Protein 1SQ4 (pdb70)

Organism: Pseudomonas aeruginosa (strain ATCC 15692 / DSM 22644 / CIP 104116 / JCM 14847 / LMG 12228 / 1C / PRS 101 / PAO1) (NCBI:txid208964)

Solvent-accessible surface area: 25158 Å² total

Radius of gyration: 30.12 Å; Cα contacts (8 Å, |Δi|>4): 1241; chains: 2; bounding box: 48×58×92 Å

Foldseek 3Di:
DDAFDADDFDDDDPDDDQFADPFDTKFALPPHDVAWDDDPFKDATHWDFCRDDDPTHFKTKDKDKHAAFIWGQCNDPFQQKKKKKAWRQAKKWKQWPNRIDIGHQKIKTGWGNTGMIITRNDNGMTIIMIMIGGDDDDPPADADDIDMDGQVPFDWAAPDPVRQKTKTWDDDVHNAQGKIKIKGHLGFKFQAPDPDQWKKKAKTAAWWFKAWANDTDIGGHSMMTGDGNTGIMIGRNTPGMTMIIMDDGDPDDDDDDD/DDAFDADDADDDPDQFADPFDTKFALPPHDVAWDDDPFWFATHWDFCRDPDPTPFKTKDKDKHAAFIWGQCPDPAQQKKKKKAWRQAKKWKQWQNRIDIGHQKMKTGWGNTGMIITRNDNGMTIMMMMIGRDDDDPPADADDIDMDGQVPFDWAFPDPVRQKTKGWDDDVHNAQTKIKIKGHLHFKFQFPDDFQWKKKAKTAAKWFKAFAVDTDIGGRSMMTGDGNGGIIIGGNTNGMTMIIMDDGDDDDDDPPD

Nearest PDB structures (foldseek):
  1sq4-assembly1_A  TM=1.004E+00  e=1.199E-46  Pseudomonas aeruginosa
  1sq4-assembly1_B  TM=9.892E-01  e=1.766E-43  Pseudomonas aeruginosa
  1sef-assembly1_A  TM=8.661E-01  e=3.717E-18  Enterococcus faecalis V583
  1sfn-assembly1_A  TM=8.826E-01  e=1.427E-16  Deinococcus radiodurans
  1rc6-assembly1_A  TM=8.161E-01  e=4.681E-17  Escherichia coli

CATH classification: 2.60.120.10 (+1 more: 2.60.120.10)

B-factor: mean 18.49, std 12.38, range [1.0, 74.04]

InterPro domains:
  IPR011051 RmlC-like cupin domain superfamily [SSF51182] (10-272)
  IPR013096 Cupin 2, conserved barrel [PF07883] (72-141)
  IPR013096 Cupin 2, conserved barrel [PF07883] (195-254)
  IPR014710 RmlC-like jelly roll fold [G3DSA:2.60.120.10] (27-268)
  IPR014710 RmlC-like jelly roll fold [G3DSA:2.60.120.10] (41-166)
  IPR017627 (S)-ureidoglycine aminohydrolase [PTHR34571] (3-271)
  IPR017627 (S)-ureidoglycine aminohydrolase [TIGR03214] (19-271)
  IPR044697 (S)-ureidoglycine aminohydrolase, C-terminal cupin domain [cd02212] (176-268)
  IPR044704 (S)-ureidoglycine aminohydrolase, N-terminal cupin domain [cd02211] (42-160)

Sequence (513 aa):
KSSYYAPHGGHPALLTDRAFTEAYAVIPKGVRDIVTSHLPFWDNRWVIARPLSGFAETFSQYIVELAPNGGSDKPEQDPNAEAVLF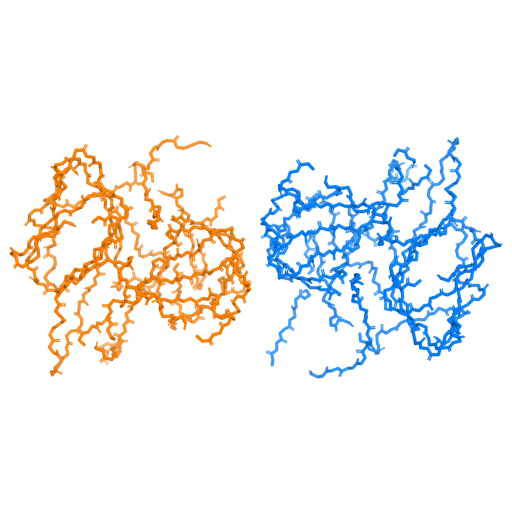VVEGELSLTLQGQVHAQPGGYAFIPPGADYKVRNTTGQHTRFHWIRKHYQKVDGVPLPEAFVTNEQDIQPLVPDTEGRWSTTRFVDSDRHDHVNIVNFEPGGVIPFAETHVEHGLYVLEGKAVYRLNQDWVEVEAGDFWLRAFCPQACYSGGPGRFRYLLYKDVNRHRLTLNKSSYYAPHGGHPADRAFTEAYAVIPKGVRDIVTSHLPFWDNRWVIARPLSGFAETFSQYIVELAPNGGSDKPEQDPNAEAVLFVVEGELSLTLQGQVHAQPGGYAFIPPGADYKVRNTTGQHTRFHWIRKHYQKVDGVPLPEAFVTNEQDIQPLVPDTEGRWSTTRFVDSDRHDHVNIVNFEPGGVIPFAETHVEHGLYVLEGKAVYRLNQDWVEVEAGDFWLRAFCPQACYSGGPGRFRYLLYKDVNRHRLTLN

Structure (mmCIF, N/CA/C/O backbone):
data_1SQ4
#
_entry.id   1SQ4
#
_cell.length_a   106.860
_cell.length_b   106.860
_cell.length_c   107.446
_cell.angle_alpha   90.00
_cell.angle_beta   90.00
_cell.angle_gamma   90.00
#
_symmetry.space_group_name_H-M   'P 4 21 2'
#
loop_
_entity.id
_entity.type
_entity.pdbx_description
1 polymer 'Glyoxylate-induced Protein'
2 non-polymer 'THIOCYANATE ION'
3 water water
#
loop_
_atom_site.group_PDB
_atom_site.id
_atom_site.type_symbol
_atom_site.label_atom_id
_atom_site.label_alt_id
_atom_site.label_comp_id
_atom_site.label_asym_id
_atom_site.label_entity_id
_atom_site.label_seq_id
_atom_site.pdbx_PDB_ins_code
_atom_site.Cartn_x
_atom_site.Cartn_y
_atom_site.Cartn_z
_atom_site.occupancy
_atom_site.B_iso_or_equiv
_atom_site.auth_seq_id
_atom_site.auth_comp_id
_atom_site.auth_asym_id
_atom_site.auth_atom_id
_atom_site.pdbx_PDB_model_num
ATOM 1 N N . LYS A 1 3 ? 13.414 88.220 25.863 1.00 42.44 3 LYS A N 1
ATOM 2 C CA . LYS A 1 3 ? 14.453 88.374 26.924 1.00 43.30 3 LYS A CA 1
ATOM 3 C C . LYS A 1 3 ? 15.771 88.837 26.295 1.00 42.28 3 LYS A C 1
ATOM 4 O O . LYS A 1 3 ? 15.999 88.612 25.106 1.00 43.57 3 LYS A O 1
ATOM 10 N N . SER A 1 4 ? 16.628 89.486 27.087 1.00 39.52 4 SER A N 1
ATOM 11 C CA . SER A 1 4 ? 17.919 89.986 26.599 1.00 36.16 4 SER A CA 1
ATOM 12 C C . SER A 1 4 ? 19.031 88.948 26.659 1.00 34.25 4 SER A C 1
ATOM 13 O O . SER A 1 4 ? 19.071 88.110 27.562 1.00 34.70 4 SER A O 1
ATOM 16 N N . SER A 1 5 ? 19.947 89.027 25.700 1.00 30.91 5 SER A N 1
ATOM 17 C CA . SER A 1 5 ? 21.069 88.104 25.631 1.00 28.14 5 SER A CA 1
ATOM 18 C C . SER A 1 5 ? 22.359 88.812 26.002 1.00 25.06 5 SER A C 1
ATOM 19 O O . SER A 1 5 ? 22.478 90.034 25.867 1.00 26.83 5 SER A O 1
ATOM 22 N N . TYR A 1 6 ? 23.336 88.041 26.459 1.00 19.40 6 TYR A N 1
ATOM 23 C CA . TYR A 1 6 ? 24.619 88.609 26.824 1.00 13.53 6 TYR A CA 1
ATOM 24 C C . TYR A 1 6 ? 25.728 87.644 26.439 1.00 12.22 6 TYR A C 1
ATOM 25 O O . TYR A 1 6 ? 25.626 86.442 26.659 1.00 11.58 6 TYR A O 1
ATOM 34 N N . TYR A 1 7 ? 26.785 88.170 25.844 1.00 11.71 7 TYR A N 1
ATOM 35 C CA . TYR A 1 7 ? 27.893 87.328 25.447 1.00 11.80 7 TYR A CA 1
ATOM 36 C C . TYR A 1 7 ? 28.722 86.960 26.667 1.00 12.25 7 TYR A C 1
ATOM 37 O O . TYR A 1 7 ? 28.864 87.758 27.601 1.00 11.24 7 TYR A O 1
ATOM 46 N N . ALA A 1 8 ? 29.263 85.743 26.648 1.00 11.97 8 ALA A N 1
ATOM 47 C CA . ALA A 1 8 ? 30.093 85.242 27.737 1.00 12.05 8 ALA A CA 1
ATOM 48 C C . ALA A 1 8 ? 31.184 84.325 27.192 1.00 12.78 8 ALA A C 1
ATOM 49 O O . ALA A 1 8 ? 30.903 83.369 26.475 1.00 13.46 8 ALA A O 1
ATOM 51 N N . PRO A 1 9 ? 32.449 84.609 27.537 1.00 13.85 9 PRO A N 1
ATOM 52 C CA . PRO A 1 9 ? 33.594 83.821 27.090 1.00 14.04 9 PRO A CA 1
ATOM 53 C C . PRO A 1 9 ? 33.431 82.392 27.539 1.00 15.78 9 PRO A C 1
ATOM 54 O O . PRO A 1 9 ? 32.781 82.118 28.549 1.00 15.22 9 PRO A O 1
ATOM 58 N N . HIS A 1 10 ? 34.036 81.486 26.786 1.00 18.36 10 HIS A N 1
ATOM 59 C CA . HIS A 1 10 ? 33.987 80.071 27.107 1.00 20.28 10 HIS A CA 1
ATOM 60 C C . HIS A 1 10 ? 35.390 79.488 27.045 1.00 19.85 10 HIS A C 1
ATOM 61 O O . HIS A 1 10 ? 35.624 78.358 27.467 1.00 18.62 10 HIS A O 1
ATOM 68 N N . GLY A 1 11 ? 36.325 80.280 26.531 1.00 21.05 11 GLY A N 1
ATOM 69 C CA . GLY A 1 11 ? 37.701 79.834 26.436 1.00 22.93 11 GLY A CA 1
ATOM 70 C C . GLY A 1 11 ? 38.004 78.985 25.214 1.00 24.25 11 GLY A C 1
ATOM 71 O O . GLY A 1 11 ? 37.843 79.436 24.080 1.00 23.24 11 GLY A O 1
ATOM 72 N N . GLY A 1 12 ? 38.448 77.753 25.455 1.00 24.98 12 GLY A N 1
ATOM 73 C CA . GLY A 1 12 ? 38.784 76.849 24.373 1.00 26.28 12 GLY A CA 1
ATOM 74 C C . GLY A 1 12 ? 40.019 77.345 23.661 1.00 26.45 12 GLY A C 1
ATOM 75 O O . GLY A 1 12 ? 40.659 78.286 24.119 1.00 29.37 12 GLY A O 1
ATOM 76 N N . HIS A 1 13 ? 40.366 76.714 22.548 1.00 26.19 13 HIS A N 1
ATOM 77 C CA . HIS A 1 13 ? 41.531 77.127 21.768 1.00 27.04 13 HIS A CA 1
ATOM 78 C C . HIS A 1 13 ? 41.318 76.835 20.284 1.00 27.70 13 HIS A C 1
ATOM 79 O O . HIS A 1 13 ? 42.082 76.084 19.664 1.00 27.44 13 HIS A O 1
ATOM 86 N N . PRO A 1 14 ? 40.269 77.436 19.695 1.00 27.79 14 PRO A N 1
ATOM 87 C CA . PRO A 1 14 ? 39.963 77.234 18.274 1.00 28.13 14 PRO A CA 1
ATOM 88 C C . PRO A 1 14 ? 41.135 77.615 17.367 1.00 27.33 14 PRO A C 1
ATOM 89 O O . PRO A 1 14 ? 41.878 78.541 17.669 1.00 26.53 14 PRO A O 1
ATOM 93 N N . ALA A 1 15 ? 41.309 76.889 16.267 1.00 27.42 15 ALA A N 1
ATOM 94 C CA . ALA A 1 15 ? 42.397 77.189 15.346 1.00 27.82 15 ALA A CA 1
ATOM 95 C C . ALA A 1 15 ? 41.878 78.062 14.211 1.00 28.62 15 ALA A C 1
ATOM 96 O O . ALA A 1 15 ? 40.701 78.441 14.200 1.00 29.18 15 ALA A O 1
ATOM 98 N N . LEU A 1 19 ? 43.833 82.280 7.042 1.00 46.60 19 LEU A N 1
ATOM 99 C CA . LEU A 1 19 ? 44.842 83.260 7.422 1.00 47.33 19 LEU A CA 1
ATOM 100 C C . LEU A 1 19 ? 44.253 84.640 7.601 1.00 48.94 19 LEU A C 1
ATOM 101 O O . LEU A 1 19 ? 43.676 85.215 6.680 1.00 48.88 19 LEU A O 1
ATOM 106 N N . LEU A 1 20 ? 44.414 85.170 8.802 1.00 50.09 20 LEU A N 1
ATOM 107 C CA . LEU A 1 20 ? 43.905 86.490 9.134 1.00 50.00 20 LEU A CA 1
ATOM 108 C C . LEU A 1 20 ? 44.695 87.081 10.306 1.00 50.08 20 LEU A C 1
ATOM 109 O O . LEU A 1 20 ? 45.201 86.349 11.166 1.00 50.31 20 LEU A O 1
ATOM 114 N N . THR A 1 21 ? 44.809 88.408 10.312 1.00 48.88 21 THR A N 1
ATOM 115 C CA . THR A 1 21 ? 45.535 89.137 11.349 1.00 48.09 21 THR A CA 1
ATOM 116 C C . THR A 1 21 ? 44.686 89.289 12.614 1.00 49.10 21 THR A C 1
ATOM 117 O O . THR A 1 21 ? 44.294 88.289 13.220 1.00 51.18 21 THR A O 1
ATOM 121 N N . ASP A 1 22 ? 44.397 90.521 13.025 1.00 48.56 22 ASP A N 1
ATOM 122 C CA . ASP A 1 22 ? 43.600 90.716 14.232 1.00 46.78 22 ASP A CA 1
ATOM 123 C C . ASP A 1 22 ? 43.180 92.165 14.430 1.00 43.14 22 ASP A C 1
ATOM 124 O O . ASP A 1 22 ? 43.921 93.094 14.114 1.00 41.36 22 ASP A O 1
ATOM 129 N N . ARG A 1 23 ? 41.979 92.343 14.966 1.00 41.16 23 ARG A N 1
ATOM 130 C CA . ARG A 1 23 ? 41.438 93.671 15.192 1.00 38.30 23 ARG A CA 1
ATOM 131 C C . ARG A 1 23 ? 41.965 94.382 16.437 1.00 34.98 23 ARG A C 1
ATOM 132 O O . ARG A 1 23 ? 41.516 95.481 16.758 1.00 33.88 23 ARG A O 1
ATOM 140 N N . ALA A 1 24 ? 42.920 93.757 17.127 1.00 33.47 24 ALA A N 1
ATOM 141 C CA . ALA A 1 24 ? 43.523 94.334 18.338 1.00 31.14 24 ALA A CA 1
ATOM 142 C C . ALA A 1 24 ? 44.255 95.626 17.993 1.00 29.61 24 ALA A C 1
ATOM 143 O O . ALA A 1 24 ? 45.076 95.665 17.082 1.00 28.69 24 ALA A O 1
ATOM 153 N N . PHE A 1 26 ? 46.119 99.466 19.546 1.00 22.42 26 PHE A N 1
ATOM 154 C CA . PHE A 1 26 ? 46.715 100.190 20.662 1.00 19.38 26 PHE A CA 1
ATOM 155 C C . PHE A 1 26 ? 47.223 101.506 20.097 1.00 17.55 26 PHE A C 1
ATOM 156 O O . PHE A 1 26 ? 48.230 101.537 19.403 1.00 18.61 26 PHE A O 1
ATOM 164 N N . THR A 1 27 ? 46.512 102.591 20.366 1.00 16.06 27 THR A N 1
ATOM 165 C CA . THR A 1 27 ? 46.934 103.892 19.862 1.00 15.28 27 THR A CA 1
ATOM 166 C C . THR A 1 27 ? 47.201 104.828 21.027 1.00 14.39 27 THR A C 1
ATOM 167 O O . THR A 1 27 ? 47.290 104.390 22.171 1.00 15.93 27 THR A O 1
ATOM 171 N N . GLU A 1 28 ? 47.318 106.117 20.752 1.00 11.78 28 GLU A N 1
ATOM 172 C CA . GLU A 1 28 ? 47.596 107.040 21.830 1.00 13.44 28 GLU A CA 1
ATOM 173 C C . GLU A 1 28 ? 46.319 107.592 22.434 1.00 12.06 28 GLU A C 1
ATOM 174 O O . GLU A 1 28 ? 46.355 108.355 23.399 1.00 12.52 28 GLU A O 1
ATOM 180 N N . ALA A 1 29 ? 45.189 107.162 21.888 1.00 10.34 29 ALA A N 1
ATOM 181 C CA . ALA A 1 29 ? 43.889 107.628 22.345 1.00 7.79 29 ALA A CA 1
ATOM 182 C C . ALA A 1 29 ? 42.963 106.487 22.728 1.00 7.61 29 ALA A C 1
ATOM 183 O O . ALA A 1 29 ? 41.991 106.673 23.464 1.00 5.59 29 ALA A O 1
ATOM 185 N N . TYR A 1 30 ? 43.250 105.302 22.221 1.00 7.79 30 TYR A N 1
ATOM 186 C CA . TYR A 1 30 ? 42.389 104.194 22.531 1.00 9.03 30 TYR A CA 1
ATOM 187 C C . TYR A 1 30 ? 43.057 102.843 22.327 1.00 9.97 30 TYR A C 1
ATOM 188 O O . TYR A 1 30 ? 44.188 102.746 21.834 1.00 7.89 30 TYR A O 1
ATOM 197 N N . ALA A 1 31 ? 42.331 101.806 22.737 1.00 11.66 31 ALA A N 1
ATOM 198 C CA . ALA A 1 31 ? 42.771 100.421 22.629 1.00 12.23 31 ALA A CA 1
ATOM 199 C C . ALA A 1 31 ? 41.551 99.534 22.406 1.00 11.07 31 ALA A C 1
ATOM 200 O O . ALA A 1 31 ? 40.572 99.636 23.139 1.00 12.36 31 ALA A O 1
ATOM 202 N N . VAL A 1 32 ? 41.603 98.689 21.382 1.00 9.90 32 VAL A N 1
ATOM 203 C CA . VAL A 1 32 ? 40.512 97.765 21.104 1.00 10.02 32 VAL A CA 1
ATOM 204 C C . VAL A 1 32 ? 41.017 96.369 21.366 1.00 10.60 32 VAL A C 1
ATOM 205 O O . VAL A 1 32 ? 42.064 95.983 20.853 1.00 11.87 32 VAL A O 1
ATOM 209 N N . ILE A 1 33 ? 40.273 95.608 22.156 1.00 12.26 33 ILE A N 1
ATOM 210 C CA . ILE A 1 33 ? 40.660 94.235 22.470 1.00 12.56 33 ILE A CA 1
ATOM 211 C C . ILE A 1 33 ? 39.553 93.262 22.064 1.00 12.26 33 ILE A C 1
ATOM 212 O O . ILE A 1 33 ? 38.471 93.245 22.662 1.00 10.11 33 ILE A O 1
ATOM 217 N N . PRO A 1 34 ? 39.810 92.445 21.034 1.00 12.57 34 PRO A N 1
ATOM 218 C CA . PRO A 1 34 ? 38.873 91.450 20.505 1.00 13.13 34 PRO A CA 1
ATOM 219 C C . PRO A 1 34 ? 38.548 90.354 21.490 1.00 12.87 34 PRO A C 1
ATOM 220 O O . PRO A 1 34 ? 39.333 90.055 22.389 1.00 13.37 34 PRO A O 1
ATOM 224 N N . LYS A 1 35 ? 37.396 89.734 21.293 1.00 11.66 35 LYS A N 1
ATOM 225 C CA . LYS A 1 35 ? 36.981 88.653 22.163 1.00 11.72 35 LYS A CA 1
ATOM 226 C C . LYS A 1 35 ? 37.908 87.445 22.041 1.00 11.76 35 LYS A C 1
ATOM 227 O O . LYS A 1 35 ? 37.995 86.648 22.965 1.00 11.37 35 LYS A O 1
ATOM 233 N N . GLY A 1 36 ? 38.608 87.327 20.912 1.00 11.86 36 GLY A N 1
ATOM 234 C CA . GLY A 1 36 ? 39.505 86.201 20.687 1.00 11.46 36 GLY A CA 1
ATOM 235 C C . GLY A 1 36 ? 40.705 86.101 21.613 1.00 12.73 36 GLY A C 1
ATOM 236 O O . GLY A 1 36 ? 41.504 85.171 21.528 1.00 12.24 36 GLY A O 1
ATOM 237 N N . VAL A 1 37 ? 40.835 87.060 22.510 1.00 13.56 37 VAL A N 1
ATOM 238 C CA . VAL A 1 37 ? 41.945 87.048 23.432 1.00 15.39 37 VAL A CA 1
ATOM 239 C C . VAL A 1 37 ? 41.665 86.083 24.579 1.00 15.97 37 VAL A C 1
ATOM 240 O O . VAL A 1 37 ? 42.565 85.381 25.065 1.00 14.19 37 VAL A O 1
ATOM 252 N N . ARG A 1 39 ? 41.375 83.268 25.953 1.00 19.22 39 ARG A N 1
ATOM 253 C CA . ARG A 1 39 ? 41.670 81.864 25.719 1.00 19.99 39 ARG A CA 1
ATOM 254 C C . ARG A 1 39 ? 41.779 81.144 27.045 1.00 19.62 39 ARG A C 1
ATOM 255 O O . ARG A 1 39 ? 41.767 81.764 28.108 1.00 20.21 39 ARG A O 1
ATOM 263 N N . ASP A 1 40 ? 41.912 79.830 26.985 1.00 19.48 40 ASP A N 1
ATOM 264 C CA . ASP A 1 40 ? 42.033 79.046 28.201 1.00 18.98 40 ASP A CA 1
ATOM 265 C C . ASP A 1 40 ? 43.348 79.255 28.922 1.00 18.05 40 ASP A C 1
ATOM 266 O O . ASP A 1 40 ? 43.347 79.542 30.112 1.00 17.60 40 ASP A O 1
ATOM 271 N N . ILE A 1 41 ? 44.464 79.112 28.204 1.00 17.13 41 ILE A N 1
ATOM 272 C CA . ILE A 1 41 ? 45.788 79.256 28.815 1.00 16.80 41 ILE A CA 1
ATOM 273 C C . ILE A 1 41 ? 46.170 80.653 29.242 1.00 16.49 41 ILE A C 1
ATOM 274 O O . ILE A 1 41 ? 47.320 80.902 29.616 1.00 17.19 41 ILE A O 1
ATOM 279 N N . VAL A 1 42 ? 45.221 81.574 29.197 1.00 14.15 42 VAL A N 1
ATOM 280 C CA . VAL A 1 42 ? 45.547 82.932 29.573 1.00 11.36 42 VAL A CA 1
ATOM 281 C C . VAL A 1 42 ? 44.694 83.400 30.751 1.00 8.92 42 VAL A C 1
ATOM 282 O O . VAL A 1 42 ? 44.739 84.572 31.135 1.00 7.50 42 VAL A O 1
ATOM 286 N N . THR A 1 43 ? 43.945 82.462 31.336 1.00 7.38 43 THR A N 1
ATOM 287 C CA . THR A 1 43 ? 43.088 82.752 32.483 1.00 7.57 43 THR A CA 1
ATOM 288 C C . THR A 1 43 ? 43.896 82.994 33.750 1.00 7.11 43 THR A C 1
ATOM 289 O O . THR A 1 43 ? 45.063 82.635 33.822 1.00 7.00 43 THR A O 1
ATOM 293 N N . SER A 1 44 ? 43.265 83.612 34.747 1.00 9.10 44 SER A N 1
ATOM 294 C CA . SER A 1 44 ? 43.933 83.922 36.015 1.00 9.29 44 SER A CA 1
ATOM 295 C C . SER A 1 44 ? 43.213 83.316 37.219 1.00 8.29 44 SER A C 1
ATOM 296 O O . SER A 1 44 ? 42.142 82.722 37.091 1.00 7.42 44 SER A O 1
ATOM 299 N N . HIS A 1 45 ? 43.796 83.504 38.396 1.00 7.62 45 HIS A N 1
ATOM 300 C CA . HIS A 1 45 ? 43.235 82.944 39.613 1.00 7.77 45 HIS A CA 1
ATOM 301 C C . HIS A 1 45 ? 43.359 83.836 40.854 1.00 7.17 45 HIS A C 1
ATOM 302 O O . HIS A 1 45 ? 44.188 84.744 40.902 1.00 5.99 45 HIS A O 1
ATOM 309 N N . LEU A 1 46 ? 42.526 83.573 41.855 1.00 6.03 46 LEU A N 1
ATOM 310 C CA . LEU A 1 46 ? 42.575 84.336 43.088 1.00 7.50 46 LEU A CA 1
ATOM 311 C C . LEU A 1 46 ? 42.537 83.409 44.303 1.00 9.27 46 LEU A C 1
ATOM 312 O O . LEU A 1 46 ? 41.951 82.324 44.267 1.00 11.70 46 LEU A O 1
ATOM 317 N N . PRO A 1 47 ? 43.189 83.819 45.397 1.00 9.19 47 PRO A N 1
ATOM 318 C CA . PRO A 1 47 ? 43.215 83.009 46.612 1.00 7.49 47 PRO A CA 1
ATOM 319 C C . PRO A 1 47 ? 41.835 82.836 47.163 1.00 6.82 47 PRO A C 1
ATOM 320 O O . PRO A 1 47 ? 40.994 83.725 47.037 1.00 7.92 47 PRO A O 1
ATOM 324 N N . PHE A 1 48 ? 41.606 81.686 47.775 1.00 6.24 48 PHE A N 1
ATOM 325 C CA . PHE A 1 48 ? 40.332 81.427 48.405 1.00 5.94 48 PHE A CA 1
ATOM 326 C C . PHE A 1 48 ? 39.169 81.242 47.427 1.00 8.17 48 PHE A C 1
ATOM 327 O O . PHE A 1 48 ? 38.008 81.455 47.784 1.00 8.65 48 PHE A O 1
ATOM 335 N N . TRP A 1 49 ? 39.456 80.859 46.189 1.00 9.53 49 TRP A N 1
ATOM 336 C CA . TRP A 1 49 ? 38.366 80.639 45.245 1.00 10.28 49 TRP A CA 1
ATOM 337 C C . TRP A 1 49 ? 38.339 79.196 44.763 1.00 11.30 49 TRP A C 1
ATOM 338 O O . TRP A 1 49 ? 39.343 78.676 44.277 1.00 11.09 49 TRP A O 1
ATOM 349 N N . ASP A 1 50 ? 37.183 78.554 44.912 1.00 11.78 50 ASP A N 1
ATOM 350 C CA . ASP A 1 50 ? 37.010 77.170 44.486 1.00 13.25 50 ASP A CA 1
ATOM 351 C C . ASP A 1 50 ? 36.375 77.116 43.111 1.00 13.07 50 ASP A C 1
ATOM 352 O O . ASP A 1 50 ? 35.406 77.826 42.833 1.00 11.91 50 ASP A O 1
ATOM 357 N N . ASN A 1 51 ? 36.931 76.255 42.267 1.00 13.75 51 ASN A N 1
ATOM 358 C CA . ASN A 1 51 ? 36.456 76.045 40.907 1.00 14.50 51 ASN A CA 1
ATOM 359 C C . ASN A 1 51 ? 36.230 77.335 40.149 1.00 12.23 51 ASN A C 1
ATOM 360 O O . ASN A 1 51 ? 35.181 77.541 39.549 1.00 12.51 51 ASN A O 1
ATOM 373 N N . ARG A 1 53 ? 37.864 80.375 37.365 1.00 12.40 53 ARG A N 1
ATOM 374 C CA . ARG A 1 53 ? 38.810 80.777 36.334 1.00 11.34 53 ARG A CA 1
ATOM 375 C C . ARG A 1 53 ? 38.260 82.128 35.847 1.00 11.73 53 ARG A C 1
ATOM 376 O O . ARG A 1 53 ? 37.045 82.306 35.764 1.00 11.44 53 ARG A O 1
ATOM 392 N N . TRP A 1 55 ? 39.029 85.886 33.260 1.00 10.23 55 TRP A N 1
ATOM 393 C CA . TRP A 1 55 ? 39.755 86.587 32.238 1.00 9.62 55 TRP A CA 1
ATOM 394 C C . TRP A 1 55 ? 39.947 87.991 32.745 1.00 11.06 55 TRP A C 1
ATOM 395 O O . TRP A 1 55 ? 38.972 88.657 33.092 1.00 13.34 55 TRP A O 1
ATOM 406 N N . VAL A 1 56 ? 41.202 88.431 32.831 1.00 12.03 56 VAL A N 1
ATOM 407 C CA . VAL A 1 56 ? 41.495 89.772 33.329 1.00 13.39 56 VAL A CA 1
ATOM 408 C C . VAL A 1 56 ? 41.491 90.783 32.196 1.00 15.14 56 VAL A C 1
ATOM 409 O O . VAL A 1 56 ? 41.848 90.473 31.060 1.00 16.85 56 VAL A O 1
ATOM 413 N N . ILE A 1 57 ? 41.067 91.997 32.514 1.00 16.72 57 ILE A N 1
ATOM 414 C CA . ILE A 1 57 ? 41.025 93.075 31.540 1.00 17.53 57 ILE A CA 1
ATOM 415 C C . ILE A 1 57 ? 41.265 94.375 32.288 1.00 16.44 57 ILE A C 1
ATOM 416 O O . ILE A 1 57 ? 40.335 95.037 32.731 1.00 16.45 57 ILE A O 1
ATOM 421 N N . ALA A 1 58 ? 42.536 94.715 32.447 1.00 17.22 58 ALA A N 1
ATOM 422 C CA . ALA A 1 58 ? 42.932 95.933 33.143 1.00 16.58 58 ALA A CA 1
ATOM 423 C C . ALA A 1 58 ? 44.144 96.504 32.408 1.00 15.73 58 ALA A C 1
ATOM 424 O O . ALA A 1 58 ? 44.731 95.825 31.575 1.00 16.52 58 ALA A O 1
ATOM 426 N N . ARG A 1 59 ? 44.516 97.740 32.717 1.00 16.29 59 ARG A N 1
ATOM 427 C CA . ARG A 1 59 ? 45.659 98.393 32.073 1.00 15.87 59 ARG A CA 1
ATOM 428 C C . ARG A 1 59 ? 45.703 98.185 30.551 1.00 16.22 59 ARG A C 1
ATOM 429 O O . ARG A 1 59 ? 46.739 97.781 30.002 1.00 18.21 59 ARG A O 1
ATOM 437 N N . PRO A 1 60 ? 44.598 98.472 29.851 1.00 14.27 60 PRO A N 1
ATOM 438 C CA . PRO A 1 60 ? 44.561 98.294 28.399 1.00 14.24 60 PRO A CA 1
ATOM 439 C C . PRO A 1 60 ? 45.674 99.065 27.707 1.00 14.49 60 PRO A C 1
ATOM 440 O O . PRO A 1 60 ? 46.235 98.620 26.702 1.00 15.08 60 PRO A O 1
ATOM 444 N N . LEU A 1 61 ? 45.981 100.231 28.260 1.00 14.37 61 LEU A N 1
ATOM 445 C CA . LEU A 1 61 ? 47.002 101.110 27.706 1.00 15.23 61 LEU A CA 1
ATOM 446 C C . LEU A 1 61 ? 47.812 101.689 28.841 1.00 16.33 61 LEU A C 1
ATOM 447 O O . LEU A 1 61 ? 47.338 101.773 29.975 1.00 15.35 61 LEU A O 1
ATOM 452 N N . SER A 1 62 ? 49.033 102.103 28.534 1.00 19.00 62 SER A N 1
ATOM 453 C CA . SER A 1 62 ? 49.911 102.657 29.556 1.00 21.93 62 SER A CA 1
ATOM 454 C C . SER A 1 62 ? 49.376 103.972 30.104 1.00 23.33 62 SER A C 1
ATOM 455 O O . SER A 1 62 ? 48.432 104.550 29.566 1.00 24.04 62 SER A O 1
ATOM 458 N N . GLY A 1 63 ? 49.980 104.433 31.191 1.00 24.53 63 GLY A N 1
ATOM 459 C CA . GLY A 1 63 ? 49.560 105.690 31.773 1.00 26.90 63 GLY A CA 1
ATOM 460 C C . GLY A 1 63 ? 48.465 105.595 32.812 1.00 28.62 63 GLY A C 1
ATOM 461 O O . GLY A 1 63 ? 48.419 104.649 33.592 1.00 30.82 63 GLY A O 1
ATOM 462 N N . PHE A 1 64 ? 47.580 106.587 32.822 1.00 29.37 64 PHE A N 1
ATOM 463 C CA . PHE A 1 64 ? 46.495 106.631 33.789 1.00 29.33 64 PHE A CA 1
ATOM 464 C C . PHE A 1 64 ? 45.409 105.621 33.458 1.00 27.97 64 PHE A C 1
ATOM 465 O O . PHE A 1 64 ? 44.357 105.967 32.919 1.00 26.37 64 PHE A O 1
ATOM 473 N N . ALA A 1 65 ? 45.680 104.365 33.803 1.00 27.18 65 ALA A N 1
ATOM 474 C CA . ALA A 1 65 ? 44.753 103.271 33.556 1.00 25.51 65 ALA A CA 1
ATOM 475 C C . ALA A 1 65 ? 44.827 102.217 34.653 1.00 24.19 65 ALA A C 1
ATOM 476 O O . ALA A 1 65 ? 44.847 101.017 34.378 1.00 22.05 65 ALA A O 1
ATOM 478 N N . GLU A 1 66 ? 44.868 102.670 35.899 1.00 23.15 66 GLU A N 1
ATOM 479 C CA . GLU A 1 66 ? 44.919 101.755 37.020 1.00 21.56 66 GLU A CA 1
ATOM 480 C C . GLU A 1 66 ? 43.790 102.077 37.973 1.00 19.16 66 GLU A C 1
ATOM 481 O O . GLU A 1 66 ? 43.813 101.680 39.124 1.00 20.09 66 GLU A O 1
ATOM 487 N N . THR A 1 67 ? 42.792 102.804 37.494 1.00 17.43 67 THR A N 1
ATOM 488 C CA . THR A 1 67 ? 41.672 103.156 38.353 1.00 14.10 67 THR A CA 1
ATOM 489 C C . THR A 1 67 ? 40.723 101.981 38.513 1.00 13.44 67 THR A C 1
ATOM 490 O O . THR A 1 67 ? 40.291 101.661 39.617 1.00 14.19 67 THR A O 1
ATOM 494 N N . PHE A 1 68 ? 40.397 101.335 37.404 1.00 11.45 68 PHE A N 1
ATOM 495 C CA . PHE A 1 68 ? 39.472 100.217 37.444 1.00 9.47 68 PHE A CA 1
ATOM 496 C C . PHE A 1 68 ? 40.139 98.893 37.141 1.00 8.23 68 PHE A C 1
ATOM 497 O O . PHE A 1 68 ? 41.235 98.830 36.584 1.00 8.77 68 PHE A O 1
ATOM 505 N N . SER A 1 69 ? 39.454 97.832 37.533 1.00 6.93 69 SER A N 1
ATOM 506 C CA . SER A 1 69 ? 39.909 96.485 37.285 1.00 5.91 69 SER A CA 1
ATOM 507 C C . SER A 1 69 ? 38.626 95.733 36.929 1.00 6.33 69 SER A C 1
ATOM 508 O O . SER A 1 69 ? 37.585 95.905 37.567 1.00 6.65 69 SER A O 1
ATOM 511 N N . GLN A 1 70 ? 38.688 94.934 35.875 1.00 6.13 70 GLN A N 1
ATOM 512 C CA . GLN A 1 70 ? 37.530 94.181 35.436 1.00 4.82 70 GLN A CA 1
ATOM 513 C C . GLN A 1 70 ? 37.915 92.724 35.247 1.00 4.31 70 GLN A C 1
ATOM 514 O O . GLN A 1 70 ? 38.971 92.423 34.692 1.00 5.51 70 GLN A O 1
ATOM 520 N N . TYR A 1 71 ? 37.081 91.815 35.730 1.00 2.32 71 TYR A N 1
ATOM 521 C CA . TYR A 1 71 ? 37.363 90.398 35.544 1.00 2.76 71 TYR A CA 1
ATOM 522 C C . TYR A 1 71 ? 36.108 89.731 34.993 1.00 3.37 71 TYR A C 1
ATOM 523 O O . TYR A 1 71 ? 34.996 90.214 35.205 1.00 2.24 71 TYR A O 1
ATOM 532 N N . ILE A 1 72 ? 36.284 88.628 34.279 1.00 3.36 72 ILE A N 1
ATOM 533 C CA . ILE A 1 72 ? 35.142 87.893 33.764 1.00 4.73 72 ILE A CA 1
ATOM 534 C C . ILE A 1 72 ? 35.331 86.505 34.355 1.00 6.65 72 ILE A C 1
ATOM 535 O O . ILE A 1 72 ? 36.111 85.684 33.856 1.00 6.32 72 ILE A O 1
ATOM 540 N N . VAL A 1 73 ? 34.618 86.275 35.455 1.00 7.46 73 VAL A N 1
ATOM 541 C CA . VAL A 1 73 ? 34.709 85.037 36.210 1.00 7.27 73 VAL A CA 1
ATOM 542 C C . VAL A 1 73 ? 33.788 83.903 35.810 1.00 6.43 73 VAL A C 1
ATOM 543 O O . VAL A 1 73 ? 32.600 84.088 35.614 1.00 7.90 73 VAL A O 1
ATOM 547 N N . GLU A 1 74 ? 34.361 82.718 35.710 1.00 7.15 74 GLU A N 1
ATOM 548 C CA . GLU A 1 74 ? 33.614 81.535 35.354 1.00 8.76 74 GLU A CA 1
ATOM 549 C C . GLU A 1 74 ? 33.664 80.582 36.538 1.00 9.38 74 GLU A C 1
ATOM 550 O O . GLU A 1 74 ? 34.739 80.102 36.934 1.00 9.49 74 GLU A O 1
ATOM 556 N N . LEU A 1 75 ? 32.506 80.332 37.130 1.00 9.45 75 LEU A N 1
ATOM 557 C CA . LEU A 1 75 ? 32.437 79.412 38.255 1.00 10.72 75 LEU A CA 1
ATOM 558 C C . LEU A 1 75 ? 31.816 78.119 37.805 1.00 10.54 75 LEU A C 1
ATOM 559 O O . LEU A 1 75 ? 30.758 78.105 37.179 1.00 11.10 75 LEU A O 1
ATOM 564 N N . ALA A 1 76 ? 32.488 77.031 38.129 1.00 12.01 76 ALA A N 1
ATOM 565 C CA . ALA A 1 76 ? 31.990 75.721 37.793 1.00 13.11 76 ALA A CA 1
ATOM 566 C C . ALA A 1 76 ? 31.020 75.393 38.906 1.00 15.26 76 ALA A C 1
ATOM 567 O O . ALA A 1 76 ? 30.976 76.077 39.933 1.00 15.97 76 ALA A O 1
ATOM 569 N N . PRO A 1 77 ? 30.221 74.342 38.720 1.00 16.98 77 PRO A N 1
ATOM 570 C CA . PRO A 1 77 ? 29.284 74.015 39.785 1.00 18.03 77 PRO A CA 1
ATOM 571 C C . PRO A 1 77 ? 29.995 73.932 41.125 1.00 19.83 77 PRO A C 1
ATOM 572 O O . PRO A 1 77 ? 31.101 73.396 41.221 1.00 20.08 77 PRO A O 1
ATOM 576 N N . ASN A 1 78 ? 29.354 74.500 42.145 1.00 21.92 78 ASN A N 1
ATOM 577 C CA . ASN A 1 78 ? 29.861 74.498 43.512 1.00 22.55 78 ASN A CA 1
ATOM 578 C C . ASN A 1 78 ? 31.035 75.460 43.680 1.00 21.04 78 ASN A C 1
ATOM 579 O O . ASN A 1 78 ? 31.663 75.498 44.732 1.00 21.05 78 ASN A O 1
ATOM 584 N N . GLY A 1 79 ? 31.313 76.249 42.645 1.00 19.55 79 GLY A N 1
ATOM 585 C CA . GLY A 1 79 ? 32.406 77.201 42.714 1.00 18.15 79 GLY A CA 1
ATOM 586 C C . GLY A 1 79 ? 32.047 78.500 43.414 1.00 17.45 79 GLY A C 1
ATOM 587 O O . GLY A 1 79 ? 30.870 78.795 43.634 1.00 18.34 79 GLY A O 1
ATOM 588 N N . GLY A 1 80 ? 33.069 79.284 43.760 1.00 16.54 80 GLY A N 1
ATOM 589 C CA . GLY A 1 80 ? 32.845 80.551 44.440 1.00 15.19 80 GLY A CA 1
ATOM 590 C C . GLY A 1 80 ? 33.841 80.805 45.563 1.00 13.92 80 GLY A C 1
ATOM 591 O O . GLY A 1 80 ? 34.959 80.298 45.520 1.00 13.62 80 GLY A O 1
ATOM 592 N N . SER A 1 81 ? 33.435 81.573 46.574 1.00 13.84 81 SER A N 1
ATOM 593 C CA . SER A 1 81 ? 34.316 81.907 47.696 1.00 15.44 81 SER A CA 1
ATOM 594 C C . SER A 1 81 ? 33.649 82.555 48.927 1.00 16.31 81 SER A C 1
ATOM 595 O O . SER A 1 81 ? 32.656 83.274 48.803 1.00 15.28 81 SER A O 1
ATOM 598 N N . ASP A 1 82 ? 34.208 82.322 50.114 1.00 16.64 82 ASP A N 1
ATOM 599 C CA . ASP A 1 82 ? 33.650 82.931 51.317 1.00 17.46 82 ASP A CA 1
ATOM 600 C C . ASP A 1 82 ? 34.466 84.128 51.768 1.00 18.00 82 ASP A C 1
ATOM 601 O O . ASP A 1 82 ? 34.140 84.782 52.756 1.00 18.96 82 ASP A O 1
ATOM 606 N N . LYS A 1 83 ? 35.530 84.406 51.025 1.00 17.73 83 LYS A N 1
ATOM 607 C CA . LYS A 1 83 ? 36.410 85.536 51.287 1.00 18.30 83 LYS A CA 1
ATOM 608 C C . LYS A 1 83 ? 36.805 86.033 49.906 1.00 17.69 83 LYS A C 1
ATOM 609 O O . LYS A 1 83 ? 37.980 86.044 49.551 1.00 18.25 83 LYS A O 1
ATOM 615 N N . PRO A 1 84 ? 35.814 86.471 49.115 1.00 17.23 84 PRO A N 1
ATOM 616 C CA . PRO A 1 84 ? 36.010 86.972 47.751 1.00 17.33 84 PRO A CA 1
ATOM 617 C C . PRO A 1 84 ? 36.922 88.189 47.612 1.00 17.88 84 PRO A C 1
ATOM 618 O O . PRO A 1 84 ? 37.819 88.204 46.769 1.00 17.78 84 PRO A O 1
ATOM 622 N N . GLU A 1 85 ? 36.703 89.205 48.437 1.00 18.28 85 GLU A N 1
ATOM 623 C CA . GLU A 1 85 ? 37.523 90.405 48.370 1.00 20.06 85 GLU A CA 1
ATOM 624 C C . GLU A 1 85 ? 38.497 90.494 49.542 1.00 19.95 85 GLU A C 1
ATOM 625 O O . GLU A 1 85 ? 38.123 90.256 50.688 1.00 19.18 85 GLU A O 1
ATOM 631 N N . GLN A 1 86 ? 39.746 90.848 49.250 1.00 20.85 86 GLN A N 1
ATOM 632 C CA . GLN A 1 86 ? 40.775 90.972 50.284 1.00 21.69 86 GLN A CA 1
ATOM 633 C C . GLN A 1 86 ? 41.084 92.424 50.588 1.00 20.52 86 GLN A C 1
ATOM 634 O O . GLN A 1 86 ? 41.655 92.749 51.633 1.00 19.53 86 GLN A O 1
ATOM 640 N N . ASP A 1 87 ? 40.696 93.290 49.659 1.00 19.05 87 ASP A N 1
ATOM 641 C CA . ASP A 1 87 ? 40.939 94.719 49.780 1.00 17.89 87 ASP A CA 1
ATOM 642 C C . ASP A 1 87 ? 39.759 95.436 50.428 1.00 15.55 87 ASP A C 1
ATOM 643 O O . ASP A 1 87 ? 38.672 95.516 49.857 1.00 15.58 87 ASP A O 1
ATOM 648 N N . PRO A 1 88 ? 39.975 95.987 51.626 1.00 13.74 88 PRO A N 1
ATOM 649 C CA . PRO A 1 88 ? 38.961 96.707 52.390 1.00 12.94 88 PRO A CA 1
ATOM 650 C C . PRO A 1 88 ? 38.447 97.989 51.735 1.00 13.48 88 PRO A C 1
ATOM 651 O O . PRO A 1 88 ? 37.356 98.454 52.063 1.00 14.40 88 PRO A O 1
ATOM 655 N N . ASN A 1 89 ? 39.222 98.565 50.820 1.00 12.86 89 ASN A N 1
ATOM 656 C CA . ASN A 1 89 ? 38.797 99.793 50.155 1.00 12.89 89 ASN A CA 1
ATOM 657 C C . ASN A 1 89 ? 38.185 99.536 48.787 1.00 12.08 89 ASN A C 1
ATOM 658 O O . ASN A 1 89 ? 37.689 100.453 48.132 1.00 12.88 89 ASN A O 1
ATOM 663 N N . ALA A 1 90 ? 38.208 98.285 48.357 1.00 10.17 90 ALA A N 1
ATOM 664 C CA . ALA A 1 90 ? 37.654 97.943 47.062 1.00 8.49 90 ALA A CA 1
ATOM 665 C C . ALA A 1 90 ? 36.126 97.915 47.034 1.00 7.82 90 ALA A C 1
ATOM 666 O O . ALA A 1 90 ? 35.480 97.276 47.868 1.00 6.87 90 ALA A O 1
ATOM 668 N N . GLU A 1 91 ? 35.548 98.633 46.080 1.00 7.80 91 GLU A N 1
ATOM 669 C CA . GLU A 1 91 ? 34.101 98.633 45.912 1.00 7.63 91 GLU A CA 1
ATOM 670 C C . GLU A 1 91 ? 33.915 97.792 44.654 1.00 7.21 91 GLU A C 1
ATOM 671 O O . GLU A 1 91 ? 34.866 97.612 43.892 1.00 8.58 91 GLU A O 1
ATOM 677 N N . ALA A 1 92 ? 32.717 97.265 44.431 1.00 6.19 92 ALA A N 1
ATOM 678 C CA . ALA A 1 92 ? 32.499 96.436 43.253 1.00 7.31 92 ALA A CA 1
ATOM 679 C C . ALA A 1 92 ? 31.100 96.493 42.640 1.00 7.46 92 ALA A C 1
ATOM 680 O O . ALA A 1 92 ? 30.160 97.067 43.197 1.00 6.93 92 ALA A O 1
ATOM 682 N N . VAL A 1 93 ? 31.000 95.884 41.467 1.00 7.02 93 VAL A N 1
ATOM 683 C CA . VAL A 1 93 ? 29.758 95.763 40.741 1.00 7.11 93 VAL A CA 1
ATOM 684 C C . VAL A 1 93 ? 29.812 94.390 40.078 1.00 7.95 93 VAL A C 1
ATOM 685 O O . VAL A 1 93 ? 30.743 94.084 39.324 1.00 10.05 93 VAL A O 1
ATOM 689 N N . LEU A 1 94 ? 28.832 93.553 40.389 1.00 7.18 94 LEU A N 1
ATOM 690 C CA . LEU A 1 94 ? 28.755 92.215 39.819 1.00 6.79 94 LEU A CA 1
ATOM 691 C C . LEU A 1 94 ? 27.653 92.218 38.778 1.00 7.11 94 LEU A C 1
ATOM 692 O O . LEU A 1 94 ? 26.544 92.704 39.023 1.00 6.54 94 LEU A O 1
ATOM 697 N N . PHE A 1 95 ? 27.963 91.677 37.609 1.00 7.92 95 PHE A N 1
ATOM 698 C CA . PHE A 1 95 ? 27.000 91.629 36.527 1.00 8.87 95 PHE A CA 1
ATOM 699 C C . PHE A 1 95 ? 27.024 90.269 35.860 1.00 10.30 95 PHE A C 1
ATOM 700 O O . PHE A 1 95 ? 27.906 89.984 35.046 1.00 12.16 95 PHE A O 1
ATOM 708 N N . VAL A 1 96 ? 26.046 89.432 36.178 1.00 10.41 96 VAL A N 1
ATOM 709 C CA . VAL A 1 96 ? 26.014 88.099 35.600 1.00 12.21 96 VAL A CA 1
ATOM 710 C C . VAL A 1 96 ? 25.526 88.087 34.157 1.00 10.99 96 VAL A C 1
ATOM 711 O O . VAL A 1 96 ? 24.513 88.699 33.825 1.00 10.76 96 VAL A O 1
ATOM 715 N N . VAL A 1 97 ? 26.266 87.382 33.306 1.00 10.60 97 VAL A N 1
ATOM 716 C CA . VAL A 1 97 ? 25.920 87.289 31.896 1.00 10.68 97 VAL A CA 1
ATOM 717 C C . VAL A 1 97 ? 25.461 85.897 31.478 1.00 13.20 97 VAL A C 1
ATOM 718 O O . VAL A 1 97 ? 24.838 85.733 30.431 1.00 15.21 97 VAL A O 1
ATOM 722 N N . GLU A 1 98 ? 25.761 84.888 32.283 1.00 13.86 98 GLU A N 1
ATOM 723 C CA . GLU A 1 98 ? 25.340 83.542 31.940 1.00 13.84 98 GLU A CA 1
ATOM 724 C C . GLU A 1 98 ? 25.303 82.706 33.186 1.00 14.23 98 GLU A C 1
ATOM 725 O O . GLU A 1 98 ? 26.223 82.756 34.003 1.00 13.41 98 GLU A O 1
ATOM 731 N N . GLY A 1 99 ? 24.226 81.940 33.327 1.00 13.76 99 GLY A N 1
ATOM 732 C CA . GLY A 1 99 ? 24.063 81.092 34.493 1.00 13.88 99 GLY A CA 1
ATOM 733 C C . GLY A 1 9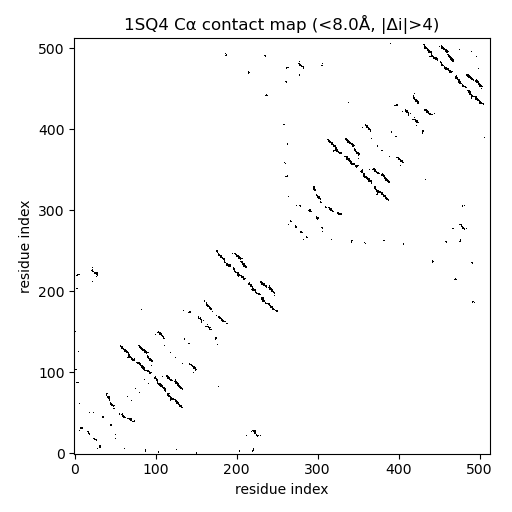9 ? 23.402 81.816 35.653 1.00 14.27 99 GLY A C 1
ATOM 734 O O . GLY A 1 99 ? 22.876 82.920 35.499 1.00 12.66 99 GLY A O 1
ATOM 735 N N . GLU A 1 100 ? 23.422 81.184 36.820 1.00 15.03 100 GLU A N 1
ATOM 736 C CA . GLU A 1 100 ? 22.829 81.771 38.011 1.00 16.39 100 GLU A CA 1
ATOM 737 C C . GLU A 1 100 ? 23.861 81.844 39.130 1.00 15.31 100 GLU A C 1
ATOM 738 O O . GLU A 1 100 ? 24.493 80.846 39.471 1.00 14.12 100 GLU A O 1
ATOM 744 N N . LEU A 1 101 ? 24.032 83.037 39.689 1.00 13.80 101 LEU A N 1
ATOM 745 C CA . LEU A 1 101 ? 24.983 83.243 40.766 1.00 11.97 101 LEU A CA 1
ATOM 746 C C . LEU A 1 101 ? 24.224 83.470 42.059 1.00 11.46 101 LEU A C 1
ATOM 747 O O . LEU A 1 101 ? 23.143 84.058 42.067 1.00 11.03 101 LEU A O 1
ATOM 752 N N . SER A 1 102 ? 24.793 82.981 43.152 1.00 11.62 102 SER A N 1
ATOM 753 C CA . SER A 1 102 ? 24.189 83.137 44.466 1.00 11.23 102 SER A CA 1
ATOM 754 C C . SER A 1 102 ? 25.069 84.093 45.260 1.00 11.31 102 SER A C 1
ATOM 755 O O . SER A 1 102 ? 26.209 83.767 45.592 1.00 12.05 102 SER A O 1
ATOM 758 N N . LEU A 1 103 ? 24.539 85.280 45.543 1.00 10.78 103 LEU A N 1
ATOM 759 C CA . LEU A 1 103 ? 25.270 86.303 46.292 1.00 10.79 103 LEU A CA 1
ATOM 760 C C . LEU A 1 103 ? 24.675 86.550 47.669 1.00 11.66 103 LEU A C 1
ATOM 761 O O . LEU A 1 103 ? 23.473 86.764 47.813 1.00 11.16 103 LEU A O 1
ATOM 766 N N . THR A 1 104 ? 25.529 86.525 48.681 1.00 12.13 104 THR A N 1
ATOM 767 C CA . THR A 1 104 ? 25.092 86.793 50.038 1.00 14.02 104 THR A CA 1
ATOM 768 C C . THR A 1 104 ? 25.695 88.156 50.352 1.00 15.70 104 THR A C 1
ATOM 769 O O . THR A 1 104 ? 26.892 88.278 50.621 1.00 15.33 104 THR A O 1
ATOM 773 N N . LEU A 1 105 ? 24.862 89.187 50.286 1.00 17.49 105 LEU A N 1
ATOM 774 C CA . LEU A 1 105 ? 25.323 90.537 50.527 1.00 20.08 105 LEU A CA 1
ATOM 775 C C . LEU A 1 105 ? 24.529 91.197 51.632 1.00 22.83 105 LEU A C 1
ATOM 776 O O . LEU A 1 105 ? 23.301 91.247 51.582 1.00 22.52 105 LEU A O 1
ATOM 781 N N . GLN A 1 106 ? 25.238 91.706 52.634 1.00 26.12 106 GLN A N 1
ATOM 782 C CA . GLN A 1 106 ? 24.583 92.375 53.747 1.00 30.07 106 GLN A CA 1
ATOM 783 C C . GLN A 1 106 ? 23.538 91.471 54.376 1.00 30.52 106 GLN A C 1
ATOM 784 O O . GLN A 1 106 ? 22.370 91.847 54.505 1.00 30.33 106 GLN A O 1
ATOM 790 N N . GLY A 1 107 ? 23.968 90.275 54.757 1.00 30.79 107 GLY A N 1
ATOM 791 C CA . GLY A 1 107 ? 23.067 89.321 55.372 1.00 30.80 107 GLY A CA 1
ATOM 792 C C . GLY A 1 107 ? 21.787 89.104 54.591 1.00 30.20 107 GLY A C 1
ATOM 793 O O . GLY A 1 107 ? 20.718 88.940 55.181 1.00 29.10 107 GLY A O 1
ATOM 794 N N . GLN A 1 108 ? 21.901 89.106 53.265 1.00 29.60 108 GLN A N 1
ATOM 795 C CA . GLN A 1 108 ? 20.760 88.900 52.380 1.00 29.65 108 GLN A CA 1
ATOM 796 C C . GLN A 1 108 ? 21.210 88.070 51.186 1.00 27.73 108 GLN A C 1
ATOM 797 O O . GLN A 1 108 ? 22.091 88.489 50.442 1.00 28.04 108 GLN A O 1
ATOM 803 N N . VAL A 1 109 ? 20.612 86.897 51.004 1.00 26.16 109 VAL A N 1
ATOM 804 C CA . VAL A 1 109 ? 20.974 86.022 49.891 1.00 25.47 109 VAL A CA 1
ATOM 805 C C . VAL A 1 109 ? 20.178 86.367 48.635 1.00 24.81 109 VAL A C 1
ATOM 806 O O . VAL A 1 109 ? 18.953 86.448 48.674 1.00 26.63 109 VAL A O 1
ATOM 810 N N . HIS A 1 110 ? 20.872 86.578 47.522 1.00 24.20 110 HIS A N 1
ATOM 811 C CA . HIS A 1 110 ? 20.199 86.911 46.271 1.00 22.80 110 HIS A CA 1
ATOM 812 C C . HIS A 1 110 ? 20.470 85.887 45.192 1.00 22.41 110 HIS A C 1
ATOM 813 O O . HIS A 1 110 ? 21.607 85.477 44.986 1.00 22.42 110 HIS A O 1
ATOM 820 N N . ALA A 1 111 ? 19.418 85.482 44.498 1.00 22.23 111 ALA A N 1
ATOM 821 C CA . ALA A 1 111 ? 19.563 84.534 43.413 1.00 22.31 111 ALA A CA 1
ATOM 822 C C . ALA A 1 111 ? 19.641 85.396 42.164 1.00 22.96 111 ALA A C 1
ATOM 823 O O . ALA A 1 111 ? 18.619 85.889 41.675 1.00 23.60 111 ALA A O 1
ATOM 833 N N . GLN A 1 113 ? 20.137 86.082 38.270 1.00 21.40 113 GLN A N 1
ATOM 834 C CA . GLN A 1 113 ? 19.983 85.445 36.967 1.00 20.22 113 GLN A CA 1
ATOM 835 C C . GLN A 1 113 ? 20.744 86.289 35.957 1.00 18.89 113 GLN A C 1
ATOM 836 O O . GLN A 1 113 ? 21.123 87.422 36.249 1.00 18.55 113 GLN A O 1
ATOM 842 N N . PRO A 1 114 ? 20.994 85.752 34.756 1.00 18.04 114 PRO A N 1
ATOM 843 C CA . PRO A 1 114 ? 21.722 86.581 33.792 1.00 17.00 114 PRO A CA 1
ATOM 844 C C . PRO A 1 114 ? 20.994 87.918 33.674 1.00 15.26 114 PRO A C 1
ATOM 845 O O . PRO A 1 114 ? 19.768 87.963 33.519 1.00 15.64 114 PRO A O 1
ATOM 849 N N . GLY A 1 115 ? 21.761 88.998 33.780 1.00 13.09 115 GLY A N 1
ATOM 850 C CA . GLY A 1 115 ? 21.201 90.333 33.729 1.00 10.69 115 GLY A CA 1
ATOM 851 C C . GLY A 1 115 ? 21.276 90.932 35.123 1.00 10.12 115 GLY A C 1
ATOM 852 O O . GLY A 1 115 ? 21.139 92.142 35.306 1.00 8.58 115 GLY A O 1
ATOM 853 N N . GLY A 1 116 ? 21.515 90.068 36.110 1.00 10.36 116 GLY A N 1
ATOM 854 C CA . GLY A 1 116 ? 21.603 90.499 37.497 1.00 8.39 116 GLY A CA 1
ATOM 855 C C . GLY A 1 116 ? 22.713 91.487 37.782 1.00 7.61 116 GLY A C 1
ATOM 856 O O . GLY A 1 116 ? 23.872 91.243 37.449 1.00 9.14 116 GLY A O 1
ATOM 857 N N . TYR A 1 117 ? 22.362 92.597 38.421 1.00 7.02 117 TYR A N 1
ATOM 858 C CA . TYR A 1 117 ? 23.330 93.650 38.745 1.00 6.33 117 TYR A CA 1
ATOM 859 C C . TYR A 1 117 ? 23.452 93.816 40.259 1.00 4.87 117 TYR A C 1
ATOM 860 O O . TYR A 1 117 ? 22.458 93.944 40.961 1.00 5.24 117 TYR A O 1
ATOM 869 N N . ALA A 1 118 ? 24.677 93.828 40.760 1.00 5.27 118 ALA A N 1
ATOM 870 C CA . ALA A 1 118 ? 24.885 93.969 42.191 1.00 5.08 118 ALA A CA 1
ATOM 871 C C . ALA A 1 118 ? 26.001 94.955 42.518 1.00 3.94 118 ALA A C 1
ATOM 872 O O . ALA A 1 118 ? 27.073 94.908 41.919 1.00 5.14 118 ALA A O 1
ATOM 874 N N . PHE A 1 119 ? 25.730 95.859 43.456 1.00 3.83 119 PHE A N 1
ATOM 875 C CA . PHE A 1 119 ? 26.709 96.851 43.885 1.00 3.79 119 PHE A CA 1
ATOM 876 C C . PHE A 1 119 ? 27.128 96.542 45.312 1.00 5.32 119 PHE A C 1
ATOM 877 O O . PHE A 1 119 ? 26.303 96.468 46.228 1.00 6.99 119 PHE A O 1
ATOM 885 N N . ILE A 1 120 ? 28.425 96.368 45.494 1.00 5.47 120 ILE A N 1
ATOM 886 C CA . ILE A 1 120 ? 28.964 96.034 46.789 1.00 5.04 120 ILE A CA 1
ATOM 887 C C . ILE A 1 120 ? 29.792 97.202 47.245 1.00 3.74 120 ILE A C 1
ATOM 888 O O . ILE A 1 120 ? 30.716 97.598 46.562 1.00 5.00 120 ILE A O 1
ATOM 893 N N . PRO A 1 121 ? 29.431 97.811 48.384 1.00 4.03 121 PRO A N 1
ATOM 894 C CA . PRO A 1 121 ? 30.166 98.959 48.933 1.00 4.72 121 PRO A CA 1
ATOM 895 C C . PRO A 1 121 ? 31.496 98.540 49.555 1.00 4.89 121 PRO A C 1
ATOM 896 O O . PRO A 1 121 ? 31.661 97.400 49.986 1.00 5.29 121 PRO A O 1
ATOM 900 N N . PRO A 1 122 ? 32.456 99.467 49.625 1.00 4.20 122 PRO A N 1
ATOM 901 C CA . PRO A 1 122 ? 33.776 99.175 50.187 1.00 4.88 122 PRO A CA 1
ATOM 902 C C . PRO A 1 122 ? 33.757 98.578 51.581 1.00 5.28 122 PRO A C 1
ATOM 903 O O . PRO A 1 122 ? 33.051 99.061 52.460 1.00 5.23 122 PRO A O 1
ATOM 907 N N . GLY A 1 123 ? 34.540 97.514 51.758 1.00 6.47 123 GLY A N 1
ATOM 908 C CA . GLY A 1 123 ? 34.621 96.835 53.034 1.00 8.51 123 GLY A CA 1
ATOM 909 C C . GLY A 1 123 ? 33.390 96.000 53.350 1.00 9.87 123 GLY A C 1
ATOM 910 O O . GLY A 1 123 ? 33.317 95.366 54.397 1.00 11.99 123 GLY A O 1
ATOM 911 N N . ALA A 1 124 ? 32.418 95.977 52.451 1.00 10.77 124 ALA A N 1
ATOM 912 C CA . ALA A 1 124 ? 31.209 95.208 52.711 1.00 13.05 124 ALA A CA 1
ATOM 913 C C . ALA A 1 124 ? 31.440 93.703 52.661 1.00 14.22 124 ALA A C 1
ATOM 914 O O . ALA A 1 124 ? 32.101 93.190 51.756 1.00 15.19 124 ALA A O 1
ATOM 916 N N . ASP A 1 125 ? 30.895 92.990 53.640 1.00 15.63 125 ASP A N 1
ATOM 917 C CA . ASP A 1 125 ? 31.047 91.542 53.666 1.00 17.51 125 ASP A CA 1
ATOM 918 C C . ASP A 1 125 ? 30.044 90.896 52.732 1.00 15.56 125 ASP A C 1
ATOM 919 O O . ASP A 1 125 ? 28.874 91.279 52.687 1.00 14.22 125 ASP A O 1
ATOM 924 N N . TYR A 1 126 ? 30.510 89.903 51.993 1.00 14.28 126 TYR A N 1
ATOM 925 C CA . TYR A 1 126 ? 29.647 89.205 51.068 1.00 12.67 126 TYR A CA 1
ATOM 926 C C . TYR A 1 126 ? 30.332 87.945 50.619 1.00 12.61 126 TYR A C 1
ATOM 927 O O . TYR A 1 126 ? 31.482 87.695 50.970 1.00 13.24 126 TYR A O 1
ATOM 936 N N . LYS A 1 127 ? 29.623 87.143 49.843 1.00 11.71 127 LYS A N 1
ATOM 937 C CA . LYS A 1 127 ? 30.224 85.938 49.317 1.00 12.23 127 LYS A CA 1
ATOM 938 C C . LYS A 1 127 ? 29.420 85.440 48.147 1.00 11.41 127 LYS A C 1
ATOM 939 O O . LYS A 1 127 ? 28.233 85.725 48.051 1.00 13.55 127 LYS A O 1
ATOM 945 N N . VAL A 1 128 ? 30.087 84.741 47.234 1.00 11.11 128 VAL A N 1
ATOM 946 C CA . VAL A 1 128 ? 29.438 84.241 46.027 1.00 12.90 128 VAL A CA 1
ATOM 947 C C . VAL A 1 128 ? 29.569 82.739 45.861 1.00 12.56 128 VAL A C 1
ATOM 948 O O . VAL A 1 128 ? 30.612 82.151 46.141 1.00 14.68 128 VAL A O 1
ATOM 952 N N . ARG A 1 129 ? 28.515 82.109 45.381 1.00 11.31 129 ARG A N 1
ATOM 953 C CA . ARG A 1 129 ? 28.582 80.679 45.212 1.00 12.52 129 ARG A CA 1
ATOM 954 C C . ARG A 1 129 ? 27.711 80.259 44.038 1.00 13.38 129 ARG A C 1
ATOM 955 O O . ARG A 1 129 ? 26.701 80.906 43.734 1.00 12.78 129 ARG A O 1
ATOM 963 N N . ASN A 1 130 ? 28.128 79.195 43.357 1.00 12.78 130 ASN A N 1
ATOM 964 C CA . ASN A 1 130 ? 27.369 78.672 42.228 1.00 13.32 130 ASN A CA 1
ATOM 965 C C . ASN A 1 130 ? 26.662 77.411 42.724 1.00 14.89 130 ASN A C 1
ATOM 966 O O . ASN A 1 130 ? 27.261 76.322 42.753 1.00 13.65 130 ASN A O 1
ATOM 971 N N . THR A 1 131 ? 25.394 77.568 43.119 1.00 13.97 131 THR A N 1
ATOM 972 C CA . THR A 1 131 ? 24.601 76.453 43.640 1.00 11.72 131 THR A CA 1
ATOM 973 C C . THR A 1 131 ? 23.905 75.634 42.572 1.00 11.81 131 THR A C 1
ATOM 974 O O . THR A 1 131 ? 23.159 74.728 42.909 1.00 13.56 131 THR A O 1
ATOM 978 N N . THR A 1 132 ? 24.140 75.932 41.294 1.00 12.16 132 THR A N 1
ATOM 979 C CA . THR A 1 132 ? 23.487 75.169 40.227 1.00 12.22 132 THR A CA 1
ATOM 980 C C . THR A 1 132 ? 24.409 74.089 39.675 1.00 13.25 132 THR A C 1
ATOM 981 O O . THR A 1 132 ? 25.562 73.973 40.083 1.00 13.99 132 THR A O 1
ATOM 985 N N . GLY A 1 133 ? 23.887 73.299 38.741 1.00 14.37 133 GLY A N 1
ATOM 986 C CA . GLY A 1 133 ? 24.674 72.241 38.136 1.00 16.37 133 GLY A CA 1
ATOM 987 C C . GLY A 1 133 ? 25.318 72.724 36.853 1.00 18.83 133 GLY A C 1
ATOM 988 O O . GLY A 1 133 ? 26.041 71.987 36.189 1.00 19.52 133 GLY A O 1
ATOM 989 N N . GLN A 1 134 ? 25.045 73.975 36.502 1.00 20.59 134 GLN A N 1
ATOM 990 C CA . GLN A 1 134 ? 25.604 74.572 35.300 1.00 20.88 134 GLN A CA 1
ATOM 991 C C . GLN A 1 134 ? 26.589 75.694 35.647 1.00 19.94 134 GLN A C 1
ATOM 992 O O . GLN A 1 134 ? 26.469 76.337 36.695 1.00 19.59 134 GLN A O 1
ATOM 998 N N . HIS A 1 135 ? 27.557 75.931 34.767 1.00 16.63 135 HIS A N 1
ATOM 999 C CA . HIS A 1 135 ? 28.528 76.979 35.013 1.00 14.81 135 HIS A CA 1
ATOM 1000 C C . HIS A 1 135 ? 27.857 78.327 35.036 1.00 13.75 135 HIS A C 1
ATOM 1001 O O . HIS A 1 135 ? 26.740 78.496 34.546 1.00 13.42 135 HIS A O 1
ATOM 1008 N N . THR A 1 136 ? 28.542 79.293 35.622 1.00 12.50 136 THR A N 1
ATOM 1009 C CA . THR A 1 136 ? 28.004 80.638 35.699 1.00 12.51 136 THR A CA 1
ATOM 1010 C C . THR A 1 136 ? 29.107 81.615 35.311 1.00 11.18 136 THR A C 1
ATOM 1011 O O . THR A 1 136 ? 30.283 81.367 35.558 1.00 12.79 136 THR A O 1
ATOM 1015 N N . ARG A 1 137 ? 28.733 82.726 34.698 1.00 9.15 137 ARG A N 1
ATOM 1016 C CA . ARG A 1 137 ? 29.732 83.688 34.289 1.00 8.14 137 ARG A CA 1
ATOM 1017 C C . ARG A 1 137 ? 29.280 85.102 34.570 1.00 7.33 137 ARG A C 1
ATOM 1018 O O . ARG A 1 137 ? 28.168 85.498 34.212 1.00 8.61 137 ARG A O 1
ATOM 1026 N N . PHE A 1 138 ? 30.143 85.864 35.227 1.00 6.54 138 PHE A N 1
ATOM 1027 C CA . PHE A 1 138 ? 29.819 87.245 35.552 1.00 6.45 138 PHE A CA 1
ATOM 1028 C C . PHE A 1 138 ? 31.010 88.179 35.446 1.00 5.79 138 PHE A C 1
ATOM 1029 O O . PHE A 1 138 ? 32.155 87.741 35.421 1.00 6.39 138 PHE A O 1
ATOM 1037 N N . HIS A 1 139 ? 30.712 89.474 35.398 1.00 5.44 139 HIS A N 1
ATOM 1038 C CA . HIS A 1 139 ? 31.728 90.509 35.319 1.00 4.91 139 HIS A CA 1
ATOM 1039 C C . HIS A 1 139 ? 31.930 91.077 36.709 1.00 4.83 139 HIS A C 1
ATOM 1040 O O . HIS A 1 139 ? 30.970 91.271 37.446 1.00 6.80 139 HIS A O 1
ATOM 1047 N N . TRP A 1 140 ? 33.179 91.348 37.064 1.00 4.14 140 TRP A N 1
ATOM 1048 C CA . TRP A 1 140 ? 33.491 91.895 38.372 1.00 2.97 140 TRP A CA 1
ATOM 1049 C C . TRP A 1 140 ? 34.345 93.148 38.179 1.00 4.66 140 TRP A C 1
ATOM 1050 O O . TRP A 1 140 ? 35.521 93.080 37.829 1.00 6.52 140 TRP A O 1
ATOM 1061 N N . ILE A 1 141 ? 33.736 94.302 38.406 1.00 4.26 141 ILE A N 1
ATOM 1062 C CA . ILE A 1 141 ? 34.426 95.561 38.246 1.00 3.04 141 ILE A CA 1
ATOM 1063 C C . ILE A 1 141 ? 34.839 96.130 39.606 1.00 3.81 141 ILE A C 1
ATOM 1064 O O . ILE A 1 141 ? 33.998 96.337 40.482 1.00 3.48 141 ILE A O 1
ATOM 1069 N N . ARG A 1 142 ? 36.135 96.389 39.772 1.00 5.19 142 ARG A N 1
ATOM 1070 C CA . ARG A 1 142 ? 36.661 96.904 41.037 1.00 6.21 142 ARG A CA 1
ATOM 1071 C C . ARG A 1 142 ? 37.284 98.285 40.977 1.00 5.85 142 ARG A C 1
ATOM 1072 O O . ARG A 1 142 ? 37.808 98.702 39.943 1.00 8.15 142 ARG A O 1
ATOM 1080 N N . LYS A 1 143 ? 37.232 98.984 42.106 1.00 3.99 143 LYS A N 1
ATOM 1081 C CA . LYS A 1 143 ? 37.815 100.312 42.225 1.00 3.70 143 LYS A CA 1
ATOM 1082 C C . LYS A 1 143 ? 37.942 100.701 43.679 1.00 4.24 143 LYS A C 1
ATOM 1083 O O . LYS A 1 143 ? 37.112 100.334 44.505 1.00 5.12 143 LYS A O 1
ATOM 1089 N N . HIS A 1 144 ? 38.986 101.443 43.999 1.00 4.39 144 HIS A N 1
ATOM 1090 C CA . HIS A 1 144 ? 39.133 101.888 45.360 1.00 5.92 144 HIS A CA 1
ATOM 1091 C C . HIS A 1 144 ? 38.152 103.043 45.510 1.00 6.23 144 HIS A C 1
ATOM 1092 O O . HIS A 1 144 ? 38.191 104.026 44.757 1.00 6.50 144 HIS A O 1
ATOM 1099 N N . TYR A 1 145 ? 37.253 102.898 46.473 1.00 6.82 145 TYR A N 1
ATOM 1100 C CA . TYR A 1 145 ? 36.245 103.905 46.745 1.00 8.15 145 TYR A CA 1
ATOM 1101 C C . TYR A 1 145 ? 36.882 105.142 47.345 1.00 8.44 145 TYR A C 1
ATOM 1102 O O . TYR A 1 145 ? 37.803 105.047 48.149 1.00 9.00 145 TYR A O 1
ATOM 1111 N N . GLN A 1 146 ? 36.396 106.308 46.945 1.00 10.07 146 GLN A N 1
ATOM 1112 C CA . GLN A 1 146 ? 36.938 107.542 47.478 1.00 11.77 146 GLN A CA 1
ATOM 1113 C C . GLN A 1 146 ? 35.969 108.150 48.480 1.00 13.35 146 GLN A C 1
ATOM 1114 O O . GLN A 1 146 ? 34.884 108.611 48.119 1.00 13.40 146 GLN A O 1
ATOM 1120 N N . LYS A 1 147 ? 36.374 108.122 49.745 1.00 14.39 147 LYS A N 1
ATOM 1121 C CA . LYS A 1 147 ? 35.575 108.649 50.835 1.00 14.84 147 LYS A CA 1
ATOM 1122 C C . LYS A 1 147 ? 35.685 110.154 50.902 1.00 15.31 147 LYS A C 1
ATOM 1123 O O . LYS A 1 147 ? 36.775 110.714 50.804 1.00 15.66 147 LYS A O 1
ATOM 1129 N N . VAL A 1 148 ? 34.548 110.811 51.067 1.00 13.86 148 VAL A N 1
ATOM 1130 C CA . VAL A 1 148 ? 34.547 112.249 51.207 1.00 13.85 148 VAL A CA 1
ATOM 1131 C C . VAL A 1 148 ? 33.761 112.604 52.461 1.00 12.65 148 VAL A C 1
ATOM 1132 O O . VAL A 1 148 ? 32.624 112.162 52.652 1.00 11.09 148 VAL A O 1
ATOM 1136 N N . ASP A 1 149 ? 34.402 113.386 53.321 1.00 12.27 149 ASP A N 1
ATOM 1137 C CA . ASP A 1 149 ? 33.796 113.814 54.563 1.00 12.69 149 ASP A CA 1
ATOM 1138 C C . ASP A 1 149 ? 32.476 114.482 54.353 1.00 10.40 149 ASP A C 1
ATOM 1139 O O . ASP A 1 149 ? 32.360 115.396 53.539 1.00 10.59 149 ASP A O 1
ATOM 1144 N N . GLY A 1 150 ? 31.489 114.029 55.117 1.00 7.20 150 GLY A N 1
ATOM 1145 C CA . GLY A 1 150 ? 30.163 114.591 55.029 1.00 6.19 150 GLY A CA 1
ATOM 1146 C C . GLY A 1 150 ? 29.298 113.744 54.143 1.00 6.52 150 GLY A C 1
ATOM 1147 O O . GLY A 1 150 ? 28.078 113.841 54.167 1.00 7.02 150 GLY A O 1
ATOM 1148 N N . VAL A 1 151 ? 29.931 112.908 53.339 1.00 8.24 151 VAL A N 1
ATOM 1149 C CA . VAL A 1 151 ? 29.166 112.053 52.463 1.00 10.52 151 VAL A CA 1
ATOM 1150 C C . VAL A 1 151 ? 29.287 110.630 52.950 1.00 10.75 151 VAL A C 1
ATOM 1151 O O . VAL A 1 151 ? 30.389 110.104 53.093 1.00 12.08 151 VAL A O 1
ATOM 1155 N N . PRO A 1 152 ? 28.148 109.996 53.247 1.00 10.48 152 PRO A N 1
ATOM 1156 C CA . PRO A 1 152 ? 28.128 108.614 53.729 1.00 10.40 152 PRO A CA 1
ATOM 1157 C C . PRO A 1 152 ? 28.369 107.601 52.619 1.00 10.63 152 PRO A C 1
ATOM 1158 O O . PRO A 1 152 ? 28.077 107.864 51.452 1.00 11.60 152 PRO A O 1
ATOM 1162 N N . LEU A 1 153 ? 28.901 106.442 52.986 1.00 11.64 153 LEU A N 1
ATOM 1163 C CA . LEU A 1 153 ? 29.166 105.379 52.015 1.00 11.93 153 LEU A CA 1
ATOM 1164 C C . LEU A 1 153 ? 27.899 104.969 51.294 1.00 12.86 153 LEU A C 1
ATOM 1165 O O . LEU A 1 153 ? 26.802 105.022 51.856 1.00 13.83 153 LEU A O 1
ATOM 1170 N N . PRO A 1 154 ? 28.035 104.534 50.041 1.00 12.70 154 PRO A N 1
ATOM 1171 C CA . PRO A 1 154 ? 26.875 104.112 49.261 1.00 13.67 154 PRO A CA 1
ATOM 1172 C C . PRO A 1 154 ? 26.355 102.791 49.791 1.00 15.18 154 PRO A C 1
ATOM 1173 O O . PRO A 1 154 ? 27.130 101.951 50.256 1.00 16.75 154 PRO A O 1
ATOM 1177 N N . GLU A 1 155 ? 25.039 102.615 49.749 1.00 17.18 155 GLU A N 1
ATOM 1178 C CA . GLU A 1 155 ? 24.427 101.381 50.237 1.00 18.53 155 GLU A CA 1
ATOM 1179 C C . GLU A 1 155 ? 24.290 100.377 49.111 1.00 17.22 155 GLU A C 1
ATOM 1180 O O . GLU A 1 155 ? 24.036 100.747 47.969 1.00 19.70 155 GLU A O 1
ATOM 1186 N N . ALA A 1 156 ? 24.484 99.107 49.448 1.00 15.21 156 ALA A N 1
ATOM 1187 C CA . ALA A 1 156 ? 24.389 98.020 48.489 1.00 11.97 156 ALA A CA 1
ATOM 1188 C C . ALA A 1 156 ? 22.980 97.882 47.958 1.00 10.88 156 ALA A C 1
ATOM 1189 O O . ALA A 1 156 ? 22.046 98.498 48.459 1.00 10.90 156 ALA A O 1
ATOM 1191 N N . PHE A 1 157 ? 22.842 97.071 46.921 1.00 10.25 157 PHE A N 1
ATOM 1192 C CA . PHE A 1 157 ? 21.554 96.810 46.322 1.00 8.18 157 PHE A CA 1
ATOM 1193 C C . PHE A 1 157 ? 21.752 95.822 45.185 1.00 8.17 157 PHE A C 1
ATOM 1194 O O . PHE A 1 157 ? 22.851 95.696 44.643 1.00 7.12 157 PHE A O 1
ATOM 1202 N N . VAL A 1 158 ? 20.691 95.088 44.871 1.00 8.25 158 VAL A N 1
ATOM 1203 C CA . VAL A 1 158 ? 20.708 94.082 43.817 1.00 7.80 158 VAL A CA 1
ATOM 1204 C C . VAL A 1 158 ? 19.454 94.280 42.971 1.00 10.15 158 VAL A C 1
ATOM 1205 O O . VAL A 1 158 ? 18.399 94.677 43.482 1.00 9.94 158 VAL A O 1
ATOM 1209 N N . THR A 1 159 ? 19.577 93.998 41.677 1.00 9.53 159 THR A N 1
ATOM 1210 C CA . THR A 1 159 ? 18.476 94.170 40.753 1.00 10.97 159 THR A CA 1
ATOM 1211 C C . THR A 1 159 ? 18.879 93.563 39.413 1.00 12.11 159 THR A C 1
ATOM 1212 O O . THR A 1 159 ? 19.927 92.925 39.318 1.00 13.82 159 THR A O 1
ATOM 1216 N N . ASN A 1 160 ? 18.047 93.744 38.390 1.00 11.16 160 ASN A N 1
ATOM 1217 C CA . ASN A 1 160 ? 18.342 93.216 37.064 1.00 12.62 160 ASN A CA 1
ATOM 1218 C C . ASN A 1 160 ? 18.065 94.318 36.035 1.00 12.62 160 ASN A C 1
ATOM 1219 O O . ASN A 1 160 ? 17.024 94.969 36.067 1.00 13.73 160 ASN A O 1
ATOM 1224 N N . GLU A 1 161 ? 19.013 94.532 35.134 1.00 12.10 161 GLU A N 1
ATOM 1225 C CA . GLU A 1 161 ? 18.893 95.577 34.140 1.00 12.84 161 GLU A CA 1
ATOM 1226 C C . GLU A 1 161 ? 17.646 95.454 33.291 1.00 13.85 161 GLU A C 1
ATOM 1227 O O . GLU A 1 161 ? 17.152 96.452 32.787 1.00 14.78 161 GLU A O 1
ATOM 1233 N N . GLN A 1 162 ? 17.133 94.237 33.137 1.00 15.25 162 GLN A N 1
ATOM 1234 C CA . GLN A 1 162 ? 15.929 94.013 32.330 1.00 17.20 162 GLN A CA 1
ATOM 1235 C C . GLN A 1 162 ? 14.692 94.597 33.009 1.00 18.32 162 GLN A C 1
ATOM 1236 O O . GLN A 1 162 ? 13.621 94.680 32.405 1.00 20.27 162 GLN A O 1
ATOM 1242 N N . ASP A 1 163 ? 14.852 95.011 34.260 1.00 16.83 163 ASP A N 1
ATOM 1243 C CA . ASP A 1 163 ? 13.759 95.563 35.025 1.00 15.74 163 ASP A CA 1
ATOM 1244 C C . ASP A 1 163 ? 13.900 97.072 35.106 1.00 16.08 163 ASP A C 1
ATOM 1245 O O . ASP A 1 163 ? 13.073 97.765 35.703 1.00 18.01 163 ASP A O 1
ATOM 1250 N N . ILE A 1 164 ? 14.947 97.592 34.490 1.00 15.81 164 IL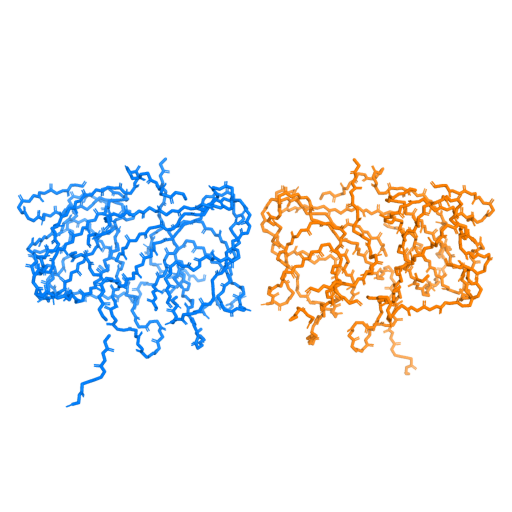E A N 1
ATOM 1251 C CA . ILE A 1 164 ? 15.182 99.025 34.524 1.00 16.03 164 ILE A CA 1
ATOM 1252 C C . ILE A 1 164 ? 14.881 99.667 33.192 1.00 16.70 164 ILE A C 1
ATOM 1253 O O . ILE A 1 164 ? 15.436 99.279 32.160 1.00 17.16 164 ILE A O 1
ATOM 1258 N N . GLN A 1 165 ? 14.002 100.657 33.210 1.00 17.66 165 GLN A N 1
ATOM 1259 C CA . GLN A 1 165 ? 13.648 101.329 31.973 1.00 18.96 165 GLN A CA 1
ATOM 1260 C C . GLN A 1 165 ? 14.785 102.271 31.571 1.00 17.78 165 GLN A C 1
ATOM 1261 O O . GLN A 1 165 ? 15.150 103.189 32.309 1.00 15.24 165 GLN A O 1
ATOM 1267 N N . PRO A 1 166 ? 15.372 102.035 30.391 1.00 18.04 166 PRO A N 1
ATOM 1268 C CA . PRO A 1 166 ? 16.471 102.866 29.901 1.00 18.81 166 PRO A CA 1
ATOM 1269 C C . PRO A 1 166 ? 16.077 104.299 29.624 1.00 19.24 166 PRO A C 1
ATOM 1270 O O . PRO A 1 166 ? 15.036 104.561 29.038 1.00 17.49 166 PRO A O 1
ATOM 1274 N N . LEU A 1 167 ? 16.923 105.218 30.071 1.00 21.76 167 LEU A N 1
ATOM 1275 C CA . LEU A 1 167 ? 16.711 106.640 29.882 1.00 24.04 167 LEU A CA 1
ATOM 1276 C C . LEU A 1 167 ? 17.133 106.969 28.455 1.00 25.39 167 LEU A C 1
ATOM 1277 O O . LEU A 1 167 ? 18.316 106.937 28.126 1.00 24.53 167 LEU A O 1
ATOM 1282 N N . VAL A 1 168 ? 16.154 107.278 27.616 1.00 28.35 168 VAL A N 1
ATOM 1283 C CA . VAL A 1 168 ? 16.387 107.593 26.212 1.00 32.47 168 VAL A CA 1
ATOM 1284 C C . VAL A 1 168 ? 17.051 108.950 25.990 1.00 36.29 168 VAL A C 1
ATOM 1285 O O . VAL A 1 168 ? 16.600 109.959 26.528 1.00 38.84 168 VAL A O 1
ATOM 1297 N N . PRO A 1 170 ? 17.905 112.453 24.479 1.00 51.07 170 PRO A N 1
ATOM 1298 C CA . PRO A 1 170 ? 17.063 113.434 23.783 1.00 53.75 170 PRO A CA 1
ATOM 1299 C C . PRO A 1 170 ? 17.481 113.762 22.343 1.00 55.68 170 PRO A C 1
ATOM 1300 O O . PRO A 1 170 ? 17.759 114.915 22.026 1.00 56.67 170 PRO A O 1
ATOM 1304 N N . ASP A 1 171 ? 17.516 112.756 21.474 1.00 57.88 171 ASP A N 1
ATOM 1305 C CA . ASP A 1 171 ? 17.894 112.965 20.077 1.00 59.97 171 ASP A CA 1
ATOM 1306 C C . ASP A 1 171 ? 17.825 111.671 19.272 1.00 60.41 171 ASP A C 1
ATOM 1307 O O . ASP A 1 171 ? 17.190 110.704 19.688 1.00 60.52 171 ASP A O 1
ATOM 1312 N N . THR A 1 172 ? 18.474 111.668 18.114 1.00 61.75 172 THR A N 1
ATOM 1313 C CA . THR A 1 172 ? 18.512 110.499 17.232 1.00 62.93 172 THR A CA 1
ATOM 1314 C C . THR A 1 172 ? 17.214 109.687 17.211 1.00 61.89 172 THR A C 1
ATOM 1315 O O . THR A 1 172 ? 17.233 108.454 17.147 1.00 61.86 172 THR A O 1
ATOM 1319 N N . GLU A 1 173 ? 16.088 110.388 17.260 1.00 60.67 173 GLU A N 1
ATOM 1320 C CA . GLU A 1 173 ? 14.778 109.750 17.225 1.00 58.76 173 GLU A CA 1
ATOM 1321 C C . GLU A 1 173 ? 14.624 108.616 18.242 1.00 56.58 173 GLU A C 1
ATOM 1322 O O . GLU A 1 173 ? 13.991 107.599 17.954 1.00 56.52 173 GLU A O 1
ATOM 1328 N N . GLY A 1 174 ? 15.203 108.790 19.426 1.00 53.73 174 GLY A N 1
ATOM 1329 C CA . GLY A 1 174 ? 15.102 107.768 20.457 1.00 50.10 174 GLY A CA 1
ATOM 1330 C C . GLY A 1 174 ? 15.763 106.437 20.122 1.00 47.76 174 GLY A C 1
ATOM 1331 O O . GLY A 1 174 ? 15.357 105.395 20.643 1.00 46.99 174 GLY A O 1
ATOM 1332 N N . ARG A 1 175 ? 16.777 106.473 19.257 1.00 45.37 175 ARG A N 1
ATOM 1333 C CA . ARG A 1 175 ? 17.520 105.279 18.842 1.00 42.77 175 ARG A CA 1
ATOM 1334 C C . ARG A 1 175 ? 18.744 105.057 19.737 1.00 38.71 175 ARG A C 1
ATOM 1335 O O . ARG A 1 175 ? 19.561 104.174 19.478 1.00 38.78 175 ARG A O 1
ATOM 1343 N N . TRP A 1 176 ? 18.874 105.861 20.783 1.00 33.14 176 TRP A N 1
ATOM 1344 C CA . TRP A 1 176 ? 20.012 105.761 21.679 1.00 27.42 176 TRP A CA 1
ATOM 1345 C C . TRP A 1 176 ? 19.518 106.055 23.089 1.00 26.64 176 TRP A C 1
ATOM 1346 O O . TRP A 1 176 ? 18.825 107.043 23.317 1.00 27.41 176 TRP A O 1
ATOM 1357 N N . SER A 1 177 ? 19.859 105.186 24.034 1.00 25.06 177 SER A N 1
ATOM 1358 C CA . SER A 1 177 ? 19.418 105.350 25.411 1.00 22.59 177 SER A CA 1
ATOM 1359 C C . SER A 1 177 ? 20.463 104.789 26.355 1.00 21.57 177 SER A C 1
ATOM 1360 O O . SER A 1 177 ? 21.435 104.188 25.915 1.00 21.86 177 SER A O 1
ATOM 1363 N N . THR A 1 178 ? 20.241 104.958 27.654 1.00 19.90 178 THR A N 1
ATOM 1364 C CA . THR A 1 178 ? 21.181 104.477 28.652 1.00 19.04 178 THR A CA 1
ATOM 1365 C C . THR A 1 178 ? 20.437 103.934 29.866 1.00 19.10 178 THR A C 1
ATOM 1366 O O . THR A 1 178 ? 19.458 104.533 30.320 1.00 19.13 178 THR A O 1
ATOM 1370 N N . THR A 1 179 ? 20.891 102.803 30.396 1.00 16.66 179 THR A N 1
ATOM 1371 C CA . THR A 1 179 ? 20.260 102.252 31.579 1.00 15.95 179 THR A CA 1
ATOM 1372 C C . THR A 1 179 ? 21.199 102.483 32.753 1.00 14.88 179 THR A C 1
ATOM 1373 O O . THR A 1 179 ? 22.346 102.051 32.731 1.00 14.42 179 THR A O 1
ATOM 1377 N N . ARG A 1 180 ? 20.706 103.178 33.773 1.00 14.97 180 ARG A N 1
ATOM 1378 C CA . ARG A 1 180 ? 21.501 103.514 34.951 1.00 14.22 180 ARG A CA 1
ATOM 1379 C C . ARG A 1 180 ? 20.998 102.806 36.196 1.00 13.61 180 ARG A C 1
ATOM 1380 O O . ARG A 1 180 ? 19.823 102.447 36.290 1.00 15.19 180 ARG A O 1
ATOM 1388 N N . PHE A 1 181 ? 21.889 102.624 37.162 1.00 12.12 181 PHE A N 1
ATOM 1389 C CA . PHE A 1 181 ? 21.536 101.924 38.386 1.00 12.62 181 PHE A CA 1
ATOM 1390 C C . PHE A 1 181 ? 21.683 102.803 39.611 1.00 12.60 181 PHE A C 1
ATOM 1391 O O . PHE A 1 181 ? 21.480 102.358 40.742 1.00 11.85 181 PHE A O 1
ATOM 1399 N N . VAL A 1 182 ? 22.031 104.057 39.374 1.00 13.16 182 VAL A N 1
ATOM 1400 C CA . VAL A 1 182 ? 22.224 105.002 40.452 1.00 15.49 182 VAL A CA 1
ATOM 1401 C C . VAL A 1 182 ? 21.774 106.390 40.043 1.00 17.34 182 VAL A C 1
ATOM 1402 O O . VAL A 1 182 ? 21.943 106.798 38.901 1.00 16.96 182 VAL A O 1
ATOM 1406 N N . ASP A 1 183 ? 21.201 107.116 40.992 1.00 20.04 183 ASP A N 1
ATOM 1407 C CA . ASP A 1 183 ? 20.737 108.455 40.725 1.00 22.52 183 ASP A CA 1
ATOM 1408 C C . ASP A 1 183 ? 21.927 109.370 40.471 1.00 24.24 183 ASP A C 1
ATOM 1409 O O . ASP A 1 183 ? 22.838 109.463 41.294 1.00 25.44 183 ASP A O 1
ATOM 1422 N N . SER A 1 185 ? 22.385 112.167 40.937 1.00 22.64 185 SER A N 1
ATOM 1423 C CA . SER A 1 185 ? 22.610 113.163 41.966 1.00 22.21 185 SER A CA 1
ATOM 1424 C C . SER A 1 185 ? 23.150 112.570 43.252 1.00 19.78 185 SER A C 1
ATOM 1425 O O . SER A 1 185 ? 23.565 113.308 44.145 1.00 20.15 185 SER A O 1
ATOM 1428 N N . ASP A 1 186 ? 23.145 111.241 43.336 1.00 16.52 186 ASP A N 1
ATOM 1429 C CA . ASP A 1 186 ? 23.630 110.540 44.521 1.00 14.75 186 ASP A CA 1
ATOM 1430 C C . ASP A 1 186 ? 25.149 110.666 44.624 1.00 13.17 186 ASP A C 1
ATOM 1431 O O . ASP A 1 186 ? 25.898 109.870 44.062 1.00 13.27 186 ASP A O 1
ATOM 1444 N N . ARG A 1 188 ? 27.050 109.912 46.840 1.00 13.95 188 ARG A N 1
ATOM 1445 C CA . ARG A 1 188 ? 27.695 108.871 47.624 1.00 14.15 188 ARG A CA 1
ATOM 1446 C C . ARG A 1 188 ? 28.462 107.933 46.701 1.00 13.97 188 ARG A C 1
ATOM 1447 O O . ARG A 1 188 ? 29.464 107.346 47.098 1.00 15.52 188 ARG A O 1
ATOM 1455 N N . HIS A 1 189 ? 27.989 107.787 45.467 1.00 13.12 189 HIS A N 1
ATOM 1456 C CA . HIS A 1 189 ? 28.667 106.933 44.507 1.00 11.90 189 HIS A CA 1
ATOM 1457 C C . HIS A 1 189 ? 29.726 107.695 43.768 1.00 11.81 189 HIS A C 1
ATOM 1458 O O . HIS A 1 189 ? 29.489 108.809 43.291 1.00 10.22 189 HIS A O 1
ATOM 1465 N N . ASP A 1 190 ? 30.897 107.081 43.656 1.00 11.85 190 ASP A N 1
ATOM 1466 C CA . ASP A 1 190 ? 32.001 107.712 42.957 1.00 11.32 190 ASP A CA 1
ATOM 1467 C C . ASP A 1 190 ? 32.294 106.991 41.648 1.00 11.18 190 ASP A C 1
ATOM 1468 O O . ASP A 1 190 ? 33.324 107.207 41.015 1.00 11.93 190 ASP A O 1
ATOM 1481 N N . HIS A 1 192 ? 30.059 104.877 38.165 1.00 10.50 192 HIS A N 1
ATOM 1482 C CA . HIS A 1 192 ? 28.837 104.411 37.557 1.00 7.68 192 HIS A CA 1
ATOM 1483 C C . HIS A 1 192 ? 29.200 103.276 36.612 1.00 7.81 192 HIS A C 1
ATOM 1484 O O . HIS A 1 192 ? 30.235 103.308 35.945 1.00 8.96 192 HIS A O 1
ATOM 1491 N N . VAL A 1 193 ? 28.352 102.259 36.585 1.00 7.61 193 VAL A N 1
ATOM 1492 C CA . VAL A 1 193 ? 28.519 101.122 35.695 1.00 6.34 193 VAL A CA 1
ATOM 1493 C C . VAL A 1 193 ? 27.137 101.001 35.064 1.00 6.64 193 VAL A C 1
ATOM 1494 O O . VAL A 1 193 ? 26.209 100.476 35.682 1.00 5.89 193 VAL A O 1
ATOM 1498 N N . ASN A 1 194 ? 26.986 101.527 33.852 1.00 8.08 194 ASN A N 1
ATOM 1499 C CA . ASN A 1 194 ? 25.697 101.475 33.149 1.00 7.53 194 ASN A CA 1
ATOM 1500 C C . ASN A 1 194 ? 25.827 100.647 31.880 1.00 5.98 194 ASN A C 1
ATOM 1501 O O . ASN A 1 194 ? 26.866 100.050 31.624 1.00 6.13 194 ASN A O 1
ATOM 1506 N N . ILE A 1 195 ? 24.753 100.611 31.100 1.00 4.31 195 ILE A N 1
ATOM 1507 C CA . ILE A 1 195 ? 24.742 99.903 29.835 1.00 3.32 195 ILE A CA 1
ATOM 1508 C C . ILE A 1 195 ? 24.199 100.870 28.799 1.00 3.82 195 ILE A C 1
ATOM 1509 O O . ILE A 1 195 ? 23.097 101.397 28.950 1.00 5.16 195 ILE A O 1
ATOM 1514 N N . VAL A 1 196 ? 24.987 101.124 27.760 1.00 3.25 196 VAL A N 1
ATOM 1515 C CA . VAL A 1 196 ? 24.575 102.035 26.707 1.00 1.97 196 VAL A CA 1
ATOM 1516 C C . VAL A 1 196 ? 23.849 101.213 25.641 1.00 3.01 196 VAL A C 1
ATOM 1517 O O . VAL A 1 196 ? 24.368 100.209 25.168 1.00 1.00 196 VAL A O 1
ATOM 1521 N N . ASN A 1 197 ? 22.644 101.642 25.282 1.00 4.96 197 ASN A N 1
ATOM 1522 C CA . ASN A 1 197 ? 21.841 100.944 24.294 1.00 8.53 197 ASN A CA 1
ATOM 1523 C C . ASN A 1 197 ? 21.679 101.704 22.984 1.00 10.92 197 ASN A C 1
ATOM 1524 O O . ASN A 1 197 ? 21.230 102.854 22.972 1.00 10.42 197 ASN A O 1
ATOM 1529 N N . PHE A 1 198 ? 22.032 101.038 21.888 1.00 13.47 198 PHE A N 1
ATOM 1530 C CA . PHE A 1 198 ? 21.914 101.605 20.550 1.00 16.52 198 PHE A CA 1
ATOM 1531 C C . PHE A 1 198 ? 20.949 100.772 19.709 1.00 19.69 198 PHE A C 1
ATOM 1532 O O . PHE A 1 198 ? 21.172 99.579 19.480 1.00 18.96 198 PHE A O 1
ATOM 1540 N N . GLU A 1 199 ? 19.876 101.407 19.252 1.00 23.39 199 GLU A N 1
ATOM 1541 C CA . GLU A 1 199 ? 18.896 100.746 18.404 1.00 27.14 199 GLU A CA 1
ATOM 1542 C C . GLU A 1 199 ? 19.521 100.633 17.021 1.00 29.10 199 GLU A C 1
ATOM 1543 O O . GLU A 1 199 ? 20.405 101.411 16.672 1.00 29.10 199 GLU A O 1
ATOM 1549 N N . PRO A 1 200 ? 19.063 99.668 16.211 1.00 31.91 200 PRO A N 1
ATOM 1550 C CA . PRO A 1 200 ? 19.595 99.466 14.859 1.00 33.75 200 PRO A CA 1
ATOM 1551 C C . PRO A 1 200 ? 19.348 100.661 13.951 1.00 35.63 200 PRO A C 1
ATOM 1552 O O . PRO A 1 200 ? 19.533 100.582 12.738 1.00 36.77 200 PRO A O 1
ATOM 1556 N N . GLY A 1 201 ? 18.945 101.772 14.558 1.00 37.48 201 GLY A N 1
ATOM 1557 C CA . GLY A 1 201 ? 18.655 102.975 13.805 1.00 38.69 201 GLY A CA 1
ATOM 1558 C C . GLY A 1 201 ? 19.762 103.487 12.905 1.00 39.92 201 GLY A C 1
ATOM 1559 O O . GLY A 1 201 ? 20.341 102.746 12.105 1.00 39.23 201 GLY A O 1
ATOM 1560 N N . GLY A 1 202 ? 20.054 104.776 13.051 1.00 40.27 202 GLY A N 1
ATOM 1561 C CA . GLY A 1 202 ? 21.069 105.403 12.231 1.00 38.71 202 GLY A CA 1
ATOM 1562 C C . GLY A 1 202 ? 22.395 105.692 12.906 1.00 37.46 202 GLY A C 1
ATOM 1563 O O . GLY A 1 202 ? 22.879 104.929 13.750 1.00 37.10 202 GLY A O 1
ATOM 1564 N N . VAL A 1 203 ? 22.975 106.821 12.519 1.00 34.32 203 VAL A N 1
ATOM 1565 C CA . VAL A 1 203 ? 24.264 107.245 13.027 1.00 32.80 203 VAL A CA 1
ATOM 1566 C C . VAL A 1 203 ? 24.186 107.992 14.350 1.00 30.98 203 VAL A C 1
ATOM 1567 O O . VAL A 1 203 ? 23.133 108.507 14.735 1.00 31.77 203 VAL A O 1
ATOM 1571 N N . ILE A 1 204 ? 25.322 108.032 15.042 1.00 27.22 204 ILE A N 1
ATOM 1572 C CA . ILE A 1 204 ? 25.447 108.732 16.306 1.00 22.98 204 ILE A CA 1
ATOM 1573 C C . ILE A 1 204 ? 26.777 109.466 16.299 1.00 20.33 204 ILE A C 1
ATOM 1574 O O . ILE A 1 204 ? 27.780 108.963 16.796 1.00 20.05 204 ILE A O 1
ATOM 1579 N N . PRO A 1 205 ? 26.795 110.675 15.728 1.00 18.08 205 PRO A N 1
ATOM 1580 C CA . PRO A 1 205 ? 27.988 111.513 15.631 1.00 15.75 205 PRO A CA 1
ATOM 1581 C C . PRO A 1 205 ? 28.677 111.814 16.950 1.00 14.52 205 PRO A C 1
ATOM 1582 O O . PRO A 1 205 ? 29.883 112.027 16.979 1.00 13.74 205 PRO A O 1
ATOM 1586 N N . PHE A 1 206 ? 27.923 111.849 18.039 1.00 14.74 206 PHE A N 1
ATOM 1587 C CA . PHE A 1 206 ? 28.527 112.110 19.341 1.00 17.17 206 PHE A CA 1
ATOM 1588 C C . PHE A 1 206 ? 28.026 111.077 20.344 1.00 17.07 206 PHE A C 1
ATOM 1589 O O . PHE A 1 206 ? 26.966 111.243 20.951 1.00 17.97 206 PHE A O 1
ATOM 1597 N N . ALA A 1 207 ? 28.789 110.003 20.511 1.00 15.74 207 ALA A N 1
ATOM 1598 C CA . ALA A 1 207 ? 28.390 108.942 21.422 1.00 15.48 207 ALA A CA 1
ATOM 1599 C C . ALA A 1 207 ? 29.179 108.953 22.719 1.00 14.80 207 ALA A C 1
ATOM 1600 O O . ALA A 1 207 ? 29.043 108.044 23.548 1.00 15.16 207 ALA A O 1
ATOM 1602 N N . GLU A 1 208 ? 30.010 109.974 22.889 1.00 13.58 208 GLU A N 1
ATOM 1603 C CA . GLU A 1 208 ? 30.817 110.096 24.094 1.00 13.69 208 GLU A CA 1
ATOM 1604 C C . GLU A 1 208 ? 29.885 110.368 25.266 1.00 12.23 208 GLU A C 1
ATOM 1605 O O . GLU A 1 208 ? 29.019 111.232 25.184 1.00 12.61 208 GLU A O 1
ATOM 1611 N N . THR A 1 209 ? 30.039 109.611 26.345 1.00 11.87 209 THR A N 1
ATOM 1612 C CA . THR A 1 209 ? 29.195 109.808 27.517 1.00 10.79 209 THR A CA 1
ATOM 1613 C C . THR A 1 209 ? 30.035 110.223 28.703 1.00 10.61 209 THR A C 1
ATOM 1614 O O . THR A 1 209 ? 29.502 110.590 29.737 1.00 11.69 209 THR A O 1
ATOM 1618 N N . HIS A 1 210 ? 31.351 110.155 28.554 1.00 10.72 210 HIS A N 1
ATOM 1619 C CA . HIS A 1 210 ? 32.259 110.536 29.631 1.00 10.73 210 HIS A CA 1
ATOM 1620 C C . HIS A 1 210 ? 33.424 111.239 28.983 1.00 9.90 210 HIS A C 1
ATOM 1621 O O . HIS A 1 210 ? 33.817 110.877 27.886 1.00 9.98 210 HIS A O 1
ATOM 1628 N N . VAL A 1 211 ? 33.978 112.237 29.658 1.00 9.62 211 VAL A N 1
ATOM 1629 C CA . VAL A 1 211 ? 35.078 112.993 29.087 1.00 11.19 211 VAL A CA 1
ATOM 1630 C C . VAL A 1 211 ? 36.428 112.378 29.443 1.00 9.62 211 VAL A C 1
ATOM 1631 O O . VAL A 1 211 ? 37.375 112.441 28.667 1.00 8.63 211 VAL A O 1
ATOM 1643 N N . GLU A 1 213 ? 38.840 108.979 30.951 1.00 12.00 213 GLU A N 1
ATOM 1644 C CA . GLU A 1 213 ? 38.982 107.591 30.541 1.00 10.93 213 GLU A CA 1
ATOM 1645 C C . GLU A 1 213 ? 37.918 106.670 31.124 1.00 9.58 213 GLU A C 1
ATOM 1646 O O . GLU A 1 213 ? 37.446 106.865 32.239 1.00 10.56 213 GLU A O 1
ATOM 1652 N N . HIS A 1 214 ? 37.530 105.673 30.345 1.00 7.64 214 HIS A N 1
ATOM 1653 C CA . HIS A 1 214 ? 36.550 104.708 30.786 1.00 6.32 214 HIS A CA 1
ATOM 1654 C C . HIS A 1 214 ? 36.525 103.525 29.840 1.00 6.59 214 HIS A C 1
ATOM 1655 O O . HIS A 1 214 ? 36.975 103.621 28.697 1.00 6.06 214 HIS A O 1
ATOM 1662 N N . GLY A 1 215 ? 36.013 102.400 30.329 1.00 6.34 215 GLY A N 1
ATOM 1663 C CA . GLY A 1 215 ? 35.972 101.205 29.516 1.00 4.72 215 GLY A CA 1
ATOM 1664 C C . GLY A 1 215 ? 34.610 100.916 28.950 1.00 4.63 215 GLY A C 1
ATOM 1665 O O . GLY A 1 215 ? 33.595 101.351 29.489 1.00 6.29 215 GLY A O 1
ATOM 1666 N N . LEU A 1 216 ? 34.606 100.179 27.845 1.00 3.9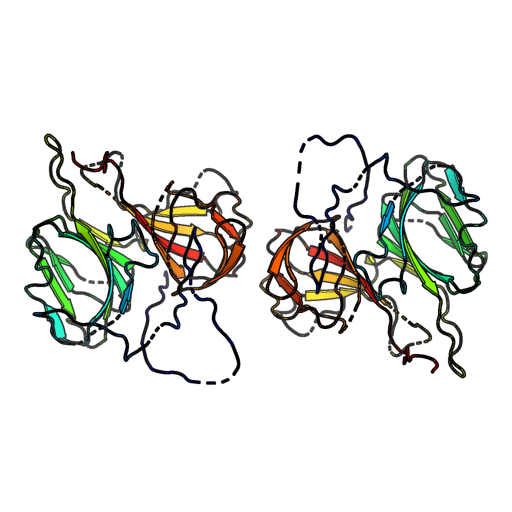0 216 LEU A N 1
ATOM 1667 C CA . LEU A 1 216 ? 33.390 99.778 27.150 1.00 3.81 216 LEU A CA 1
ATOM 1668 C C . LEU A 1 216 ? 33.500 98.303 26.844 1.00 3.01 216 LEU A C 1
ATOM 1669 O O . LEU A 1 216 ? 34.504 97.871 26.300 1.00 4.21 216 LEU A O 1
ATOM 1674 N N . TYR A 1 217 ? 32.477 97.531 27.191 1.00 3.45 217 TYR A N 1
ATOM 1675 C CA . TYR A 1 217 ? 32.487 96.097 26.904 1.00 3.94 217 TYR A CA 1
ATOM 1676 C C . TYR A 1 217 ? 31.204 95.758 26.158 1.00 3.63 217 TYR A C 1
ATOM 1677 O O . TYR A 1 217 ? 30.118 95.812 26.725 1.00 3.86 217 TYR A O 1
ATOM 1686 N N . VAL A 1 218 ? 31.325 95.402 24.889 1.00 3.82 218 VAL A N 1
ATOM 1687 C CA . VAL A 1 218 ? 30.137 95.100 24.110 1.00 5.16 218 VAL A CA 1
ATOM 1688 C C . VAL A 1 218 ? 29.452 93.829 24.599 1.00 5.09 218 VAL A C 1
ATOM 1689 O O . VAL A 1 218 ? 30.007 92.739 24.509 1.00 5.66 218 VAL A O 1
ATOM 1693 N N . LEU A 1 219 ? 28.239 93.985 25.117 1.00 5.07 219 LEU A N 1
ATOM 1694 C CA . LEU A 1 219 ? 27.470 92.858 25.614 1.00 5.62 219 LEU A CA 1
ATOM 1695 C C . LEU A 1 219 ? 26.679 92.170 24.508 1.00 6.23 219 LEU A C 1
ATOM 1696 O O . LEU A 1 219 ? 26.500 90.953 24.523 1.00 5.05 219 LEU A O 1
ATOM 1701 N N . GLU A 1 220 ? 26.211 92.948 23.545 1.00 8.75 220 GLU A N 1
ATOM 1702 C CA . GLU A 1 220 ? 25.413 92.397 22.475 1.00 10.17 220 GLU A CA 1
ATOM 1703 C C . GLU A 1 220 ? 25.434 93.234 21.223 1.00 10.21 220 GLU A C 1
ATOM 1704 O O . GLU A 1 220 ? 25.486 94.461 21.285 1.00 12.47 220 GLU A O 1
ATOM 1710 N N . GLY A 1 221 ? 25.380 92.560 20.082 1.00 10.75 221 GLY A N 1
ATOM 1711 C CA . GLY A 1 221 ? 25.355 93.263 18.820 1.00 10.40 221 GLY A CA 1
ATOM 1712 C C . GLY A 1 221 ? 26.690 93.489 18.153 1.00 12.39 221 GLY A C 1
ATOM 1713 O O . GLY A 1 221 ? 27.737 93.002 18.577 1.00 13.81 221 GLY A O 1
ATOM 1714 N N . LYS A 1 222 ? 26.628 94.245 17.071 1.00 14.05 222 LYS A N 1
ATOM 1715 C CA . LYS A 1 222 ? 27.792 94.582 16.285 1.00 14.58 222 LYS A CA 1
ATOM 1716 C C . LYS A 1 222 ? 27.561 96.000 15.791 1.00 14.21 222 LYS A C 1
ATOM 1717 O O . LYS A 1 222 ? 26.422 96.474 15.736 1.00 14.88 222 LYS A O 1
ATOM 1723 N N . ALA A 1 223 ? 28.637 96.691 15.444 1.00 13.82 223 ALA A N 1
ATOM 1724 C CA . ALA A 1 223 ? 28.507 98.049 14.940 1.00 13.25 223 ALA A CA 1
ATOM 1725 C C . ALA A 1 223 ? 29.846 98.570 14.459 1.00 12.52 223 ALA A C 1
ATOM 1726 O O . ALA A 1 223 ? 30.885 97.954 14.683 1.00 14.01 223 ALA A O 1
ATOM 1728 N N . VAL A 1 224 ? 29.807 99.689 13.756 1.00 12.18 224 VAL A N 1
ATOM 1729 C CA . VAL A 1 224 ? 31.020 100.317 13.277 1.00 11.97 224 VAL A CA 1
ATOM 1730 C C . VAL A 1 224 ? 31.159 101.511 14.200 1.00 12.00 224 VAL A C 1
ATOM 1731 O O . VAL A 1 224 ? 30.387 102.466 14.118 1.00 11.91 224 VAL A O 1
ATOM 1735 N N . TYR A 1 225 ? 32.125 101.431 15.105 1.00 11.90 225 TYR A N 1
ATOM 1736 C CA . TYR A 1 225 ? 32.349 102.486 16.080 1.00 11.90 225 TYR A CA 1
ATOM 1737 C C . TYR A 1 225 ? 33.514 103.321 15.622 1.00 11.96 225 TYR A C 1
ATOM 1738 O O . TYR A 1 225 ? 34.477 102.817 15.049 1.00 10.86 225 TYR A O 1
ATOM 1747 N N . ARG A 1 226 ? 33.428 104.607 15.893 1.00 14.15 226 ARG A N 1
ATOM 1748 C CA . ARG A 1 226 ? 34.477 105.527 15.515 1.00 15.76 226 ARG A CA 1
ATOM 1749 C C . ARG A 1 226 ? 35.243 105.958 16.765 1.00 14.29 226 ARG A C 1
ATOM 1750 O O . ARG A 1 226 ? 34.693 106.638 17.626 1.00 14.96 226 ARG A O 1
ATOM 1758 N N . LEU A 1 227 ? 36.499 105.543 16.881 1.00 13.34 227 LEU A N 1
ATOM 1759 C CA . LEU A 1 227 ? 37.324 105.935 18.024 1.00 12.79 227 LEU A CA 1
ATOM 1760 C C . LEU A 1 227 ? 38.388 106.884 17.493 1.00 14.03 227 LEU A C 1
ATOM 1761 O O . LEU A 1 227 ? 39.314 106.468 16.804 1.00 14.16 227 LEU A O 1
ATOM 1766 N N . ASN A 1 228 ? 38.234 108.167 17.788 1.00 15.44 228 ASN A N 1
ATOM 1767 C CA . ASN A 1 228 ? 39.188 109.170 17.344 1.00 17.02 228 ASN A CA 1
ATOM 1768 C C . ASN A 1 228 ? 39.641 109.049 15.885 1.00 19.83 228 ASN A C 1
ATOM 1769 O O . ASN A 1 228 ? 40.716 108.526 15.615 1.00 23.83 228 ASN A O 1
ATOM 1774 N N . GLN A 1 229 ? 38.843 109.521 14.938 1.00 21.20 229 GLN A N 1
ATOM 1775 C CA . GLN A 1 229 ? 39.266 109.466 13.537 1.00 23.53 229 GLN A CA 1
ATOM 1776 C C . GLN A 1 229 ? 39.430 108.061 12.947 1.00 22.13 229 GLN A C 1
ATOM 1777 O O . GLN A 1 229 ? 39.813 107.915 11.785 1.00 22.65 229 GLN A O 1
ATOM 1783 N N . ASP A 1 230 ? 39.148 107.029 13.734 1.00 21.50 230 ASP A N 1
ATOM 1784 C CA . ASP A 1 230 ? 39.293 105.656 13.252 1.00 19.98 230 ASP A CA 1
ATOM 1785 C C . ASP A 1 230 ? 38.038 104.809 13.415 1.00 18.23 230 ASP A C 1
ATOM 1786 O O . ASP A 1 230 ? 37.581 104.580 14.527 1.00 18.51 230 ASP A O 1
ATOM 1791 N N . TRP A 1 231 ? 37.476 104.344 12.306 1.00 16.73 231 TRP A N 1
ATOM 1792 C CA . TRP A 1 231 ? 36.298 103.500 12.384 1.00 15.65 231 TRP A CA 1
ATOM 1793 C C . TRP A 1 231 ? 36.735 102.044 12.553 1.00 15.84 231 TRP A C 1
ATOM 1794 O O . TRP A 1 231 ? 37.615 101.556 11.834 1.00 16.16 231 TRP A O 1
ATOM 1805 N N . VAL A 1 232 ? 36.131 101.354 13.516 1.00 14.55 232 VAL A N 1
ATOM 1806 C CA . VAL A 1 232 ? 36.456 99.957 13.750 1.00 14.08 232 VAL A CA 1
ATOM 1807 C C . VAL A 1 232 ? 35.199 99.128 14.020 1.00 12.66 232 VAL A C 1
ATOM 1808 O O . VAL A 1 232 ? 34.301 99.551 14.737 1.00 12.16 232 VAL A O 1
ATOM 1812 N N . GLU A 1 233 ? 35.120 97.959 13.402 1.00 12.11 233 GLU A N 1
ATOM 1813 C CA . GLU A 1 233 ? 33.982 97.097 13.620 1.00 11.22 233 GLU A CA 1
ATOM 1814 C C . GLU A 1 233 ? 34.168 96.438 14.970 1.00 9.79 233 GLU A C 1
ATOM 1815 O O . GLU A 1 233 ? 35.269 95.994 15.302 1.00 8.79 233 GLU A O 1
ATOM 1821 N N . VAL A 1 234 ? 33.098 96.389 15.754 1.00 8.10 234 VAL A N 1
ATOM 1822 C CA . VAL A 1 234 ? 33.147 95.756 17.064 1.00 7.96 234 VAL A CA 1
ATOM 1823 C C . VAL A 1 234 ? 31.910 94.891 17.241 1.00 8.58 234 VAL A C 1
ATOM 1824 O O . VAL A 1 234 ? 30.858 95.195 16.690 1.00 9.42 234 VAL A O 1
ATOM 1828 N N . GLU A 1 235 ? 32.035 93.813 18.005 1.00 8.65 235 GLU A N 1
ATOM 1829 C CA . GLU A 1 235 ? 30.905 92.918 18.242 1.00 9.49 235 GLU A CA 1
ATOM 1830 C C . GLU A 1 235 ? 30.889 92.488 19.706 1.00 9.06 235 GLU A C 1
ATOM 1831 O O . GLU A 1 235 ? 31.799 92.829 20.460 1.00 8.98 235 GLU A O 1
ATOM 1837 N N . ALA A 1 236 ? 29.871 91.725 20.100 1.00 7.38 236 ALA A N 1
ATOM 1838 C CA . ALA A 1 236 ? 29.759 91.271 21.486 1.00 6.87 236 ALA A CA 1
ATOM 1839 C C . ALA A 1 236 ? 31.007 90.539 21.945 1.00 6.26 236 ALA A C 1
ATOM 1840 O O . ALA A 1 236 ? 31.446 89.591 21.303 1.00 8.84 236 ALA A O 1
ATOM 1842 N N . GLY A 1 237 ? 31.573 90.987 23.059 1.00 4.60 237 GLY A N 1
ATOM 1843 C CA . GLY A 1 237 ? 32.771 90.360 23.576 1.00 5.28 237 GLY A CA 1
ATOM 1844 C C . GLY A 1 237 ? 33.996 91.242 23.416 1.00 6.30 237 GLY A C 1
ATOM 1845 O O . GLY A 1 237 ? 35.012 91.042 24.080 1.00 6.85 237 GLY A O 1
ATOM 1846 N N . ASP A 1 238 ? 33.910 92.220 22.524 1.00 7.04 238 ASP A N 1
ATOM 1847 C CA . ASP A 1 238 ? 35.029 93.115 22.314 1.00 7.13 238 ASP A CA 1
ATOM 1848 C C . ASP A 1 238 ? 35.022 94.179 23.392 1.00 5.21 238 ASP A C 1
ATOM 1849 O O . ASP A 1 238 ? 33.968 94.551 23.903 1.00 6.23 238 ASP A O 1
ATOM 1854 N N . PHE A 1 239 ? 36.217 94.644 23.736 1.00 4.19 239 PHE A N 1
ATOM 1855 C CA . PHE A 1 239 ? 36.402 95.660 24.754 1.00 2.78 239 PHE A CA 1
ATOM 1856 C C . PHE A 1 239 ? 37.151 96.853 24.156 1.00 3.28 239 PHE A C 1
ATOM 1857 O O . PHE A 1 239 ? 38.138 96.677 23.439 1.00 2.21 239 PHE A O 1
ATOM 1873 N N . TRP A 1 241 ? 38.906 100.647 25.152 1.00 5.86 241 TRP A N 1
ATOM 1874 C CA . TRP A 1 241 ? 39.362 101.504 26.235 1.00 6.67 241 TRP A CA 1
ATOM 1875 C C . TRP A 1 241 ? 39.658 102.888 25.704 1.00 7.07 241 TRP A C 1
ATOM 1876 O O . TRP A 1 241 ? 40.432 103.034 24.762 1.00 7.87 241 TRP A O 1
ATOM 1887 N N . LEU A 1 242 ? 39.051 103.899 26.321 1.00 8.43 242 LEU A N 1
ATOM 1888 C CA . LEU A 1 242 ? 39.241 105.290 25.916 1.00 7.09 242 LEU A CA 1
ATOM 1889 C C . LEU A 1 242 ? 40.090 106.089 26.904 1.00 8.88 242 LEU A C 1
ATOM 1890 O O . LEU A 1 242 ? 39.867 106.022 28.110 1.00 8.67 242 LEU A O 1
ATOM 1895 N N . ARG A 1 243 ? 41.047 106.856 26.370 1.00 10.60 243 ARG A N 1
ATOM 1896 C CA . ARG A 1 243 ? 41.990 107.661 27.153 1.00 11.68 243 ARG A CA 1
ATOM 1897 C C . ARG A 1 243 ? 41.477 108.945 27.785 1.00 13.88 243 ARG A C 1
ATOM 1898 O O . ARG A 1 243 ? 41.783 109.229 28.954 1.00 17.94 243 ARG A O 1
ATOM 1906 N N . ALA A 1 244 ? 40.732 109.731 27.022 1.00 12.77 244 ALA A N 1
ATOM 1907 C CA . ALA A 1 244 ? 40.195 111.002 27.510 1.00 13.87 244 ALA A CA 1
ATOM 1908 C C . ALA A 1 244 ? 40.034 111.918 26.321 1.00 15.07 244 ALA A C 1
ATOM 1909 O O . ALA A 1 244 ? 40.933 112.043 25.487 1.00 16.16 244 ALA A O 1
ATOM 1911 N N . PHE A 1 245 ? 38.871 112.550 26.262 1.00 14.91 245 PHE A N 1
ATOM 1912 C CA . PHE A 1 245 ? 38.527 113.445 25.186 1.00 14.10 245 PHE A CA 1
ATOM 1913 C C . PHE A 1 245 ? 38.532 112.707 23.867 1.00 13.06 245 PHE A C 1
ATOM 1914 O O . PHE A 1 245 ? 38.293 113.300 22.824 1.00 15.10 245 PHE A O 1
ATOM 1922 N N . CYS A 1 246 ? 38.797 111.407 23.912 1.00 10.38 246 CYS A N 1
ATOM 1923 C CA . CYS A 1 246 ? 38.801 110.607 22.694 1.00 10.85 246 CYS A CA 1
ATOM 1924 C C . CYS A 1 246 ? 37.421 110.667 22.032 1.00 10.43 246 CYS A C 1
ATOM 1925 O O . CYS A 1 246 ? 36.428 110.257 22.624 1.00 12.19 246 CYS A O 1
ATOM 1928 N N . PRO A 1 247 ? 37.338 111.188 20.798 1.00 9.57 247 PRO A N 1
ATOM 1929 C CA . PRO A 1 247 ? 36.035 111.267 20.129 1.00 9.60 247 PRO A CA 1
ATOM 1930 C C . PRO A 1 247 ? 35.370 109.894 19.972 1.00 9.46 247 PRO A C 1
ATOM 1931 O O . PRO A 1 247 ? 36.044 108.886 19.754 1.00 7.88 247 PRO A O 1
ATOM 1935 N N . GLN A 1 248 ? 34.046 109.865 20.086 1.00 10.18 248 GLN A N 1
ATOM 1936 C CA . GLN A 1 248 ? 33.291 108.622 19.966 1.00 9.13 248 GLN A CA 1
ATOM 1937 C C . GLN A 1 248 ? 32.061 108.777 19.095 1.00 10.31 248 GLN A C 1
ATOM 1938 O O . GLN A 1 248 ? 31.150 109.543 19.414 1.00 12.80 248 GLN A O 1
ATOM 1944 N N . ALA A 1 249 ? 32.025 108.037 17.999 1.00 11.84 249 ALA A N 1
ATOM 1945 C CA . ALA A 1 249 ? 30.886 108.075 17.087 1.00 10.95 249 ALA A CA 1
ATOM 1946 C C . ALA A 1 249 ? 30.471 106.642 16.871 1.00 10.92 249 ALA A C 1
ATOM 1947 O O . ALA A 1 249 ? 31.307 105.737 16.826 1.00 9.17 249 ALA A O 1
ATOM 1949 N N . CYS A 1 250 ? 29.181 106.427 16.724 1.00 12.61 250 CYS A N 1
ATOM 1950 C CA . CYS A 1 250 ? 28.722 105.075 16.546 1.00 17.96 250 CYS A CA 1
ATOM 1951 C C . CYS A 1 250 ? 27.863 104.895 15.315 1.00 19.63 250 CYS A C 1
ATOM 1952 O O . CYS A 1 250 ? 27.128 105.793 14.924 1.00 20.45 250 CYS A O 1
ATOM 1955 N N . TYR A 1 251 ? 27.961 103.722 14.707 1.00 23.19 251 TYR A N 1
ATOM 1956 C CA . TYR A 1 251 ? 27.185 103.430 13.516 1.00 27.27 251 TYR A CA 1
ATOM 1957 C C . TYR A 1 251 ? 26.596 102.040 13.697 1.00 27.81 251 TYR A C 1
ATOM 1958 O O . TYR A 1 251 ? 27.059 101.083 13.090 1.00 27.63 251 TYR A O 1
ATOM 1967 N N . SER A 1 252 ? 25.585 101.925 14.548 1.00 29.92 252 SER A N 1
ATOM 1968 C CA . SER A 1 252 ? 24.961 100.634 14.794 1.00 31.66 252 SER A CA 1
ATOM 1969 C C . SER A 1 252 ? 23.920 100.345 13.728 1.00 34.82 252 SER A C 1
ATOM 1970 O O . SER A 1 252 ? 22.817 100.905 13.749 1.00 36.87 252 SER A O 1
ATOM 1973 N N . GLY A 1 253 ? 24.273 99.463 12.799 1.00 36.04 253 GLY A N 1
ATOM 1974 C CA . GLY A 1 253 ? 23.357 99.102 11.733 1.00 38.04 253 GLY A CA 1
ATOM 1975 C C . GLY A 1 253 ? 22.885 97.660 11.820 1.00 39.03 253 GLY A C 1
ATOM 1976 O O . GLY A 1 253 ? 22.044 97.240 11.025 1.00 39.88 253 GLY A O 1
ATOM 1977 N N . GLY A 1 254 ? 23.416 96.909 12.785 1.00 37.89 254 GLY A N 1
ATOM 1978 C CA . GLY A 1 254 ? 23.038 95.514 12.944 1.00 35.84 254 GLY A CA 1
ATOM 1979 C C . GLY A 1 254 ? 21.542 95.263 12.971 1.00 34.36 254 GLY A C 1
ATOM 1980 O O . GLY A 1 254 ? 20.770 96.179 13.259 1.00 35.40 254 GLY A O 1
ATOM 1981 N N . PRO A 1 255 ? 21.094 94.032 12.676 1.00 32.43 255 PRO A N 1
ATOM 1982 C CA . PRO A 1 255 ? 19.660 93.744 12.690 1.00 31.84 255 PRO A CA 1
ATOM 1983 C C . PRO A 1 255 ? 19.062 93.857 14.095 1.00 30.91 255 PRO A C 1
ATOM 1984 O O . PRO A 1 255 ? 17.919 94.284 14.259 1.00 32.04 255 PRO A O 1
ATOM 1988 N N . GLY A 1 256 ? 19.846 93.497 15.108 1.00 29.01 256 GLY A N 1
ATOM 1989 C CA . GLY A 1 256 ? 19.362 93.561 16.481 1.00 25.60 256 GLY A CA 1
ATOM 1990 C C . GLY A 1 256 ? 19.810 94.777 17.277 1.00 23.21 256 GLY A C 1
ATOM 1991 O O . GLY A 1 256 ? 20.199 95.803 16.713 1.00 23.79 256 GLY A O 1
ATOM 1992 N N . ARG A 1 257 ? 19.748 94.678 18.599 1.00 19.50 257 ARG A N 1
ATOM 1993 C CA . ARG A 1 257 ? 20.162 95.793 19.437 1.00 16.45 257 ARG A CA 1
ATOM 1994 C C . ARG A 1 257 ? 21.669 95.711 19.684 1.00 14.10 257 ARG A C 1
ATOM 1995 O O . ARG A 1 257 ? 22.225 94.623 19.775 1.00 13.78 257 ARG A O 1
ATOM 2003 N N . PHE A 1 258 ? 22.330 96.861 19.764 1.00 12.54 258 PHE A N 1
ATOM 2004 C CA . PHE A 1 258 ? 23.776 96.908 20.001 1.00 11.18 258 PHE A CA 1
ATOM 2005 C C . PHE A 1 258 ? 23.991 97.587 21.337 1.00 10.37 258 PHE A C 1
ATOM 2006 O O . PHE A 1 258 ? 23.595 98.735 21.509 1.00 12.47 258 PHE A O 1
ATOM 2014 N N . ARG A 1 259 ? 24.620 96.911 22.286 1.00 8.11 259 ARG A N 1
ATOM 2015 C CA . ARG A 1 259 ? 24.793 97.553 23.576 1.00 7.62 259 ARG A CA 1
ATOM 2016 C C . ARG A 1 259 ? 26.040 97.134 24.332 1.00 7.07 259 ARG A C 1
ATOM 2017 O O . ARG A 1 259 ? 26.548 96.035 24.147 1.00 9.55 259 ARG A O 1
ATOM 2025 N N . TYR A 1 260 ? 26.559 98.022 25.168 1.00 5.83 260 TYR A N 1
ATOM 2026 C CA . TYR A 1 260 ? 27.745 97.675 25.904 1.00 5.21 260 TYR A CA 1
ATOM 2027 C C . TYR A 1 260 ? 27.768 98.166 27.316 1.00 6.00 260 TYR A C 1
ATOM 2028 O O . TYR A 1 260 ? 27.195 99.199 27.646 1.00 7.94 260 TYR A O 1
ATOM 2037 N N . LEU A 1 261 ? 28.437 97.392 28.153 1.00 6.95 261 LEU A N 1
ATOM 2038 C CA . LEU A 1 261 ? 28.594 97.713 29.557 1.00 7.03 261 LEU A CA 1
ATOM 2039 C C . LEU A 1 261 ? 29.659 98.802 29.632 1.00 7.56 261 LEU A C 1
ATOM 2040 O O . LEU A 1 261 ? 30.687 98.718 28.964 1.00 9.24 261 LEU A O 1
ATOM 2045 N N . LEU A 1 262 ? 29.414 99.822 30.442 1.00 7.32 262 LEU A N 1
ATOM 2046 C CA . LEU A 1 262 ? 30.352 100.929 30.585 1.00 5.02 262 LEU A CA 1
ATOM 2047 C C . LEU A 1 262 ? 30.579 101.294 32.041 1.00 4.34 262 LEU A C 1
ATOM 2048 O O . LEU A 1 262 ? 29.635 101.360 32.833 1.00 5.08 262 LEU A O 1
ATOM 2053 N N . TYR A 1 263 ? 31.834 101.545 32.388 1.00 4.12 263 TYR A N 1
ATOM 2054 C CA . TYR A 1 263 ? 32.183 101.937 33.750 1.00 5.68 263 TYR A CA 1
ATOM 2055 C C . TYR A 1 263 ? 33.099 103.148 33.737 1.00 5.96 263 TYR A C 1
ATOM 2056 O O . TYR A 1 263 ? 34.006 103.235 32.913 1.00 5.20 263 TYR A O 1
ATOM 2065 N N . LYS A 1 264 ? 32.834 104.082 34.649 1.00 8.79 264 LYS A N 1
ATOM 2066 C CA . LYS A 1 264 ? 33.603 105.323 34.789 1.00 10.08 264 LYS A CA 1
ATOM 2067 C C . LYS A 1 264 ? 33.536 105.838 36.226 1.00 10.58 264 LYS A C 1
ATOM 2068 O O . LYS A 1 264 ? 32.627 105.486 36.980 1.00 10.11 264 LYS A O 1
ATOM 2074 N N . ASP A 1 265 ? 34.504 106.678 36.585 1.00 12.06 265 ASP A N 1
ATOM 2075 C CA . ASP A 1 265 ? 34.578 107.273 37.915 1.00 12.64 265 ASP A CA 1
ATOM 2076 C C . ASP A 1 265 ? 34.042 108.698 37.818 1.00 12.92 265 ASP A C 1
ATOM 2077 O O . ASP A 1 265 ? 34.367 109.423 36.877 1.00 11.76 265 ASP A O 1
ATOM 2082 N N . VAL A 1 266 ? 33.226 109.091 38.798 1.00 12.63 266 VAL A N 1
ATOM 2083 C CA . VAL A 1 266 ? 32.595 110.404 38.802 1.00 12.34 266 VAL A CA 1
ATOM 2084 C C . VAL A 1 266 ? 32.319 110.997 40.182 1.00 12.42 266 VAL A C 1
ATOM 2085 O O . VAL A 1 266 ? 32.655 110.414 41.207 1.00 13.77 266 VAL A O 1
ATOM 2089 N N . ASN A 1 267 ? 31.688 112.167 40.181 1.00 11.50 267 ASN A N 1
ATOM 2090 C CA . ASN A 1 267 ? 31.314 112.885 41.395 1.00 9.14 267 ASN A CA 1
ATOM 2091 C C . ASN A 1 267 ? 32.444 113.113 42.372 1.00 10.33 267 ASN A C 1
ATOM 2092 O O . ASN A 1 267 ? 32.224 113.159 43.581 1.00 12.16 267 ASN A O 1
ATOM 2097 N N . ARG A 1 268 ? 33.659 113.261 41.862 1.00 10.50 268 ARG A N 1
ATOM 2098 C CA . ARG A 1 268 ? 34.789 113.494 42.749 1.00 9.50 268 ARG A CA 1
ATOM 2099 C C . ARG A 1 268 ? 35.792 114.456 42.114 1.00 9.06 268 ARG A C 1
ATOM 2100 O O . ARG A 1 268 ? 35.731 114.709 40.916 1.00 10.07 268 ARG A O 1
ATOM 2108 N N . HIS A 1 269 ? 36.688 115.018 42.916 1.00 8.47 269 HIS A N 1
ATOM 2109 C CA . HIS A 1 269 ? 37.693 115.941 42.391 1.00 10.14 269 HIS A CA 1
ATOM 2110 C C . HIS A 1 269 ? 38.700 115.141 41.586 1.00 12.54 269 HIS A C 1
ATOM 2111 O O . HIS A 1 269 ? 38.819 113.933 41.772 1.00 14.02 269 HIS A O 1
ATOM 2126 N N . ARG A 1 271 ? 42.294 113.756 40.679 1.00 19.80 271 ARG A N 1
ATOM 2127 C CA . ARG A 1 271 ? 43.501 113.463 41.451 1.00 25.19 271 ARG A CA 1
ATOM 2128 C C . ARG A 1 271 ? 44.696 114.309 41.028 1.00 25.36 271 ARG A C 1
ATOM 2129 O O . ARG A 1 271 ? 45.083 114.307 39.867 1.00 26.12 271 ARG A O 1
ATOM 2137 N N . LEU A 1 272 ? 45.282 115.029 41.981 1.00 27.01 272 LEU A N 1
ATOM 2138 C CA . LEU A 1 272 ? 46.432 115.885 41.700 1.00 28.79 272 LEU A CA 1
ATOM 2139 C C . LEU A 1 272 ? 47.710 115.372 42.350 1.00 29.30 272 LEU A C 1
ATOM 2140 O O . LEU A 1 272 ? 47.693 114.946 43.498 1.00 30.85 272 LEU A O 1
ATOM 2145 N N . THR A 1 273 ? 48.821 115.415 41.623 1.00 31.22 273 THR A N 1
ATOM 2146 C CA . THR A 1 273 ? 50.085 114.957 42.181 1.00 33.11 273 THR A CA 1
ATOM 2147 C C . THR A 1 273 ? 50.309 115.619 43.538 1.00 33.47 273 THR A C 1
ATOM 2148 O O . THR A 1 273 ? 49.933 116.770 43.745 1.00 32.41 273 THR A O 1
ATOM 2152 N N . LEU A 1 274 ? 50.900 114.875 44.465 1.00 36.00 274 LEU A N 1
ATOM 2153 C CA . LEU A 1 274 ? 51.154 115.382 45.810 1.00 39.54 274 LEU A CA 1
ATOM 2154 C C . LEU A 1 274 ? 52.547 115.982 45.927 1.00 40.73 274 LEU A C 1
ATOM 2155 O O . LEU A 1 274 ? 53.517 115.391 45.469 1.00 41.28 274 LEU A O 1
ATOM 2160 N N . ASN A 1 275 ? 52.637 117.154 46.545 1.00 43.26 275 ASN A N 1
ATOM 2161 C CA . ASN A 1 275 ? 53.912 117.838 46.742 1.00 45.40 275 ASN A CA 1
ATOM 2162 C C . ASN A 1 275 ? 53.836 118.731 47.974 1.00 46.36 275 ASN A C 1
ATOM 2163 O O . ASN A 1 275 ? 54.416 118.369 49.019 1.00 47.45 275 ASN A O 1
ATOM 2168 N N . LYS B 1 3 ? 9.638 107.481 -7.692 1.00 45.02 3 LYS B N 1
ATOM 2169 C CA . LYS B 1 3 ? 10.626 108.269 -8.479 1.00 45.12 3 LYS B CA 1
ATOM 2170 C C . LYS B 1 3 ? 11.890 108.485 -7.655 1.00 44.55 3 LYS B C 1
ATOM 2171 O O . LYS B 1 3 ? 11.861 109.123 -6.601 1.00 44.59 3 LYS B O 1
ATOM 2177 N N . SER B 1 4 ? 12.999 107.944 -8.145 1.00 43.20 4 SER B N 1
ATOM 2178 C CA . SER B 1 4 ? 14.280 108.060 -7.465 1.00 41.78 4 SER B CA 1
ATOM 2179 C C . SER B 1 4 ? 14.877 109.455 -7.627 1.00 40.33 4 SER B C 1
ATOM 2180 O O . SER B 1 4 ? 14.719 110.092 -8.671 1.00 40.83 4 SER B O 1
ATOM 2183 N N . SER B 1 5 ? 15.557 109.927 -6.586 1.00 38.25 5 SER B N 1
ATOM 2184 C CA . SER B 1 5 ? 16.200 111.240 -6.618 1.00 35.51 5 SER B CA 1
ATOM 2185 C C . SER B 1 5 ? 17.722 111.082 -6.722 1.00 32.34 5 SER B C 1
ATOM 2186 O O . SER B 1 5 ? 18.308 110.156 -6.157 1.00 32.33 5 SER B O 1
ATOM 2189 N N . TYR B 1 6 ? 18.353 111.995 -7.450 1.00 27.93 6 TYR B N 1
ATOM 2190 C CA . TYR B 1 6 ? 19.796 111.966 -7.667 1.00 22.31 6 TYR B CA 1
ATOM 2191 C C . TYR B 1 6 ? 20.424 113.290 -7.228 1.00 20.92 6 TYR B C 1
ATOM 2192 O O . TYR B 1 6 ? 19.863 114.355 -7.468 1.00 18.73 6 TYR B O 1
ATOM 2201 N N . TYR B 1 7 ? 21.588 113.230 -6.590 1.00 20.45 7 TYR B N 1
ATOM 2202 C CA . TYR B 1 7 ? 22.265 114.449 -6.182 1.00 19.85 7 TYR B CA 1
ATOM 2203 C C . TYR B 1 7 ? 22.880 115.095 -7.426 1.00 19.60 7 TYR B C 1
ATOM 2204 O O . TYR B 1 7 ? 23.307 114.403 -8.357 1.00 19.26 7 TYR B O 1
ATOM 2213 N N . ALA B 1 8 ? 22.917 116.421 -7.445 1.00 18.61 8 ALA B N 1
ATOM 2214 C CA . ALA B 1 8 ? 23.487 117.144 -8.570 1.00 18.69 8 ALA B CA 1
ATOM 2215 C C . ALA B 1 8 ? 24.184 118.377 -8.022 1.00 19.77 8 ALA B C 1
ATOM 2216 O O . ALA B 1 8 ? 23.635 119.073 -7.169 1.00 20.42 8 ALA B O 1
ATOM 2218 N N . PRO B 1 9 ? 25.422 118.645 -8.479 1.00 19.99 9 PRO B N 1
ATOM 2219 C CA . PRO B 1 9 ? 26.194 119.804 -8.028 1.00 18.56 9 PRO B CA 1
ATOM 2220 C C . PRO B 1 9 ? 25.532 121.096 -8.447 1.00 19.85 9 PRO B C 1
ATOM 2221 O O . PRO B 1 9 ? 25.177 121.278 -9.615 1.00 18.94 9 PRO B O 1
ATOM 2225 N N . HIS B 1 10 ? 25.380 121.997 -7.487 1.00 23.55 10 HIS B N 1
ATOM 2226 C CA . HIS B 1 10 ? 24.773 123.301 -7.734 1.00 27.57 10 HIS B CA 1
ATOM 2227 C C . HIS B 1 10 ? 25.809 124.432 -7.633 1.00 30.41 10 HIS B C 1
ATOM 2228 O O . HIS B 1 10 ? 25.764 125.385 -8.409 1.00 30.93 10 HIS B O 1
ATOM 2235 N N . GLY B 1 11 ? 26.742 124.318 -6.691 1.00 34.29 11 GLY B N 1
ATOM 2236 C CA . GLY B 1 11 ? 27.751 125.348 -6.531 1.00 40.10 11 GLY B CA 1
ATOM 2237 C C . GLY B 1 11 ? 27.495 126.212 -5.313 1.00 45.40 11 GLY B C 1
ATOM 2238 O O . GLY B 1 11 ? 27.880 125.852 -4.199 1.00 46.04 11 GLY B O 1
ATOM 2239 N N . GLY B 1 12 ? 26.845 127.355 -5.519 1.00 50.23 12 GLY B N 1
ATOM 2240 C CA . GLY B 1 12 ? 26.546 128.248 -4.413 1.00 56.77 12 GLY B CA 1
ATOM 2241 C C . GLY B 1 12 ? 27.789 128.665 -3.652 1.00 61.45 12 GLY B C 1
ATOM 2242 O O . GLY B 1 12 ? 28.907 128.390 -4.093 1.00 61.83 12 GLY B O 1
ATOM 2243 N N . HIS B 1 13 ? 27.596 129.323 -2.508 1.00 65.75 13 HIS B N 1
ATOM 2244 C CA . HIS B 1 13 ? 28.710 129.791 -1.669 1.00 69.76 13 HIS B CA 1
ATOM 2245 C C . HIS B 1 13 ? 28.593 129.227 -0.249 1.00 71.76 13 HIS B C 1
ATOM 2246 O O . HIS B 1 13 ? 28.350 129.971 0.709 1.00 72.10 13 HIS B O 1
ATOM 2253 N N . PRO B 1 14 ? 28.782 127.904 -0.092 1.00 73.05 14 PRO B N 1
ATOM 2254 C CA . PRO B 1 14 ? 28.693 127.230 1.212 1.00 73.61 14 PRO B CA 1
ATOM 2255 C C . PRO B 1 14 ? 29.697 127.711 2.276 1.00 73.76 14 PRO B C 1
ATOM 2256 O O . PRO B 1 14 ? 30.839 128.060 1.961 1.00 74.04 14 PRO B O 1
ATOM 2260 N N . ALA B 1 15 ? 29.254 127.725 3.533 1.00 73.14 15 ALA B N 1
ATOM 2261 C CA . ALA B 1 15 ? 30.086 128.153 4.659 1.00 72.20 15 ALA B CA 1
ATOM 2262 C C . ALA B 1 15 ? 29.762 127.353 5.922 1.00 71.39 15 ALA B C 1
ATOM 2263 O O . ALA B 1 15 ? 30.654 126.801 6.568 1.00 70.12 15 ALA B O 1
ATOM 2265 N N . ASP B 1 22 ? 38.711 118.157 6.607 1.00 46.38 22 ASP B N 1
ATOM 2266 C CA . ASP B 1 22 ? 38.264 117.752 5.280 1.00 45.93 22 ASP B CA 1
ATOM 2267 C C . ASP B 1 22 ? 38.401 116.246 5.121 1.00 44.84 22 ASP B C 1
ATOM 2268 O O . ASP B 1 22 ? 39.236 115.614 5.771 1.00 44.40 22 ASP B O 1
ATOM 2273 N N . ARG B 1 23 ? 37.589 115.681 4.233 1.00 43.55 23 ARG B N 1
ATOM 2274 C CA . ARG B 1 23 ? 37.586 114.241 3.997 1.00 41.09 23 ARG B CA 1
ATOM 2275 C C . ARG B 1 23 ? 38.258 113.796 2.695 1.00 39.28 23 ARG B C 1
ATOM 2276 O O . ARG B 1 23 ? 38.135 112.638 2.298 1.00 39.10 23 ARG B O 1
ATOM 2284 N N . ALA B 1 24 ? 38.969 114.707 2.035 1.00 37.69 24 ALA B N 1
ATOM 2285 C CA . ALA B 1 24 ? 39.658 114.373 0.790 1.00 35.69 24 ALA B CA 1
ATOM 2286 C C . ALA B 1 24 ? 40.836 113.452 1.078 1.00 34.25 24 ALA B C 1
ATOM 2287 O O . ALA B 1 24 ? 41.822 113.858 1.695 1.00 33.85 24 ALA B O 1
ATOM 2297 N N . PHE B 1 26 ? 43.823 110.610 -0.305 1.00 23.49 26 PHE B N 1
ATOM 2298 C CA . PHE B 1 26 ? 44.672 110.206 -1.420 1.00 18.66 26 PHE B CA 1
ATOM 2299 C C . PHE B 1 26 ? 45.672 109.184 -0.925 1.00 18.12 26 PHE B C 1
ATOM 2300 O O . PHE B 1 26 ? 46.673 109.556 -0.328 1.00 18.60 26 PHE B O 1
ATOM 2308 N N . THR B 1 27 ? 45.393 107.902 -1.152 1.00 17.62 27 THR B N 1
ATOM 2309 C CA . THR B 1 27 ? 46.306 106.840 -0.723 1.00 17.06 27 THR B CA 1
ATOM 2310 C C . THR B 1 27 ? 46.882 106.130 -1.935 1.00 16.55 27 THR B C 1
ATOM 2311 O O . THR B 1 27 ? 46.567 106.462 -3.077 1.00 17.38 27 THR B O 1
ATOM 2315 N N . GLU B 1 28 ? 47.711 105.131 -1.677 1.00 15.16 28 GLU B N 1
ATOM 2316 C CA . GLU B 1 28 ? 48.344 104.370 -2.739 1.00 16.06 28 GLU B CA 1
ATOM 2317 C C . GLU B 1 28 ? 47.414 103.350 -3.394 1.00 14.69 28 GLU B C 1
ATOM 2318 O O . GLU B 1 28 ? 47.730 102.800 -4.446 1.00 15.42 28 GLU B O 1
ATOM 2324 N N . ALA B 1 29 ? 46.264 103.106 -2.780 1.00 12.51 29 ALA B N 1
ATOM 2325 C CA . ALA B 1 29 ? 45.333 102.138 -3.320 1.00 11.44 29 ALA B CA 1
ATOM 2326 C C . ALA B 1 29 ? 44.013 102.770 -3.753 1.00 11.79 29 ALA B C 1
ATOM 2327 O O . ALA B 1 29 ? 43.306 102.228 -4.605 1.00 11.44 29 ALA B O 1
ATOM 2329 N N . TYR B 1 30 ? 43.686 103.921 -3.171 1.00 11.26 30 TYR B N 1
ATOM 2330 C CA . TYR B 1 30 ? 42.440 104.601 -3.495 1.00 10.33 30 TYR B CA 1
ATOM 2331 C C . TYR B 1 30 ? 42.473 106.108 -3.243 1.00 10.63 30 TYR B C 1
ATOM 2332 O O . TYR B 1 30 ? 43.434 106.651 -2.690 1.00 11.52 30 TYR B O 1
ATOM 2341 N N . ALA B 1 31 ? 41.395 106.772 -3.644 1.00 9.79 31 ALA B N 1
ATOM 2342 C CA . ALA B 1 31 ? 41.252 108.204 -3.452 1.00 9.53 31 ALA B CA 1
ATOM 2343 C C . ALA B 1 31 ? 39.792 108.504 -3.175 1.00 10.36 31 ALA B C 1
ATOM 2344 O O . ALA B 1 31 ? 38.905 107.791 -3.629 1.00 11.15 31 ALA B O 1
ATOM 2346 N N . VAL B 1 32 ? 39.550 109.560 -2.413 1.00 12.20 32 VAL B N 1
ATOM 2347 C CA . VAL B 1 32 ? 38.200 109.975 -2.085 1.00 12.10 32 VAL B CA 1
ATOM 2348 C C . VAL B 1 32 ? 38.114 111.483 -2.255 1.00 13.12 32 VAL B C 1
ATOM 2349 O O . VAL B 1 32 ? 38.866 112.226 -1.621 1.00 11.99 32 VAL B O 1
ATOM 2353 N N . ILE B 1 33 ? 37.214 111.934 -3.120 1.00 13.99 33 ILE B N 1
ATOM 2354 C CA . ILE B 1 33 ? 37.047 113.366 -3.321 1.00 18.01 33 ILE B CA 1
ATOM 2355 C C . ILE B 1 33 ? 35.620 113.768 -2.936 1.00 16.72 33 ILE B C 1
ATOM 2356 O O . ILE B 1 33 ? 34.658 113.391 -3.601 1.00 16.54 33 ILE B O 1
ATOM 2361 N N . PRO B 1 34 ? 35.468 114.515 -1.827 1.00 16.59 34 PRO B N 1
ATOM 2362 C CA . PRO B 1 34 ? 34.152 114.959 -1.362 1.00 14.66 34 PRO B CA 1
ATOM 2363 C C . PRO B 1 34 ? 33.486 115.900 -2.349 1.00 13.53 34 PRO B C 1
ATOM 2364 O O . PRO B 1 34 ? 34.144 116.533 -3.172 1.00 10.98 34 PRO B O 1
ATOM 2368 N N . LYS B 1 35 ? 32.170 115.993 -2.238 1.00 12.81 35 LYS B N 1
ATOM 2369 C CA . LYS B 1 35 ? 31.393 116.854 -3.099 1.00 14.76 35 LYS B CA 1
ATOM 2370 C C . LYS B 1 35 ? 31.723 118.335 -2.896 1.00 16.60 35 LYS B C 1
ATOM 2371 O O . LYS B 1 35 ? 31.580 119.136 -3.822 1.00 16.96 35 LYS B O 1
ATOM 2377 N N . GLY B 1 36 ? 32.174 118.693 -1.695 1.00 16.82 36 GLY B N 1
ATOM 2378 C CA . GLY B 1 36 ? 32.509 120.076 -1.398 1.00 16.54 36 GLY B CA 1
ATOM 2379 C C . GLY B 1 36 ? 33.502 120.735 -2.339 1.00 18.03 36 GLY B C 1
ATOM 2380 O O . GLY B 1 36 ? 33.814 121.917 -2.188 1.00 19.39 36 GLY B O 1
ATOM 2381 N N . VAL B 1 37 ? 33.989 119.977 -3.316 1.00 19.25 37 VAL B N 1
ATOM 2382 C CA . VAL B 1 37 ? 34.964 120.463 -4.291 1.00 20.15 37 VAL B CA 1
ATOM 2383 C C . VAL B 1 37 ? 34.269 121.124 -5.466 1.00 21.88 37 VAL B C 1
ATOM 2384 O O . VAL B 1 37 ? 34.851 121.963 -6.152 1.00 20.97 37 VAL B O 1
ATOM 2396 N N . ARG B 1 39 ? 32.839 123.605 -6.709 1.00 24.89 39 ARG B N 1
ATOM 2397 C CA . ARG B 1 39 ? 32.607 125.047 -6.495 1.00 24.21 39 ARG B CA 1
ATOM 2398 C C . ARG B 1 39 ? 32.461 125.807 -7.809 1.00 23.31 39 ARG B C 1
ATOM 2399 O O . ARG B 1 39 ? 32.894 125.337 -8.862 1.00 23.99 39 ARG B O 1
ATOM 2407 N N . ASP B 1 40 ? 31.880 126.997 -7.754 1.00 21.97 40 ASP B N 1
ATOM 2408 C CA . ASP B 1 40 ? 31.699 127.766 -8.986 1.00 21.64 40 ASP B CA 1
ATOM 2409 C C . ASP B 1 40 ? 33.024 128.146 -9.666 1.00 20.83 40 ASP B C 1
ATOM 2410 O O . ASP B 1 40 ? 33.207 127.877 -10.851 1.00 20.74 40 ASP B O 1
ATOM 2415 N N . ILE B 1 41 ? 33.943 128.745 -8.910 1.00 19.66 41 ILE B N 1
ATOM 2416 C CA . ILE B 1 41 ? 35.227 129.183 -9.443 1.00 19.34 41 ILE B CA 1
ATOM 2417 C C . ILE B 1 41 ? 36.187 128.059 -9.831 1.00 19.77 41 ILE B C 1
ATOM 2418 O O . ILE B 1 41 ? 37.388 128.284 -10.033 1.00 21.33 41 ILE B O 1
ATOM 2423 N N . VAL B 1 42 ? 35.673 126.847 -9.955 1.00 18.10 42 VAL B N 1
ATOM 2424 C CA . VAL B 1 42 ? 36.542 125.753 -10.325 1.00 16.42 42 VAL B CA 1
ATOM 2425 C C . VAL B 1 42 ? 36.005 124.978 -11.534 1.00 14.84 42 VAL B C 1
ATOM 2426 O O . VAL B 1 42 ? 36.620 124.006 -11.979 1.00 14.17 42 VAL B O 1
ATOM 2430 N N . THR B 1 43 ? 34.873 125.427 -12.078 1.00 12.17 43 THR B N 1
ATOM 2431 C CA . THR B 1 43 ? 34.286 124.777 -13.246 1.00 11.19 43 THR B CA 1
ATOM 2432 C C . THR B 1 43 ? 35.142 124.940 -14.498 1.00 11.02 43 THR B C 1
ATOM 2433 O O . THR B 1 43 ? 35.996 125.827 -14.570 1.00 10.18 43 THR B O 1
ATOM 2437 N N . SER B 1 44 ? 34.902 124.074 -15.481 1.00 11.40 44 SER B N 1
ATOM 2438 C CA . SER B 1 44 ? 35.651 124.083 -16.739 1.00 13.61 44 SER B CA 1
ATOM 2439 C C . SER B 1 44 ? 34.778 124.429 -17.942 1.00 14.17 44 SER B C 1
ATOM 2440 O O . SER B 1 44 ? 33.573 124.636 -17.809 1.00 14.93 44 SER B O 1
ATOM 2443 N N . HIS B 1 45 ? 35.384 124.477 -19.121 1.00 14.36 45 HIS B N 1
ATOM 2444 C CA . HIS B 1 45 ? 34.625 124.812 -20.317 1.00 16.58 45 HIS B CA 1
ATOM 2445 C C . HIS B 1 45 ? 35.152 124.095 -21.556 1.00 16.95 45 HIS B C 1
ATOM 2446 O O . HIS B 1 45 ? 36.341 123.797 -21.649 1.00 20.34 45 HIS B O 1
ATOM 2453 N N . LEU B 1 46 ? 34.256 123.788 -22.490 1.00 16.32 46 LEU B N 1
ATOM 2454 C CA . LEU B 1 46 ? 34.629 123.124 -23.736 1.00 14.90 46 LEU B CA 1
ATOM 2455 C C . LEU B 1 46 ? 34.177 123.996 -24.896 1.00 14.78 46 LEU B C 1
ATOM 2456 O O . LEU B 1 46 ? 33.169 124.694 -24.804 1.00 15.41 46 LEU B O 1
ATOM 2461 N N . PRO B 1 47 ? 34.929 123.972 -26.006 1.00 14.72 47 PRO B N 1
ATOM 2462 C CA . PRO B 1 47 ? 34.625 124.753 -27.205 1.00 13.25 47 PRO B CA 1
ATOM 2463 C C . PRO B 1 47 ? 33.262 124.400 -27.768 1.00 12.14 47 PRO B C 1
ATOM 2464 O O . PRO B 1 47 ? 32.796 123.275 -27.617 1.00 13.11 47 PRO B O 1
ATOM 2468 N N . PHE B 1 48 ? 32.633 125.367 -28.420 1.00 10.94 48 PHE B N 1
ATOM 2469 C CA . PHE B 1 48 ? 31.343 125.151 -29.051 1.00 10.65 48 PHE B CA 1
ATOM 2470 C C . PHE B 1 48 ? 30.193 124.759 -28.134 1.00 10.16 48 PHE B C 1
ATOM 2471 O O . PHE B 1 48 ? 29.353 123.956 -28.520 1.00 10.81 48 PHE B O 1
ATOM 2479 N N . TRP B 1 49 ? 30.149 125.310 -26.929 1.00 10.89 49 TRP B N 1
ATOM 2480 C CA . TRP B 1 49 ? 29.059 125.011 -26.008 1.00 13.05 49 TRP B CA 1
ATOM 2481 C C . TRP B 1 49 ? 28.433 126.318 -25.551 1.00 15.12 49 TRP B C 1
ATOM 2482 O O . TRP B 1 49 ? 29.144 127.277 -25.257 1.00 15.81 49 TRP B O 1
ATOM 2493 N N . ASP B 1 50 ? 27.105 126.355 -25.490 1.00 17.03 50 ASP B N 1
ATOM 2494 C CA . ASP B 1 50 ? 26.399 127.568 -25.094 1.00 19.52 50 ASP B CA 1
ATOM 2495 C C . ASP B 1 50 ? 25.832 127.447 -23.685 1.00 19.65 50 ASP B C 1
ATOM 2496 O O . ASP B 1 50 ? 25.215 126.439 -23.345 1.00 19.81 50 ASP B O 1
ATOM 2501 N N . ASN B 1 51 ? 26.041 128.474 -22.869 1.00 19.91 51 ASN B N 1
ATOM 2502 C CA . ASN B 1 51 ? 25.530 128.465 -21.507 1.00 20.90 51 ASN B CA 1
ATOM 2503 C C . ASN B 1 51 ? 25.787 127.130 -20.857 1.00 19.94 51 ASN B C 1
ATOM 2504 O O . ASN B 1 51 ? 24.852 126.384 -20.598 1.00 20.85 51 ASN B O 1
ATOM 2517 N N . ARG B 1 53 ? 28.496 125.023 -17.927 1.00 16.94 53 ARG B N 1
ATOM 2518 C CA . ARG B 1 53 ? 29.579 124.977 -16.948 1.00 16.61 53 ARG B CA 1
ATOM 2519 C C . ARG B 1 53 ? 29.617 123.525 -16.474 1.00 16.02 53 ARG B C 1
ATOM 2520 O O . ARG B 1 53 ? 28.577 122.928 -16.206 1.00 16.39 53 ARG B O 1
ATOM 2536 N N . TRP B 1 55 ? 32.003 120.261 -14.270 1.00 16.33 55 TRP B N 1
ATOM 2537 C CA . TRP B 1 55 ? 33.012 119.907 -13.280 1.00 13.82 55 TRP B CA 1
ATOM 2538 C C . TRP B 1 55 ? 33.697 118.682 -13.814 1.00 12.97 55 TRP B C 1
ATOM 2539 O O . TRP B 1 55 ? 33.035 117.737 -14.225 1.00 14.99 55 TRP B O 1
ATOM 2550 N N . VAL B 1 56 ? 35.019 118.690 -13.823 1.00 11.54 56 VAL B N 1
ATOM 2551 C CA . VAL B 1 56 ? 35.742 117.545 -14.337 1.00 11.51 56 VAL B CA 1
ATOM 2552 C C . VAL B 1 56 ? 36.175 116.623 -13.219 1.00 12.92 56 VAL B C 1
ATOM 2553 O O . VAL B 1 56 ? 36.608 117.064 -12.158 1.00 12.10 56 VAL B O 1
ATOM 2557 N N . ILE B 1 57 ? 36.027 115.329 -13.453 1.00 15.30 57 ILE B N 1
ATOM 2558 C CA . ILE B 1 57 ? 36.441 114.342 -12.476 1.00 17.37 57 ILE B CA 1
ATOM 2559 C C . ILE B 1 57 ? 37.206 113.265 -13.231 1.00 17.03 57 ILE B C 1
ATOM 2560 O O . ILE B 1 57 ? 36.638 112.291 -13.723 1.00 18.03 57 ILE B O 1
ATOM 2565 N N . ALA B 1 58 ? 38.511 113.477 -13.335 1.00 17.93 58 ALA B N 1
ATOM 2566 C CA . ALA B 1 58 ? 39.397 112.554 -14.023 1.00 16.94 58 ALA B CA 1
ATOM 2567 C C . ALA B 1 58 ? 40.744 112.534 -13.317 1.00 16.20 58 ALA B C 1
ATOM 2568 O O . ALA B 1 58 ? 41.040 113.413 -12.512 1.00 16.11 58 ALA B O 1
ATOM 2570 N N . ARG B 1 59 ? 41.555 111.526 -13.623 1.00 17.67 59 ARG B N 1
ATOM 2571 C CA . ARG B 1 59 ? 42.877 111.378 -13.019 1.00 15.54 59 ARG B CA 1
ATOM 2572 C C . ARG B 1 59 ? 42.834 111.633 -11.512 1.00 14.92 59 ARG B C 1
ATOM 2573 O O . ARG B 1 59 ? 43.552 112.477 -10.997 1.00 15.75 59 ARG B O 1
ATOM 2581 N N . PRO B 1 60 ? 41.985 110.898 -10.785 1.00 14.89 60 PRO B N 1
ATOM 2582 C CA . PRO B 1 60 ? 41.889 111.090 -9.333 1.00 15.27 60 PRO B CA 1
ATOM 2583 C C . PRO B 1 60 ? 43.185 110.745 -8.614 1.00 14.81 60 PRO B C 1
ATOM 2584 O O . PRO B 1 60 ? 43.522 111.318 -7.578 1.00 14.59 60 PRO B O 1
ATOM 2588 N N . LEU B 1 61 ? 43.910 109.799 -9.180 1.00 15.81 61 LEU B N 1
ATOM 2589 C CA . LEU B 1 61 ? 45.154 109.362 -8.595 1.00 17.77 61 LEU B CA 1
ATOM 2590 C C . LEU B 1 61 ? 46.152 109.259 -9.710 1.00 20.08 61 LEU B C 1
ATOM 2591 O O . LEU B 1 61 ? 45.781 109.033 -10.857 1.00 19.93 61 LEU B O 1
ATOM 2596 N N . SER B 1 62 ? 47.422 109.415 -9.383 1.00 22.68 62 SER B N 1
ATOM 2597 C CA . SER B 1 62 ? 48.431 109.341 -10.417 1.00 26.55 62 SER B CA 1
ATOM 2598 C C . SER B 1 62 ? 48.559 107.926 -10.954 1.00 28.19 62 SER B C 1
ATOM 2599 O O . SER B 1 62 ? 48.191 106.959 -10.287 1.00 29.61 62 SER B O 1
ATOM 2602 N N . GLY B 1 63 ? 49.068 107.802 -12.171 1.00 29.75 63 GLY B N 1
ATOM 2603 C CA . GLY B 1 63 ? 49.234 106.478 -12.739 1.00 32.82 63 GLY B CA 1
ATOM 2604 C C . GLY B 1 63 ? 48.309 106.130 -13.888 1.00 34.83 63 GLY B C 1
ATOM 2605 O O . GLY B 1 63 ? 48.175 106.907 -14.838 1.00 36.10 63 GLY B O 1
ATOM 2606 N N . PHE B 1 64 ? 47.673 104.961 -13.798 1.00 35.39 64 PHE B N 1
ATOM 2607 C CA . PHE B 1 64 ? 46.764 104.467 -14.839 1.00 36.22 64 PHE B CA 1
ATOM 2608 C C . PHE B 1 64 ? 45.325 104.919 -14.594 1.00 35.48 64 PHE B C 1
ATOM 2609 O O . PHE B 1 64 ? 44.483 104.145 -14.128 1.00 35.44 64 PHE B O 1
ATOM 2617 N N . ALA B 1 65 ? 45.065 106.182 -14.930 1.00 34.44 65 ALA B N 1
ATOM 2618 C CA . ALA B 1 65 ? 43.761 106.812 -14.750 1.00 32.94 65 ALA B CA 1
ATOM 2619 C C . ALA B 1 65 ? 43.402 107.699 -15.946 1.00 31.33 65 ALA B C 1
ATOM 2620 O O . ALA B 1 65 ? 42.699 108.709 -15.815 1.00 30.94 65 ALA B O 1
ATOM 2622 N N . GLU B 1 66 ? 43.891 107.315 -17.114 1.00 29.78 66 GLU B N 1
ATOM 2623 C CA . GLU B 1 66 ? 43.638 108.070 -18.327 1.00 27.74 66 GLU B CA 1
ATOM 2624 C C . GLU B 1 66 ? 42.716 107.277 -19.258 1.00 25.04 66 GLU B C 1
ATOM 2625 O O . GLU B 1 66 ? 42.548 107.631 -20.422 1.00 26.71 66 GLU B O 1
ATOM 2631 N N . THR B 1 67 ? 42.115 106.208 -18.742 1.00 20.29 67 THR B N 1
ATOM 2632 C CA . THR B 1 67 ? 41.211 105.386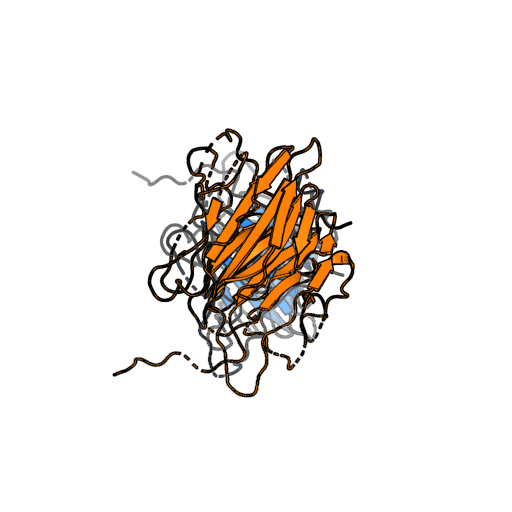 -19.543 1.00 15.86 67 THR B CA 1
ATOM 2633 C C . THR B 1 67 ? 39.841 106.020 -19.687 1.00 15.24 67 THR B C 1
ATOM 2634 O O . THR B 1 67 ? 39.211 105.943 -20.742 1.00 16.62 67 THR B O 1
ATOM 2638 N N . PHE B 1 68 ? 39.380 106.628 -18.604 1.00 13.61 68 PHE B N 1
ATOM 2639 C CA . PHE B 1 68 ? 38.075 107.261 -18.559 1.00 10.58 68 PHE B CA 1
ATOM 2640 C C . PHE B 1 68 ? 38.159 108.746 -18.252 1.00 9.00 68 PHE B C 1
ATOM 2641 O O . PHE B 1 68 ? 39.146 109.245 -17.706 1.00 7.40 68 PHE B O 1
ATOM 2649 N N . SER B 1 69 ? 37.075 109.429 -18.591 1.00 8.38 69 SER B N 1
ATOM 2650 C CA . SER B 1 69 ? 36.900 110.854 -18.362 1.00 6.64 69 SER B CA 1
ATOM 2651 C C . SER B 1 69 ? 35.479 110.967 -17.828 1.00 5.88 69 SER B C 1
ATOM 2652 O O . SER B 1 69 ? 34.601 110.200 -18.233 1.00 6.93 69 SER B O 1
ATOM 2655 N N . GLN B 1 70 ? 35.245 111.901 -16.916 1.00 3.99 70 GLN B N 1
ATOM 2656 C CA . GLN B 1 70 ? 33.909 112.073 -16.378 1.00 3.35 70 GLN B CA 1
ATOM 2657 C C . GLN B 1 70 ? 33.623 113.534 -16.136 1.00 4.30 70 GLN B C 1
ATOM 2658 O O . GLN B 1 70 ? 34.393 114.197 -15.446 1.00 6.17 70 GLN B O 1
ATOM 2664 N N . TYR B 1 71 ? 32.541 114.058 -16.709 1.00 5.08 71 TYR B N 1
ATOM 2665 C CA . TYR B 1 71 ? 32.192 115.466 -16.467 1.00 5.90 71 TYR B CA 1
ATOM 2666 C C . TYR B 1 71 ? 30.771 115.553 -15.925 1.00 5.28 71 TYR B C 1
ATOM 2667 O O . TYR B 1 71 ? 29.914 114.752 -16.289 1.00 4.33 71 TYR B O 1
ATOM 2676 N N . ILE B 1 72 ? 30.523 116.506 -15.037 1.00 5.71 72 ILE B N 1
ATOM 2677 C CA . ILE B 1 72 ? 29.172 116.699 -14.526 1.00 7.04 72 ILE B CA 1
ATOM 2678 C C . ILE B 1 72 ? 28.787 118.026 -15.167 1.00 8.34 72 ILE B C 1
ATOM 2679 O O . ILE B 1 72 ? 29.175 119.093 -14.696 1.00 9.27 72 ILE B O 1
ATOM 2684 N N . VAL B 1 73 ? 28.058 117.927 -16.276 1.00 10.14 73 VAL B N 1
ATOM 2685 C CA . VAL B 1 73 ? 27.651 119.084 -17.059 1.00 11.23 73 VAL B CA 1
ATOM 2686 C C . VAL B 1 73 ? 26.396 119.782 -16.603 1.00 12.61 73 VAL B C 1
ATOM 2687 O O . VAL B 1 73 ? 25.373 119.152 -16.327 1.00 14.23 73 VAL B O 1
ATOM 2691 N N . GLU B 1 74 ? 26.483 121.103 -16.554 1.00 12.83 74 GLU B N 1
ATOM 2692 C CA . GLU B 1 74 ? 25.361 121.929 -16.159 1.00 13.63 74 GLU B CA 1
ATOM 2693 C C . GLU B 1 74 ? 24.968 122.819 -17.330 1.00 14.64 74 GLU B C 1
ATOM 2694 O O . GLU B 1 74 ? 25.783 123.585 -17.839 1.00 15.16 74 GLU B O 1
ATOM 2700 N N . LEU B 1 75 ? 23.722 122.710 -17.764 1.00 15.37 75 LEU B N 1
ATOM 2701 C CA . LEU B 1 75 ? 23.245 123.528 -18.867 1.00 15.55 75 LEU B CA 1
ATOM 2702 C C . LEU B 1 75 ? 22.207 124.533 -18.380 1.00 15.82 75 LEU B C 1
ATOM 2703 O O . LEU B 1 75 ? 21.235 124.167 -17.708 1.00 16.98 75 LEU B O 1
ATOM 2708 N N . ALA B 1 76 ? 22.416 125.802 -18.710 1.00 15.10 76 ALA B N 1
ATOM 2709 C CA . ALA B 1 76 ? 21.464 126.825 -18.316 1.00 16.54 76 ALA B CA 1
ATOM 2710 C C . ALA B 1 76 ? 20.335 126.754 -19.324 1.00 16.92 76 ALA B C 1
ATOM 2711 O O . ALA B 1 76 ? 20.497 126.209 -20.409 1.00 17.66 76 ALA B O 1
ATOM 2713 N N . PRO B 1 77 ? 19.164 127.289 -18.977 1.00 18.96 77 PRO B N 1
ATOM 2714 C CA . PRO B 1 77 ? 18.085 127.210 -19.962 1.00 20.76 77 PRO B CA 1
ATOM 2715 C C . PRO B 1 77 ? 18.564 127.589 -21.370 1.00 23.16 77 PRO B C 1
ATOM 2716 O O . PRO B 1 77 ? 19.401 128.482 -21.547 1.00 24.29 77 PRO B O 1
ATOM 2720 N N . ASN B 1 78 ? 18.061 126.869 -22.363 1.00 23.76 78 ASN B N 1
ATOM 2721 C CA . ASN B 1 78 ? 18.419 127.119 -23.748 1.00 25.06 78 ASN B CA 1
ATOM 2722 C C . ASN B 1 78 ? 19.916 126.974 -24.018 1.00 23.59 78 ASN B C 1
ATOM 2723 O O . ASN B 1 78 ? 20.483 127.710 -24.826 1.00 23.18 78 ASN B O 1
ATOM 2728 N N . GLY B 1 79 ? 20.545 126.028 -23.333 1.00 22.11 79 GLY B N 1
ATOM 2729 C CA . GLY B 1 79 ? 21.960 125.796 -23.519 1.00 19.34 79 GLY B CA 1
ATOM 2730 C C . GLY B 1 79 ? 22.183 124.436 -24.146 1.00 18.13 79 GLY B C 1
ATOM 2731 O O . GLY B 1 79 ? 21.238 123.667 -24.321 1.00 17.28 79 GLY B O 1
ATOM 2732 N N . GLY B 1 80 ? 23.435 124.136 -24.480 1.00 16.03 80 GLY B N 1
ATOM 2733 C CA . GLY B 1 80 ? 23.752 122.863 -25.096 1.00 14.25 80 GLY B CA 1
ATOM 2734 C C . GLY B 1 80 ? 24.815 123.038 -26.155 1.00 14.79 80 GLY B C 1
ATOM 2735 O O . GLY B 1 80 ? 25.613 123.971 -26.078 1.00 13.56 80 GLY B O 1
ATOM 2736 N N . SER B 1 81 ? 24.822 122.153 -27.149 1.00 16.37 81 SER B N 1
ATOM 2737 C CA . SER B 1 81 ? 25.812 122.209 -28.227 1.00 18.88 81 SER B CA 1
ATOM 2738 C C . SER B 1 81 ? 25.420 121.343 -29.440 1.00 21.01 81 SER B C 1
ATOM 2739 O O . SER B 1 81 ? 24.747 120.320 -29.294 1.00 21.06 81 SER B O 1
ATOM 2742 N N . ASP B 1 82 ? 25.839 121.760 -30.635 1.00 22.43 82 ASP B N 1
ATOM 2743 C CA . ASP B 1 82 ? 25.542 121.016 -31.859 1.00 23.55 82 ASP B CA 1
ATOM 2744 C C . ASP B 1 82 ? 26.798 120.279 -32.303 1.00 24.29 82 ASP B C 1
ATOM 2745 O O . ASP B 1 82 ? 26.796 119.555 -33.295 1.00 24.34 82 ASP B O 1
ATOM 2750 N N . LYS B 1 83 ? 27.876 120.482 -31.558 1.00 24.65 83 LYS B N 1
ATOM 2751 C CA . LYS B 1 83 ? 29.148 119.854 -31.853 1.00 25.96 83 LYS B CA 1
ATOM 2752 C C . LYS B 1 83 ? 29.792 119.483 -30.512 1.00 26.97 83 LYS B C 1
ATOM 2753 O O . LYS B 1 83 ? 30.938 119.854 -30.238 1.00 27.55 83 LYS B O 1
ATOM 2759 N N . PRO B 1 84 ? 29.065 118.726 -29.670 1.00 26.22 84 PRO B N 1
ATOM 2760 C CA . PRO B 1 84 ? 29.498 118.277 -28.342 1.00 26.60 84 PRO B CA 1
ATOM 2761 C C . PRO B 1 84 ? 30.793 117.478 -28.261 1.00 26.55 84 PRO B C 1
ATOM 2762 O O . PRO B 1 84 ? 31.687 117.806 -27.477 1.00 27.56 84 PRO B O 1
ATOM 2766 N N . GLU B 1 85 ? 30.896 116.426 -29.059 1.00 25.53 85 GLU B N 1
ATOM 2767 C CA . GLU B 1 85 ? 32.086 115.593 -29.028 1.00 25.35 85 GLU B CA 1
ATOM 2768 C C . GLU B 1 85 ? 33.002 115.867 -30.213 1.00 25.59 85 GLU B C 1
ATOM 2769 O O . GLU B 1 85 ? 32.574 115.777 -31.357 1.00 26.98 85 GLU B O 1
ATOM 2775 N N . GLN B 1 86 ? 34.257 116.207 -29.940 1.00 25.51 86 GLN B N 1
ATOM 2776 C CA . GLN B 1 86 ? 35.215 116.463 -31.008 1.00 26.60 86 GLN B CA 1
ATOM 2777 C C . GLN B 1 86 ? 36.013 115.199 -31.338 1.00 25.71 86 GLN B C 1
ATOM 2778 O O . GLN B 1 86 ? 36.349 114.948 -32.490 1.00 25.19 86 GLN B O 1
ATOM 2784 N N . ASP B 1 87 ? 36.303 114.400 -30.319 1.00 25.32 87 ASP B N 1
ATOM 2785 C CA . ASP B 1 87 ? 37.060 113.163 -30.496 1.00 24.68 87 ASP B CA 1
ATOM 2786 C C . ASP B 1 87 ? 36.203 112.094 -31.178 1.00 23.43 87 ASP B C 1
ATOM 2787 O O . ASP B 1 87 ? 35.188 111.673 -30.634 1.00 24.38 87 ASP B O 1
ATOM 2792 N N . PRO B 1 88 ? 36.618 111.624 -32.369 1.00 22.41 88 PRO B N 1
ATOM 2793 C CA . PRO B 1 88 ? 35.893 110.604 -33.143 1.00 20.19 88 PRO B CA 1
ATOM 2794 C C . PRO B 1 88 ? 35.910 109.183 -32.584 1.00 19.02 88 PRO B C 1
ATOM 2795 O O . PRO B 1 88 ? 35.016 108.391 -32.882 1.00 19.79 88 PRO B O 1
ATOM 2799 N N . ASN B 1 89 ? 36.915 108.843 -31.787 1.00 16.11 89 ASN B N 1
ATOM 2800 C CA . ASN B 1 89 ? 36.944 107.505 -31.228 1.00 14.31 89 ASN B CA 1
ATOM 2801 C C . ASN B 1 89 ? 36.397 107.510 -29.801 1.00 12.50 89 ASN B C 1
ATOM 2802 O O . ASN B 1 89 ? 36.567 106.550 -29.058 1.00 12.74 89 ASN B O 1
ATOM 2807 N N . ALA B 1 90 ? 35.734 108.593 -29.418 1.00 11.22 90 ALA B N 1
ATOM 2808 C CA . ALA B 1 90 ? 35.178 108.690 -28.076 1.00 9.36 90 ALA B CA 1
ATOM 2809 C C . ALA B 1 90 ? 33.750 108.171 -27.990 1.00 9.79 90 ALA B C 1
ATOM 2810 O O . ALA B 1 90 ? 32.845 108.665 -28.667 1.00 9.82 90 ALA B O 1
ATOM 2812 N N . GLU B 1 91 ? 33.563 107.156 -27.156 1.00 9.06 91 GLU B N 1
ATOM 2813 C CA . GLU B 1 91 ? 32.254 106.582 -26.930 1.00 8.60 91 GLU B CA 1
ATOM 2814 C C . GLU B 1 91 ? 31.801 107.223 -25.629 1.00 9.29 91 GLU B C 1
ATOM 2815 O O . GLU B 1 91 ? 32.629 107.635 -24.811 1.00 10.72 91 GLU B O 1
ATOM 2821 N N . ALA B 1 92 ? 30.501 107.305 -25.410 1.00 8.37 92 ALA B N 1
ATOM 2822 C CA . ALA B 1 92 ? 30.064 107.946 -24.191 1.00 9.06 92 ALA B CA 1
ATOM 2823 C C . ALA B 1 92 ? 28.761 107.439 -23.611 1.00 8.54 92 ALA B C 1
ATOM 2824 O O . ALA B 1 92 ? 28.050 106.639 -24.207 1.00 8.80 92 ALA B O 1
ATOM 2826 N N . VAL B 1 93 ? 28.471 107.918 -22.414 1.00 8.51 93 VAL B N 1
ATOM 2827 C CA . VAL B 1 93 ? 27.249 107.574 -21.739 1.00 9.13 93 VAL B CA 1
ATOM 2828 C C . VAL B 1 93 ? 26.735 108.880 -21.142 1.00 9.79 93 VAL B C 1
ATOM 2829 O O . VAL B 1 93 ? 27.510 109.691 -20.611 1.00 9.21 93 VAL B O 1
ATOM 2833 N N . LEU B 1 94 ? 25.430 109.095 -21.283 1.00 10.11 94 LEU B N 1
ATOM 2834 C CA . LEU B 1 94 ? 24.768 110.280 -20.758 1.00 10.16 94 LEU B CA 1
ATOM 2835 C C . LEU B 1 94 ? 23.817 109.852 -19.638 1.00 10.34 94 LEU B C 1
ATOM 2836 O O . LEU B 1 94 ? 23.028 108.923 -19.800 1.00 9.77 94 LEU B O 1
ATOM 2841 N N . PHE B 1 95 ? 23.919 110.515 -18.491 1.00 10.03 95 PHE B N 1
ATOM 2842 C CA . PHE B 1 95 ? 23.071 110.200 -17.351 1.00 8.69 95 PHE B CA 1
ATOM 2843 C C . PHE B 1 95 ? 22.570 111.488 -16.714 1.00 8.70 95 PHE B C 1
ATOM 2844 O O . PHE B 1 95 ? 23.302 112.182 -16.013 1.00 10.12 95 PHE B O 1
ATOM 2852 N N . VAL B 1 96 ? 21.314 111.801 -16.966 1.00 7.78 96 VAL B N 1
ATOM 2853 C CA . VAL B 1 96 ? 20.715 113.006 -16.440 1.00 7.67 96 VAL B CA 1
ATOM 2854 C C . VAL B 1 96 ? 20.369 112.850 -14.963 1.00 6.99 96 VAL B C 1
ATOM 2855 O O . VAL B 1 96 ? 19.721 111.881 -14.566 1.00 5.69 96 VAL B O 1
ATOM 2859 N N . VAL B 1 97 ? 20.800 113.806 -14.151 1.00 5.64 97 VAL B N 1
ATOM 2860 C CA . VAL B 1 97 ? 20.505 113.746 -12.736 1.00 7.24 97 VAL B CA 1
ATOM 2861 C C . VAL B 1 97 ? 19.523 114.830 -12.300 1.00 10.22 97 VAL B C 1
ATOM 2862 O O . VAL B 1 97 ? 18.994 114.782 -11.197 1.00 9.93 97 VAL B O 1
ATOM 2866 N N . GLU B 1 98 ? 19.255 115.807 -13.155 1.00 12.80 98 GLU B N 1
ATOM 2867 C CA . GLU B 1 98 ? 18.325 116.850 -12.757 1.00 15.08 98 GLU B CA 1
ATOM 2868 C C . GLU B 1 98 ? 17.936 117.642 -13.977 1.00 15.44 98 GLU B C 1
ATOM 2869 O O . GLU B 1 98 ? 18.781 117.958 -14.811 1.00 17.28 98 GLU B O 1
ATOM 2875 N N . GLY B 1 99 ? 16.653 117.955 -14.090 1.00 14.21 99 GLY B N 1
ATOM 2876 C CA . GLY B 1 99 ? 16.195 118.716 -15.231 1.00 12.64 99 GLY B CA 1
ATOM 2877 C C . GLY B 1 99 ? 15.862 117.814 -16.397 1.00 13.34 99 GLY B C 1
ATOM 2878 O O . GLY B 1 99 ? 15.837 116.596 -16.268 1.00 13.52 99 GLY B O 1
ATOM 2879 N N . GLU B 1 100 ? 15.597 118.405 -17.550 1.00 14.16 100 GLU B N 1
ATOM 2880 C CA . GLU B 1 100 ? 15.267 117.612 -18.720 1.00 14.91 100 GLU B CA 1
ATOM 2881 C C . GLU B 1 100 ? 16.321 117.867 -19.793 1.00 12.51 100 GLU B C 1
ATOM 2882 O O . GLU B 1 100 ? 16.779 118.993 -19.965 1.00 11.75 100 GLU B O 1
ATOM 2888 N N . LEU B 1 101 ? 16.726 116.823 -20.503 1.00 11.57 101 LEU B N 1
ATOM 2889 C CA . LEU B 1 101 ? 17.731 116.996 -21.550 1.00 11.17 101 LEU B CA 1
ATOM 2890 C C . LEU B 1 101 ? 17.175 116.543 -22.892 1.00 11.39 101 LEU B C 1
ATOM 2891 O O . LEU B 1 101 ? 16.447 115.555 -22.979 1.00 10.93 101 LEU B O 1
ATOM 2896 N N . SER B 1 102 ? 17.506 117.290 -23.934 1.00 11.28 102 SER B N 1
ATOM 2897 C CA . SER B 1 102 ? 17.058 116.958 -25.270 1.00 12.83 102 SER B CA 1
ATOM 2898 C C . SER B 1 102 ? 18.274 116.443 -26.042 1.00 12.57 102 SER B C 1
ATOM 2899 O O . SER B 1 102 ? 19.188 117.197 -26.368 1.00 12.61 102 SER B O 1
ATOM 2902 N N . LEU B 1 103 ? 18.281 115.144 -26.303 1.00 12.66 103 LEU B N 1
ATOM 2903 C CA . LEU B 1 103 ? 19.376 114.503 -27.008 1.00 14.56 103 LEU B CA 1
ATOM 2904 C C . LEU B 1 103 ? 18.943 114.134 -28.412 1.00 16.56 103 LEU B C 1
ATOM 2905 O O . LEU B 1 103 ? 17.886 113.537 -28.609 1.00 17.72 103 LEU B O 1
ATOM 2910 N N . THR B 1 104 ? 19.757 114.497 -29.391 1.00 18.69 104 THR B N 1
ATOM 2911 C CA . THR B 1 104 ? 19.454 114.179 -30.771 1.00 21.64 104 THR B CA 1
ATOM 2912 C C . THR B 1 104 ? 20.526 113.201 -31.205 1.00 23.37 104 THR B C 1
ATOM 2913 O O . THR B 1 104 ? 21.592 113.576 -31.697 1.00 23.50 104 THR B O 1
ATOM 2917 N N . LEU B 1 105 ? 20.227 111.928 -31.013 1.00 25.18 105 LEU B N 1
ATOM 2918 C CA . LEU B 1 105 ? 21.165 110.877 -31.334 1.00 27.36 105 LEU B CA 1
ATOM 2919 C C . LEU B 1 105 ? 20.853 110.175 -32.635 1.00 29.75 105 LEU B C 1
ATOM 2920 O O . LEU B 1 105 ? 19.835 109.492 -32.752 1.00 31.07 105 LEU B O 1
ATOM 2925 N N . GLN B 1 106 ? 21.730 110.338 -33.616 1.00 32.06 106 GLN B N 1
ATOM 2926 C CA . GLN B 1 106 ? 21.529 109.675 -34.895 1.00 35.00 106 GLN B CA 1
ATOM 2927 C C . GLN B 1 106 ? 20.266 110.197 -35.586 1.00 35.62 106 GLN B C 1
ATOM 2928 O O . GLN B 1 106 ? 19.526 109.436 -36.214 1.00 35.56 106 GLN B O 1
ATOM 2934 N N . GLY B 1 107 ? 20.015 111.496 -35.463 1.00 37.00 107 GLY B N 1
ATOM 2935 C CA . GLY B 1 107 ? 18.834 112.074 -36.084 1.00 38.09 107 GLY B CA 1
ATOM 2936 C C . GLY B 1 107 ? 17.563 111.875 -35.275 1.00 38.69 107 GLY B C 1
ATOM 2937 O O . GLY B 1 107 ? 16.546 112.518 -35.546 1.00 39.43 107 GLY B O 1
ATOM 2938 N N . GLN B 1 108 ? 17.628 110.980 -34.289 1.00 38.57 108 GLN B N 1
ATOM 2939 C CA . GLN B 1 108 ? 16.502 110.659 -33.407 1.00 37.91 108 GLN B CA 1
ATOM 2940 C C . GLN B 1 108 ? 16.552 111.576 -32.177 1.00 36.26 108 GLN B C 1
ATOM 2941 O O . GLN B 1 108 ? 17.606 111.751 -31.569 1.00 36.88 108 GLN B O 1
ATOM 2947 N N . VAL B 1 109 ? 15.420 112.161 -31.806 1.00 33.55 109 VAL B N 1
ATOM 2948 C CA . VAL B 1 109 ? 15.392 113.047 -30.649 1.00 30.98 109 VAL B CA 1
ATOM 2949 C C . VAL B 1 109 ? 14.836 112.310 -29.435 1.00 29.01 109 VAL B C 1
ATOM 2950 O O . VAL B 1 109 ? 13.971 111.442 -29.565 1.00 29.28 109 VAL B O 1
ATOM 2954 N N . HIS B 1 110 ? 15.338 112.650 -28.254 1.00 26.02 110 HIS B N 1
ATOM 2955 C CA . HIS B 1 110 ? 14.888 111.997 -27.030 1.00 23.67 110 HIS B CA 1
ATOM 2956 C C . HIS B 1 110 ? 14.734 112.999 -25.909 1.00 23.13 110 HIS B C 1
ATOM 2957 O O . HIS B 1 110 ? 15.593 113.852 -25.716 1.00 24.28 110 HIS B O 1
ATOM 2964 N N . ALA B 1 111 ? 13.643 112.900 -25.164 1.00 22.73 111 ALA B N 1
ATOM 2965 C CA . ALA B 1 111 ? 13.429 113.804 -24.043 1.00 23.08 111 ALA B CA 1
ATOM 2966 C C . ALA B 1 111 ? 13.849 113.051 -22.791 1.00 22.86 111 ALA B C 1
ATOM 2967 O O . ALA B 1 111 ? 13.111 112.210 -22.282 1.00 23.01 111 ALA B O 1
ATOM 2977 N N . GLN B 1 113 ? 14.611 112.603 -18.919 1.00 18.33 113 GLN B N 1
ATOM 2978 C CA . GLN B 1 113 ? 14.263 113.105 -17.605 1.00 17.62 113 GLN B CA 1
ATOM 2979 C C . GLN B 1 113 ? 15.290 112.537 -16.632 1.00 14.67 113 GLN B C 1
ATOM 2980 O O . GLN B 1 113 ? 16.096 111.682 -16.997 1.00 12.01 113 GLN B O 1
ATOM 2986 N N . PRO B 1 114 ? 15.286 113.022 -15.384 1.00 13.61 114 PRO B N 1
ATOM 2987 C CA . PRO B 1 114 ? 16.235 112.527 -14.385 1.00 13.50 114 PRO B CA 1
ATOM 2988 C C . PRO B 1 114 ? 16.185 111.003 -14.352 1.00 13.05 114 PRO B C 1
ATOM 2989 O O . PRO B 1 114 ? 15.115 110.410 -14.241 1.00 13.82 114 PRO B O 1
ATOM 2993 N N . GLY B 1 115 ? 17.348 110.379 -14.459 1.00 12.26 115 GLY B N 1
ATOM 2994 C CA . GLY B 1 115 ? 17.403 108.935 -14.480 1.00 11.57 115 GLY B CA 1
ATOM 2995 C C . GLY B 1 115 ? 17.621 108.495 -15.916 1.00 12.02 115 GLY B C 1
ATOM 2996 O O . GLY B 1 115 ? 17.782 107.308 -16.200 1.00 13.79 115 GLY B O 1
ATOM 2997 N N . GLY B 1 116 ? 17.626 109.457 -16.834 1.00 11.32 116 GLY B N 1
ATOM 2998 C CA . GLY B 1 116 ? 17.833 109.136 -18.232 1.00 10.06 116 GLY B CA 1
ATOM 2999 C C . GLY B 1 116 ? 19.250 108.667 -18.504 1.00 9.23 116 GLY B C 1
ATOM 3000 O O . GLY B 1 116 ? 20.216 109.300 -18.080 1.00 8.75 116 GLY B O 1
ATOM 3001 N N . TYR B 1 117 ? 19.369 107.555 -19.223 1.00 9.00 117 TYR B N 1
ATOM 3002 C CA . TYR B 1 117 ? 20.662 106.961 -19.568 1.00 8.11 117 TYR B CA 1
ATOM 3003 C C . TYR B 1 117 ? 20.763 106.903 -21.090 1.00 8.29 117 TYR B C 1
ATOM 3004 O O . TYR B 1 117 ? 19.766 106.686 -21.766 1.00 9.63 117 TYR B O 1
ATOM 3013 N N . ALA B 1 118 ? 21.953 107.093 -21.641 1.00 7.41 118 ALA B N 1
ATOM 3014 C CA . ALA B 1 118 ? 22.086 107.029 -23.084 1.00 8.77 118 ALA B CA 1
ATOM 3015 C C . ALA B 1 118 ? 23.489 106.627 -23.469 1.00 9.87 118 ALA B C 1
ATOM 3016 O O . ALA B 1 118 ? 24.465 107.164 -22.944 1.00 10.11 118 ALA B O 1
ATOM 3018 N N . PHE B 1 119 ? 23.588 105.665 -24.378 1.00 9.46 119 PHE B N 1
ATOM 3019 C CA . PHE B 1 119 ? 24.883 105.225 -24.836 1.00 10.68 119 PHE B CA 1
ATOM 3020 C C . PHE B 1 119 ? 25.131 105.694 -26.262 1.00 11.61 119 PHE B C 1
ATOM 3021 O O . PHE B 1 119 ? 24.413 105.329 -27.202 1.00 10.74 119 PHE B O 1
ATOM 3029 N N . ILE B 1 120 ? 26.167 106.507 -26.400 1.00 10.85 120 ILE B N 1
ATOM 3030 C CA . ILE B 1 120 ? 26.554 107.065 -27.675 1.00 12.16 120 ILE B CA 1
ATOM 3031 C C . ILE B 1 120 ? 27.813 106.384 -28.196 1.00 12.80 120 ILE B C 1
ATOM 3032 O O . ILE B 1 120 ? 28.888 106.545 -27.632 1.00 13.70 120 ILE B O 1
ATOM 3037 N N . PRO B 1 121 ? 27.692 105.595 -29.278 1.00 13.47 121 PRO B N 1
ATOM 3038 C CA . PRO B 1 121 ? 28.866 104.907 -29.839 1.00 12.97 121 PRO B CA 1
ATOM 3039 C C . PRO B 1 121 ? 29.860 105.878 -30.479 1.00 13.01 121 PRO B C 1
ATOM 3040 O O . PRO B 1 121 ? 29.494 106.990 -30.855 1.00 14.38 121 PRO B O 1
ATOM 3044 N N . PRO B 1 122 ? 31.133 105.468 -30.616 1.00 13.20 122 PRO B N 1
ATOM 3045 C CA . PRO B 1 122 ? 32.151 106.340 -31.208 1.00 13.19 122 PRO B CA 1
ATOM 3046 C C . PRO B 1 122 ? 31.808 106.781 -32.629 1.00 14.35 122 PRO B C 1
ATOM 3047 O O . PRO B 1 122 ? 31.314 105.988 -33.434 1.00 14.96 122 PRO B O 1
ATOM 3051 N N . GLY B 1 123 ? 32.063 108.053 -32.916 1.00 14.95 123 GLY B N 1
ATOM 3052 C CA . GLY B 1 123 ? 31.782 108.598 -34.233 1.00 17.36 123 GLY B CA 1
ATOM 3053 C C . GLY B 1 123 ? 30.339 109.026 -34.464 1.00 19.24 123 GLY B C 1
ATOM 3054 O O . GLY B 1 123 ? 30.074 109.900 -35.291 1.00 21.16 123 GLY B O 1
ATOM 3055 N N . ALA B 1 124 ? 29.401 108.419 -33.745 1.00 19.35 124 ALA B N 1
ATOM 3056 C CA . ALA B 1 124 ? 27.997 108.760 -33.909 1.00 19.95 124 ALA B CA 1
ATOM 3057 C C . ALA B 1 124 ? 27.796 110.267 -33.831 1.00 22.25 124 ALA B C 1
ATOM 3058 O O . ALA B 1 124 ? 28.435 110.947 -33.030 1.00 25.29 124 ALA B O 1
ATOM 3060 N N . ASP B 1 125 ? 26.918 110.797 -34.673 1.00 23.00 125 ASP B N 1
ATOM 3061 C CA . ASP B 1 125 ? 26.649 112.227 -34.655 1.00 21.84 125 ASP B CA 1
ATOM 3062 C C . ASP B 1 125 ? 25.456 112.492 -33.759 1.00 19.20 125 ASP B C 1
ATOM 3063 O O . ASP B 1 125 ? 24.391 111.919 -33.956 1.00 19.71 125 ASP B O 1
ATOM 3068 N N . TYR B 1 126 ? 25.629 113.344 -32.763 1.00 15.39 126 TYR B N 1
ATOM 3069 C CA . TYR B 1 126 ? 24.518 113.654 -31.887 1.00 13.56 126 TYR B CA 1
ATOM 3070 C C . TYR B 1 126 ? 24.658 115.086 -31.436 1.00 14.17 126 TYR B C 1
ATOM 3071 O O . TYR B 1 126 ? 25.605 115.765 -31.825 1.00 16.99 126 TYR B O 1
ATOM 3080 N N . LYS B 1 127 ? 23.710 115.544 -30.628 1.00 13.37 127 LYS B N 1
ATOM 3081 C CA . LYS B 1 127 ? 23.740 116.895 -30.105 1.00 14.00 127 LYS B CA 1
ATOM 3082 C C . LYS B 1 127 ? 22.733 117.078 -28.977 1.00 13.95 127 LYS B C 1
ATOM 3083 O O . LYS B 1 127 ? 21.610 116.582 -29.038 1.00 14.68 127 LYS B O 1
ATOM 3089 N N . VAL B 1 128 ? 23.162 117.779 -27.935 1.00 14.18 128 VAL B N 1
ATOM 3090 C CA . VAL B 1 128 ? 22.329 118.004 -26.769 1.00 14.20 128 VAL B CA 1
ATOM 3091 C C . VAL B 1 128 ? 21.905 119.449 -26.645 1.00 13.53 128 VAL B C 1
ATOM 3092 O O . VAL B 1 128 ? 22.591 120.358 -27.110 1.00 13.73 128 VAL B O 1
ATOM 3096 N N . ARG B 1 129 ? 20.772 119.649 -25.989 1.00 14.08 129 ARG B N 1
ATOM 3097 C CA . ARG B 1 129 ? 20.221 120.980 -25.806 1.00 13.61 129 ARG B CA 1
ATOM 3098 C C . ARG B 1 129 ? 19.203 120.941 -24.671 1.00 12.95 129 ARG B C 1
ATOM 3099 O O . ARG B 1 129 ? 18.466 119.965 -24.528 1.00 12.70 129 ARG B O 1
ATOM 3107 N N . ASN B 1 130 ? 19.196 121.988 -23.849 1.00 11.97 130 ASN B N 1
ATOM 3108 C CA . ASN B 1 130 ? 18.250 122.109 -22.740 1.00 9.28 130 ASN B CA 1
ATOM 3109 C C . ASN B 1 130 ? 17.206 123.079 -23.257 1.00 9.20 130 ASN B C 1
ATOM 3110 O O . ASN B 1 130 ? 17.453 124.281 -23.333 1.00 8.44 130 ASN B O 1
ATOM 3115 N N . THR B 1 131 ? 16.048 122.547 -23.634 1.00 9.39 131 THR B N 1
ATOM 3116 C CA . THR B 1 131 ? 14.975 123.378 -24.155 1.00 8.65 131 THR B CA 1
ATOM 3117 C C . THR B 1 131 ? 13.980 123.787 -23.079 1.00 8.50 131 THR B C 1
ATOM 3118 O O . THR B 1 131 ? 12.918 124.315 -23.392 1.00 11.26 131 THR B O 1
ATOM 3122 N N . THR B 1 132 ? 14.301 123.542 -21.816 1.00 7.09 132 THR B N 1
ATOM 3123 C CA . THR B 1 132 ? 13.381 123.919 -20.763 1.00 8.03 132 THR B CA 1
ATOM 3124 C C . THR B 1 132 ? 13.765 125.272 -20.208 1.00 9.84 132 THR B C 1
ATOM 3125 O O . THR B 1 132 ? 14.769 125.855 -20.610 1.00 11.01 132 THR B O 1
ATOM 3129 N N . GLY B 1 133 ? 12.958 125.777 -19.283 1.00 13.02 133 GLY B N 1
ATOM 3130 C CA . GLY B 1 133 ? 13.236 127.071 -18.681 1.00 16.47 133 GLY B CA 1
ATOM 3131 C C . GLY B 1 133 ? 13.909 126.898 -17.337 1.00 18.81 133 GLY B C 1
ATOM 3132 O O . GLY B 1 133 ? 14.062 127.854 -16.580 1.00 18.64 133 GLY B O 1
ATOM 3133 N N . GLN B 1 134 ? 14.305 125.661 -17.049 1.00 21.19 134 GLN B N 1
ATOM 3134 C CA . GLN B 1 134 ? 14.981 125.314 -15.804 1.00 22.50 134 GLN B CA 1
ATOM 3135 C C . GLN B 1 134 ? 16.367 124.783 -16.131 1.00 21.36 134 GLN B C 1
ATOM 3136 O O . GLN B 1 134 ? 16.642 124.461 -17.281 1.00 22.62 134 GLN B O 1
ATOM 3142 N N . HIS B 1 135 ? 17.241 124.691 -15.132 1.00 20.30 135 HIS B N 1
ATOM 3143 C CA . HIS B 1 135 ? 18.594 124.171 -15.357 1.00 19.05 135 HIS B CA 1
ATOM 3144 C C . HIS B 1 135 ? 18.577 122.664 -15.548 1.00 17.71 135 HIS B C 1
ATOM 3145 O O . HIS B 1 135 ? 17.742 121.968 -14.975 1.00 18.68 135 HIS B O 1
ATOM 3152 N N . THR B 1 136 ? 19.496 122.156 -16.356 1.00 16.05 136 THR B N 1
ATOM 3153 C CA . THR B 1 136 ? 19.577 120.718 -16.582 1.00 15.24 136 THR B CA 1
ATOM 3154 C C . THR B 1 136 ? 20.987 120.262 -16.243 1.00 14.36 136 THR B C 1
ATOM 3155 O O . THR B 1 136 ? 21.972 120.855 -16.695 1.00 13.85 136 THR B O 1
ATOM 3159 N N . ARG B 1 137 ? 21.080 119.206 -15.442 1.00 13.57 137 ARG B N 1
ATOM 3160 C CA . ARG B 1 137 ? 22.378 118.680 -15.025 1.00 13.51 137 ARG B CA 1
ATOM 3161 C C . ARG B 1 137 ? 22.519 117.185 -15.287 1.00 11.14 137 ARG B C 1
ATOM 3162 O O . ARG B 1 137 ? 21.688 116.389 -14.855 1.00 10.32 137 ARG B O 1
ATOM 3170 N N . PHE B 1 138 ? 23.585 116.815 -15.985 1.00 9.78 138 PHE B N 1
ATOM 3171 C CA . PHE B 1 138 ? 23.829 115.419 -16.325 1.00 9.78 138 PHE B CA 1
ATOM 3172 C C . PHE B 1 138 ? 25.301 115.032 -16.306 1.00 11.54 138 PHE B C 1
ATOM 3173 O O . PHE B 1 138 ? 26.200 115.883 -16.389 1.00 12.67 138 PHE B O 1
ATOM 3181 N N . HIS B 1 139 ? 25.527 113.724 -16.233 1.00 10.95 139 HIS B N 1
ATOM 3182 C CA . HIS B 1 139 ? 26.865 113.153 -16.220 1.00 10.58 139 HIS B CA 1
ATOM 3183 C C . HIS B 1 139 ? 27.289 112.759 -17.635 1.00 10.53 139 HIS B C 1
ATOM 3184 O O . HIS B 1 139 ? 26.467 112.322 -18.449 1.00 11.06 139 HIS B O 1
ATOM 3191 N N . TRP B 1 140 ? 28.580 112.909 -17.910 1.00 8.87 140 TRP B N 1
ATOM 3192 C CA . TRP B 1 140 ? 29.142 112.583 -19.209 1.00 7.39 140 TRP B CA 1
ATOM 3193 C C . TRP B 1 140 ? 30.376 111.718 -19.003 1.00 8.59 140 TRP B C 1
ATOM 3194 O O . TRP B 1 140 ? 31.408 112.179 -18.515 1.00 8.87 140 TRP B O 1
ATOM 3205 N N . ILE B 1 141 ? 30.266 110.451 -19.369 1.00 8.97 141 ILE B N 1
ATOM 3206 C CA . ILE B 1 141 ? 31.380 109.537 -19.200 1.00 9.60 141 ILE B CA 1
ATOM 3207 C C . ILE B 1 141 ? 31.899 109.077 -20.548 1.00 10.63 141 ILE B C 1
ATOM 3208 O O . ILE B 1 141 ? 31.185 108.401 -21.289 1.00 11.62 141 ILE B O 1
ATOM 3213 N N . ARG B 1 142 ? 33.140 109.434 -20.869 1.00 10.48 142 ARG B N 1
ATOM 3214 C CA . ARG B 1 142 ? 33.712 109.033 -22.153 1.00 10.96 142 ARG B CA 1
ATOM 3215 C C . ARG B 1 142 ? 34.896 108.085 -22.095 1.00 10.13 142 ARG B C 1
ATOM 3216 O O . ARG B 1 142 ? 35.491 107.865 -21.041 1.00 9.94 142 ARG B O 1
ATOM 3224 N N . LYS B 1 143 ? 35.223 107.520 -23.251 1.00 9.05 143 LYS B N 1
ATOM 3225 C CA . LYS B 1 143 ? 36.320 106.574 -23.361 1.00 9.08 143 LYS B CA 1
ATOM 3226 C C . LYS B 1 143 ? 36.599 106.233 -24.826 1.00 9.84 143 LYS B C 1
ATOM 3227 O O . LYS B 1 143 ? 35.675 106.148 -25.639 1.00 10.06 143 LYS B O 1
ATOM 3233 N N . HIS B 1 144 ? 37.871 106.049 -25.165 1.00 9.61 144 HIS B N 1
ATOM 3234 C CA . HIS B 1 144 ? 38.221 105.674 -26.524 1.00 10.95 144 HIS B CA 1
ATOM 3235 C C . HIS B 1 144 ? 37.844 104.222 -26.714 1.00 10.55 144 HIS B C 1
ATOM 3236 O O . HIS B 1 144 ? 38.458 103.338 -26.125 1.00 10.74 144 HIS B O 1
ATOM 3243 N N . TYR B 1 145 ? 36.825 103.982 -27.534 1.00 11.37 145 TYR B N 1
ATOM 3244 C CA . TYR B 1 145 ? 36.361 102.626 -27.800 1.00 11.08 145 TYR B CA 1
ATOM 3245 C C . TYR B 1 145 ? 37.456 101.757 -28.383 1.00 11.48 145 TYR B C 1
ATOM 3246 O O . TYR B 1 145 ? 38.247 102.199 -29.209 1.00 12.30 145 TYR B O 1
ATOM 3255 N N . GLN B 1 146 ? 37.487 100.507 -27.951 1.00 12.75 146 GLN B N 1
ATOM 3256 C CA . GLN B 1 146 ? 38.485 99.571 -28.427 1.00 14.42 146 GLN B CA 1
ATOM 3257 C C . GLN B 1 146 ? 37.857 98.618 -29.434 1.00 15.16 146 GLN B C 1
ATOM 3258 O O . GLN B 1 146 ? 37.135 97.697 -29.066 1.00 16.26 146 GLN B O 1
ATOM 3264 N N . LYS B 1 147 ? 38.126 98.861 -30.713 1.00 16.51 147 LYS B N 1
ATOM 3265 C CA . LYS B 1 147 ? 37.594 98.029 -31.783 1.00 16.78 147 LYS B CA 1
ATOM 3266 C C . LYS B 1 147 ? 38.259 96.668 -31.756 1.00 16.60 147 LYS B C 1
ATOM 3267 O O . LYS B 1 147 ? 39.356 96.508 -31.234 1.00 16.44 147 LYS B O 1
ATOM 3273 N N . VAL B 1 148 ? 37.585 95.683 -32.321 1.00 17.10 148 VAL B N 1
ATOM 3274 C CA . VAL B 1 148 ? 38.133 94.347 -32.378 1.00 17.08 148 VAL B CA 1
ATOM 3275 C C . VAL B 1 148 ? 37.445 93.616 -33.537 1.00 17.96 148 VAL B C 1
ATOM 3276 O O . VAL B 1 148 ? 36.210 93.634 -33.680 1.00 15.76 148 VAL B O 1
ATOM 3280 N N . ASP B 1 149 ? 38.275 93.008 -34.383 1.00 18.28 149 ASP B N 1
ATOM 3281 C CA . ASP B 1 149 ? 37.817 92.278 -35.560 1.00 20.05 149 ASP B CA 1
ATOM 3282 C C . ASP B 1 149 ? 36.726 91.266 -35.251 1.00 19.12 149 ASP B C 1
ATOM 3283 O O . ASP B 1 149 ? 36.804 90.540 -34.262 1.00 20.00 149 ASP B O 1
ATOM 3288 N N . GLY B 1 150 ? 35.710 91.220 -36.105 1.00 17.58 150 GLY B N 1
ATOM 3289 C CA . GLY B 1 150 ? 34.623 90.276 -35.910 1.00 17.22 150 GLY B CA 1
ATOM 3290 C C . GLY B 1 150 ? 33.559 90.778 -34.959 1.00 17.14 150 GLY B C 1
ATOM 3291 O O . GLY B 1 150 ? 32.415 90.316 -34.982 1.00 18.32 150 GLY B O 1
ATOM 3292 N N . VAL B 1 151 ? 33.937 91.722 -34.108 1.00 15.72 151 VAL B N 1
ATOM 3293 C CA . VAL B 1 151 ? 32.998 92.288 -33.161 1.00 13.00 151 VAL B CA 1
ATOM 3294 C C . VAL B 1 151 ? 32.585 93.654 -33.683 1.00 12.19 151 VAL B C 1
ATOM 3295 O O . VAL B 1 151 ? 33.375 94.596 -33.676 1.00 12.69 151 VAL B O 1
ATOM 3299 N N . PRO B 1 152 ? 31.343 93.773 -34.162 1.00 11.62 152 PRO B N 1
ATOM 3300 C CA . PRO B 1 152 ? 30.832 95.042 -34.688 1.00 11.47 152 PRO B CA 1
ATOM 3301 C C . PRO B 1 152 ? 30.703 96.109 -33.611 1.00 12.03 152 PRO B C 1
ATOM 3302 O O . PRO B 1 152 ? 30.636 95.788 -32.425 1.00 12.63 152 PRO B O 1
ATOM 3306 N N . LEU B 1 153 ? 30.678 97.377 -34.022 1.00 13.79 153 LEU B N 1
ATOM 3307 C CA . LEU B 1 153 ? 30.549 98.487 -33.070 1.00 14.58 153 LEU B CA 1
ATOM 3308 C C . LEU B 1 153 ? 29.256 98.342 -32.269 1.00 15.07 153 LEU B C 1
ATOM 3309 O O . LEU B 1 153 ? 28.283 97.748 -32.742 1.00 15.77 153 LEU B O 1
ATOM 3314 N N . PRO B 1 154 ? 29.239 98.860 -31.035 1.00 14.20 154 PRO B N 1
ATOM 3315 C CA . PRO B 1 154 ? 28.046 98.775 -30.200 1.00 15.02 154 PRO B CA 1
ATOM 3316 C C . PRO B 1 154 ? 26.994 99.748 -30.743 1.00 16.60 154 PRO B C 1
ATOM 3317 O O . PRO B 1 154 ? 27.338 100.798 -31.297 1.00 16.06 154 PRO B O 1
ATOM 3321 N N . GLU B 1 155 ? 25.721 99.389 -30.586 1.00 17.50 155 GLU B N 1
ATOM 3322 C CA . GLU B 1 155 ? 24.617 100.215 -31.056 1.00 18.70 155 GLU B CA 1
ATOM 3323 C C . GLU B 1 155 ? 24.081 101.117 -29.978 1.00 17.52 155 GLU B C 1
ATOM 3324 O O . GLU B 1 155 ? 23.939 100.711 -28.826 1.00 19.02 155 GLU B O 1
ATOM 3330 N N . ALA B 1 156 ? 23.763 102.343 -30.366 1.00 15.00 156 ALA B N 1
ATOM 3331 C CA . ALA B 1 156 ? 23.235 103.320 -29.434 1.00 14.31 156 ALA B CA 1
ATOM 3332 C C . ALA B 1 156 ? 21.900 102.893 -28.857 1.00 13.04 156 ALA B C 1
ATOM 3333 O O . ALA B 1 156 ? 21.269 101.957 -29.335 1.00 12.91 156 ALA B O 1
ATOM 3335 N N . PHE B 1 157 ? 21.480 103.593 -27.813 1.00 12.77 157 PHE B N 1
ATOM 3336 C CA . PHE B 1 157 ? 20.199 103.335 -27.185 1.00 12.19 157 PHE B CA 1
ATOM 3337 C C . PHE B 1 157 ? 19.957 104.321 -26.047 1.00 13.32 157 PHE B C 1
ATOM 3338 O O . PHE B 1 157 ? 20.893 104.869 -25.459 1.00 14.13 157 PHE B O 1
ATOM 3346 N N . VAL B 1 158 ? 18.689 104.573 -25.764 1.00 13.83 158 VAL B N 1
ATOM 3347 C CA . VAL B 1 158 ? 18.330 105.502 -24.712 1.00 15.40 158 VAL B CA 1
ATOM 3348 C C . VAL B 1 158 ? 17.244 104.861 -23.862 1.00 16.35 158 VAL B C 1
ATOM 3349 O O . VAL B 1 158 ? 16.218 104.427 -24.376 1.00 18.74 158 VAL B O 1
ATOM 3353 N N . THR B 1 159 ? 17.469 104.802 -22.560 1.00 16.48 159 THR B N 1
ATOM 3354 C CA . THR B 1 159 ? 16.503 104.203 -21.667 1.00 16.75 159 THR B CA 1
ATOM 3355 C C . THR B 1 159 ? 16.521 105.013 -20.383 1.00 16.51 159 THR B C 1
ATOM 3356 O O . THR B 1 159 ? 17.022 106.136 -20.367 1.00 17.07 159 THR B O 1
ATOM 3360 N N . ASN B 1 160 ? 15.968 104.448 -19.316 1.00 15.48 160 ASN B N 1
ATOM 3361 C CA . ASN B 1 160 ? 15.949 105.109 -18.022 1.00 15.54 160 ASN B CA 1
ATOM 3362 C C . ASN B 1 160 ? 16.064 104.056 -16.931 1.00 16.08 160 ASN B C 1
ATOM 3363 O O . ASN B 1 160 ? 15.294 103.088 -16.901 1.00 15.42 160 ASN B O 1
ATOM 3368 N N . GLU B 1 161 ? 17.018 104.258 -16.028 1.00 16.20 161 GLU B N 1
ATOM 3369 C CA . GLU B 1 161 ? 17.266 103.307 -14.945 1.00 17.39 161 GLU B CA 1
ATOM 3370 C C . GLU B 1 161 ? 16.004 102.900 -14.189 1.00 17.32 161 GLU B C 1
ATOM 3371 O O . GLU B 1 161 ? 15.847 101.743 -13.804 1.00 17.13 161 GLU B O 1
ATOM 3377 N N . GLN B 1 162 ? 15.100 103.852 -14.002 1.00 17.96 162 GLN B N 1
ATOM 3378 C CA . GLN B 1 162 ? 13.857 103.596 -13.301 1.00 19.66 162 GLN B CA 1
ATOM 3379 C C . GLN B 1 162 ? 13.014 102.566 -14.036 1.00 19.67 162 GLN B C 1
ATOM 3380 O O . GLN B 1 162 ? 11.997 102.105 -13.521 1.00 19.46 162 GLN B O 1
ATOM 3386 N N . ASP B 1 163 ? 13.440 102.213 -15.244 1.00 19.88 163 ASP B N 1
ATOM 3387 C CA . ASP B 1 163 ? 12.717 101.248 -16.069 1.00 21.05 163 ASP B CA 1
ATOM 3388 C C . ASP B 1 163 ? 13.466 99.925 -16.176 1.00 21.10 163 ASP B C 1
ATOM 3389 O O . ASP B 1 163 ? 13.075 99.038 -16.940 1.00 21.21 163 ASP B O 1
ATOM 3394 N N . ILE B 1 164 ? 14.549 99.801 -15.414 1.00 21.01 164 ILE B N 1
ATOM 3395 C CA . ILE B 1 164 ? 15.365 98.588 -15.420 1.00 20.07 164 ILE B CA 1
ATOM 3396 C C . ILE B 1 164 ? 15.342 97.931 -14.051 1.00 20.24 164 ILE B C 1
ATOM 3397 O O . ILE B 1 164 ? 15.742 98.532 -13.056 1.00 20.31 164 ILE B O 1
ATOM 3402 N N . GLN B 1 165 ? 14.857 96.698 -14.013 1.00 20.16 165 GLN B N 1
ATOM 3403 C CA . GLN B 1 165 ? 14.778 95.951 -12.777 1.00 22.31 165 GLN B CA 1
ATOM 3404 C C . GLN B 1 165 ? 16.186 95.536 -12.357 1.00 23.19 165 GLN B C 1
ATOM 3405 O O . GLN B 1 165 ? 16.845 94.760 -13.054 1.00 24.05 165 GLN B O 1
ATOM 3411 N N . PRO B 1 166 ? 16.666 96.049 -11.212 1.00 23.13 166 PRO B N 1
ATOM 3412 C CA . PRO B 1 166 ? 18.004 95.715 -10.719 1.00 23.16 166 PRO B CA 1
ATOM 3413 C C . PRO B 1 166 ? 18.223 94.227 -10.499 1.00 24.09 166 PRO B C 1
ATOM 3414 O O . PRO B 1 166 ? 17.337 93.511 -10.025 1.00 22.88 166 PRO B O 1
ATOM 3418 N N . LEU B 1 167 ? 19.421 93.778 -10.862 1.00 26.48 167 LEU B N 1
ATOM 3419 C CA . LEU B 1 167 ? 19.825 92.383 -10.728 1.00 28.21 167 LEU B CA 1
ATOM 3420 C C . LEU B 1 167 ? 20.385 92.212 -9.321 1.00 28.85 167 LEU B C 1
ATOM 3421 O O . LEU B 1 167 ? 21.444 92.744 -8.993 1.00 26.33 167 LEU B O 1
ATOM 3426 N N . VAL B 1 168 ? 19.657 91.470 -8.496 1.00 31.66 168 VAL B N 1
ATOM 3427 C CA . VAL B 1 168 ? 20.047 91.230 -7.114 1.00 35.59 168 VAL B CA 1
ATOM 3428 C C . VAL B 1 168 ? 21.280 90.330 -6.953 1.00 38.44 168 VAL B C 1
ATOM 3429 O O . VAL B 1 168 ? 21.311 89.197 -7.436 1.00 37.76 168 VAL B O 1
ATOM 3441 N N . PRO B 1 170 ? 23.785 87.772 -5.491 1.00 53.69 170 PRO B N 1
ATOM 3442 C CA . PRO B 1 170 ? 23.612 86.527 -4.729 1.00 56.00 170 PRO B CA 1
ATOM 3443 C C . PRO B 1 170 ? 24.331 86.496 -3.384 1.00 57.88 170 PRO B C 1
ATOM 3444 O O . PRO B 1 170 ? 25.284 85.739 -3.203 1.00 59.02 170 PRO B O 1
ATOM 3448 N N . ASP B 1 171 ? 23.856 87.293 -2.430 1.00 59.55 171 ASP B N 1
ATOM 3449 C CA . ASP B 1 171 ? 24.489 87.346 -1.117 1.00 59.55 171 ASP B CA 1
ATOM 3450 C C . ASP B 1 171 ? 23.848 88.423 -0.261 1.00 59.24 171 ASP B C 1
ATOM 3451 O O . ASP B 1 171 ? 22.814 88.982 -0.618 1.00 59.29 171 ASP B O 1
ATOM 3456 N N . THR B 1 172 ? 24.474 88.715 0.868 1.00 59.53 172 THR B N 1
ATOM 3457 C CA . THR B 1 172 ? 23.973 89.741 1.774 1.00 60.73 172 THR B CA 1
ATOM 3458 C C . THR B 1 172 ? 22.444 89.831 1.828 1.00 58.95 172 THR B C 1
ATOM 3459 O O . THR B 1 172 ? 21.866 90.894 1.585 1.00 58.52 172 THR B O 1
ATOM 3463 N N . GLU B 1 173 ? 21.799 88.716 2.154 1.00 56.42 173 GLU B N 1
ATOM 3464 C CA . GLU B 1 173 ? 20.348 88.671 2.248 1.00 54.10 173 GLU B CA 1
ATOM 3465 C C . GLU B 1 173 ? 19.634 89.479 1.161 1.00 52.36 173 GLU B C 1
ATOM 3466 O O . GLU B 1 173 ? 18.594 90.092 1.409 1.00 52.61 173 GLU B O 1
ATOM 3472 N N . GLY B 1 174 ? 20.198 89.473 -0.042 1.00 49.95 174 GLY B N 1
ATOM 3473 C CA . GLY B 1 174 ? 19.600 90.200 -1.144 1.00 47.14 174 GLY B CA 1
ATOM 3474 C C . GLY B 1 174 ? 19.391 91.673 -0.859 1.00 45.13 174 GLY B C 1
ATOM 3475 O O . GLY B 1 174 ? 18.415 92.272 -1.311 1.00 46.19 174 GLY B O 1
ATOM 3476 N N . ARG B 1 175 ? 20.305 92.268 -0.106 1.00 42.63 175 ARG B N 1
ATOM 3477 C CA . ARG B 1 175 ? 20.200 93.681 0.222 1.00 39.42 175 ARG B CA 1
ATOM 3478 C C . ARG B 1 175 ? 20.995 94.494 -0.789 1.00 35.94 175 ARG B C 1
ATOM 3479 O O . ARG B 1 175 ? 20.838 95.708 -0.892 1.00 35.42 175 ARG B O 1
ATOM 3487 N N . TRP B 1 176 ? 21.829 93.804 -1.557 1.00 32.26 176 TRP B N 1
ATOM 3488 C CA . TRP B 1 176 ? 22.681 94.447 -2.546 1.00 28.35 176 TRP B CA 1
ATOM 3489 C C . TRP B 1 176 ? 22.326 94.010 -3.967 1.00 27.17 176 TRP B C 1
ATOM 3490 O O . TRP B 1 176 ? 22.132 92.821 -4.231 1.00 27.11 176 TRP B O 1
ATOM 3501 N N . SER B 1 177 ? 22.222 94.982 -4.873 1.00 25.09 177 SER B N 1
ATOM 3502 C CA . SER B 1 177 ? 21.877 94.707 -6.271 1.00 23.10 177 SER B CA 1
ATOM 3503 C C . SER B 1 177 ? 22.586 95.640 -7.255 1.00 21.46 177 SER B C 1
ATOM 3504 O O . SER B 1 177 ? 23.271 96.581 -6.862 1.00 20.78 177 SER B O 1
ATOM 3507 N N . THR B 1 178 ? 22.411 95.373 -8.543 1.00 21.54 178 THR B N 1
ATOM 3508 C CA . THR B 1 178 ? 23.023 96.200 -9.579 1.00 21.46 178 THR B CA 1
ATOM 3509 C C . THR B 1 178 ? 22.068 96.437 -10.748 1.00 20.01 178 THR B C 1
ATOM 3510 O O . THR B 1 178 ? 21.253 95.581 -11.087 1.00 19.40 178 THR B O 1
ATOM 3514 N N . THR B 1 179 ? 22.162 97.612 -11.354 1.00 18.81 179 THR B N 1
ATOM 3515 C CA . THR B 1 179 ? 21.314 97.926 -12.491 1.00 19.15 179 THR B CA 1
ATOM 3516 C C . THR B 1 179 ? 22.230 98.122 -13.691 1.00 18.29 179 THR B C 1
ATOM 3517 O O . THR B 1 179 ? 23.038 99.055 -13.725 1.00 18.43 179 THR B O 1
ATOM 3521 N N . ARG B 1 180 ? 22.113 97.221 -14.663 1.00 18.34 180 ARG B N 1
ATOM 3522 C CA . ARG B 1 180 ? 22.934 97.265 -15.869 1.00 16.71 180 ARG B CA 1
ATOM 3523 C C . ARG B 1 180 ? 22.140 97.754 -17.067 1.00 14.07 180 ARG B C 1
ATOM 3524 O O . ARG B 1 180 ? 20.918 97.801 -17.027 1.00 14.30 180 ARG B O 1
ATOM 3532 N N . PHE B 1 181 ? 22.842 98.108 -18.136 1.00 12.06 181 PHE B N 1
ATOM 3533 C CA . PHE B 1 181 ? 22.202 98.637 -19.324 1.00 9.94 181 PHE B CA 1
ATOM 3534 C C . PHE B 1 181 ? 22.594 97.880 -20.567 1.00 10.45 181 PHE B C 1
ATOM 3535 O O . PHE B 1 181 ? 22.135 98.191 -21.663 1.00 10.91 181 PHE B O 1
ATOM 3543 N N . VAL B 1 182 ? 23.443 96.877 -20.388 1.00 12.25 182 VAL B N 1
ATOM 3544 C CA . VAL B 1 182 ? 23.929 96.069 -21.492 1.00 14.41 182 VAL B CA 1
ATOM 3545 C C . VAL B 1 182 ? 24.071 94.630 -21.043 1.00 17.06 182 VAL B C 1
ATOM 3546 O O . VAL B 1 182 ? 24.265 94.371 -19.863 1.00 17.71 182 VAL B O 1
ATOM 3550 N N . ASP B 1 183 ? 23.973 93.697 -21.984 1.00 21.61 183 ASP B N 1
ATOM 3551 C CA . ASP B 1 183 ? 24.102 92.278 -21.673 1.00 24.50 183 ASP B CA 1
ATOM 3552 C C . ASP B 1 183 ? 25.551 91.945 -21.341 1.00 25.53 183 ASP B C 1
ATOM 3553 O O . ASP B 1 183 ? 26.475 92.429 -21.990 1.00 24.37 183 ASP B O 1
ATOM 3566 N N . SER B 1 185 ? 27.125 89.366 -21.912 1.00 25.90 185 SER B N 1
ATOM 3567 C CA . SER B 1 185 ? 27.803 88.629 -22.963 1.00 24.66 185 SER B CA 1
ATOM 3568 C C . SER B 1 185 ? 27.961 89.451 -24.223 1.00 23.06 185 SER B C 1
ATOM 3569 O O . SER B 1 185 ? 28.444 88.954 -25.231 1.00 24.66 185 SER B O 1
ATOM 3572 N N . ASP B 1 186 ? 27.563 90.711 -24.172 1.00 22.56 186 ASP B N 1
ATOM 3573 C CA . ASP B 1 186 ? 27.667 91.560 -25.348 1.00 23.80 186 ASP B CA 1
ATOM 3574 C C . ASP B 1 186 ? 29.100 92.050 -25.582 1.00 24.12 186 ASP B C 1
ATOM 3575 O O . ASP B 1 186 ? 29.488 93.118 -25.106 1.00 25.39 186 ASP B O 1
ATOM 3588 N N . ARG B 1 188 ? 30.311 93.537 -27.811 1.00 19.69 188 ARG B N 1
ATOM 3589 C CA . ARG B 1 188 ? 30.410 94.770 -28.581 1.00 19.07 188 ARG B CA 1
ATOM 3590 C C . ARG B 1 188 ? 30.787 95.951 -27.676 1.00 17.33 188 ARG B C 1
ATOM 3591 O O . ARG B 1 188 ? 31.407 96.920 -28.133 1.00 14.84 188 ARG B O 1
ATOM 3599 N N . HIS B 1 189 ? 30.417 95.861 -26.397 1.00 14.55 189 HIS B N 1
ATOM 3600 C CA . HIS B 1 189 ? 30.728 96.913 -25.437 1.00 13.80 189 HIS B CA 1
ATOM 3601 C C . HIS B 1 189 ? 32.034 96.661 -24.729 1.00 13.46 189 HIS B C 1
ATOM 3602 O O . HIS B 1 189 ? 32.340 95.535 -24.363 1.00 14.37 189 HIS B O 1
ATOM 3609 N N . ASP B 1 190 ? 32.794 97.726 -24.524 1.00 13.55 190 ASP B N 1
ATOM 3610 C CA . ASP B 1 190 ? 34.081 97.609 -23.883 1.00 14.52 190 ASP B CA 1
ATOM 3611 C C . ASP B 1 190 ? 34.104 98.372 -22.561 1.00 14.65 190 ASP B C 1
ATOM 3612 O O . ASP B 1 190 ? 35.156 98.537 -21.942 1.00 15.84 190 ASP B O 1
ATOM 3625 N N . HIS B 1 192 ? 31.275 99.390 -18.998 1.00 12.73 192 HIS B N 1
ATOM 3626 C CA . HIS B 1 192 ? 29.969 99.285 -18.372 1.00 12.28 192 HIS B CA 1
ATOM 3627 C C . HIS B 1 192 ? 29.735 100.456 -17.447 1.00 11.80 192 HIS B C 1
ATOM 3628 O O . HIS B 1 192 ? 30.595 100.808 -16.639 1.00 14.04 192 HIS B O 1
ATOM 3635 N N . VAL B 1 193 ? 28.581 101.085 -17.584 1.00 10.56 193 VAL B N 1
ATOM 3636 C CA . VAL B 1 193 ? 28.236 102.179 -16.700 1.00 10.04 193 VAL B CA 1
ATOM 3637 C C . VAL B 1 193 ? 26.956 101.681 -16.026 1.00 9.19 193 VAL B C 1
ATOM 3638 O O . VAL B 1 193 ? 25.868 101.746 -16.597 1.00 7.79 193 VAL B O 1
ATOM 3642 N N . ASN B 1 194 ? 27.108 101.146 -14.817 1.00 9.43 194 ASN B N 1
ATOM 3643 C CA . ASN B 1 194 ? 25.978 100.600 -14.069 1.00 10.76 194 ASN B CA 1
ATOM 3644 C C . ASN B 1 194 ? 25.687 101.414 -12.806 1.00 11.28 194 ASN B C 1
ATOM 3645 O O . ASN B 1 194 ? 26.342 102.431 -12.552 1.00 10.02 194 ASN B O 1
ATOM 3650 N N . ILE B 1 195 ? 24.680 100.982 -12.043 1.00 10.31 195 ILE B N 1
ATOM 3651 C CA . ILE B 1 195 ? 24.334 101.633 -10.779 1.00 10.34 195 ILE B CA 1
ATOM 3652 C C . ILE B 1 195 ? 24.253 100.537 -9.736 1.00 9.89 195 ILE B C 1
ATOM 3653 O O . ILE B 1 195 ? 23.461 99.608 -9.858 1.00 10.08 195 ILE B O 1
ATOM 3658 N N . VAL B 1 196 ? 25.099 100.637 -8.723 1.00 9.75 196 VAL B N 1
ATOM 3659 C CA . VAL B 1 196 ? 25.115 99.655 -7.663 1.00 10.74 196 VAL B CA 1
ATOM 3660 C C . VAL B 1 196 ? 24.180 100.159 -6.570 1.00 12.39 196 VAL B C 1
ATOM 3661 O O . VAL B 1 196 ? 24.284 101.307 -6.121 1.00 12.10 196 VAL B O 1
ATOM 3665 N N . ASN B 1 197 ? 23.258 99.298 -6.158 1.00 13.82 197 ASN B N 1
ATOM 3666 C CA . ASN B 1 197 ? 22.270 99.654 -5.151 1.00 16.24 197 ASN B CA 1
ATOM 3667 C C . ASN B 1 197 ? 22.460 98.885 -3.842 1.00 17.70 197 ASN B C 1
ATOM 3668 O O . ASN B 1 197 ? 22.765 97.692 -3.852 1.00 18.50 197 ASN B O 1
ATOM 3673 N N . PHE B 1 198 ? 22.281 99.580 -2.723 1.00 18.67 198 PHE B N 1
ATOM 3674 C CA . PHE B 1 198 ? 22.411 98.982 -1.403 1.00 20.92 198 PHE B CA 1
ATOM 3675 C C . PHE B 1 198 ? 21.195 99.301 -0.548 1.00 22.93 198 PHE B C 1
ATOM 3676 O O . PHE B 1 198 ? 20.870 100.467 -0.318 1.00 22.64 198 PHE B O 1
ATOM 3684 N N . GLU B 1 199 ? 20.514 98.266 -0.077 1.00 26.73 199 GLU B N 1
ATOM 3685 C CA . GLU B 1 199 ? 19.359 98.475 0.779 1.00 30.60 199 GLU B CA 1
ATOM 3686 C C . GLU B 1 199 ? 19.880 98.765 2.170 1.00 31.41 199 GLU B C 1
ATOM 3687 O O . GLU B 1 199 ? 20.982 98.362 2.524 1.00 30.20 199 GLU B O 1
ATOM 3693 N N . PRO B 1 200 ? 19.088 99.466 2.984 1.00 34.27 200 PRO B N 1
ATOM 3694 C CA . PRO B 1 200 ? 19.495 99.805 4.349 1.00 36.03 200 PRO B CA 1
ATOM 3695 C C . PRO B 1 200 ? 19.662 98.576 5.232 1.00 37.54 200 PRO B C 1
ATOM 3696 O O . PRO B 1 200 ? 19.599 98.669 6.451 1.00 38.75 200 PRO B O 1
ATOM 3700 N N . GLY B 1 201 ? 19.881 97.422 4.612 1.00 39.84 201 GLY B N 1
ATOM 3701 C CA . GLY B 1 201 ? 20.050 96.198 5.373 1.00 40.46 201 GLY B CA 1
ATOM 3702 C C . GLY B 1 201 ? 21.315 96.139 6.218 1.00 41.68 201 GLY B C 1
ATOM 3703 O O . GLY B 1 201 ? 21.601 97.052 7.001 1.00 40.80 201 GLY B O 1
ATOM 3704 N N . GLY B 1 202 ? 22.082 95.063 6.046 1.00 41.56 202 GLY B N 1
ATOM 3705 C CA . GLY B 1 202 ? 23.296 94.885 6.823 1.00 40.48 202 GLY B CA 1
ATOM 3706 C C . GLY B 1 202 ? 24.629 95.196 6.167 1.00 39.55 202 GLY B C 1
ATOM 3707 O O . GLY B 1 202 ? 24.736 96.029 5.263 1.00 40.08 202 GLY B O 1
ATOM 3708 N N . VAL B 1 203 ? 25.655 94.496 6.636 1.00 37.78 203 VAL B N 1
ATOM 3709 C CA . VAL B 1 203 ? 27.022 94.678 6.165 1.00 35.30 203 VAL B CA 1
ATOM 3710 C C . VAL B 1 203 ? 27.415 93.770 5.008 1.00 32.79 203 VAL B C 1
ATOM 3711 O O . VAL B 1 203 ? 27.199 92.558 5.054 1.00 33.58 203 VAL B O 1
ATOM 3715 N N . ILE B 1 204 ? 27.998 94.362 3.972 1.00 29.47 204 ILE B N 1
ATOM 3716 C CA . ILE B 1 204 ? 28.458 93.594 2.825 1.00 26.42 204 ILE B CA 1
ATOM 3717 C C . ILE B 1 204 ? 29.975 93.540 2.887 1.00 24.22 204 ILE B C 1
ATOM 3718 O O . ILE B 1 204 ? 30.660 94.496 2.529 1.00 23.16 204 ILE B O 1
ATOM 3723 N N . PRO B 1 205 ? 30.519 92.416 3.363 1.00 22.72 205 PRO B N 1
ATOM 3724 C CA . PRO B 1 205 ? 31.961 92.231 3.479 1.00 22.01 205 PRO B CA 1
ATOM 3725 C C . PRO B 1 205 ? 32.723 92.327 2.169 1.00 20.88 205 PRO B C 1
ATOM 3726 O O . PRO B 1 205 ? 33.849 92.789 2.158 1.00 21.49 205 PRO B O 1
ATOM 3730 N N . PHE B 1 206 ? 32.127 91.885 1.069 1.00 21.53 206 PHE B N 1
ATOM 3731 C CA . PHE B 1 206 ? 32.810 91.960 -0.221 1.00 22.69 206 PHE B CA 1
ATOM 3732 C C . PHE B 1 206 ? 31.922 92.663 -1.230 1.00 22.77 206 PHE B C 1
ATOM 3733 O O . PHE B 1 206 ? 31.007 92.059 -1.806 1.00 23.91 206 PHE B O 1
ATOM 3741 N N . ALA B 1 207 ? 32.204 93.942 -1.453 1.00 20.64 207 ALA B N 1
ATOM 3742 C CA . ALA B 1 207 ? 31.413 94.747 -2.368 1.00 18.98 207 ALA B CA 1
ATOM 3743 C C . ALA B 1 207 ? 32.132 95.067 -3.671 1.00 17.52 207 ALA B C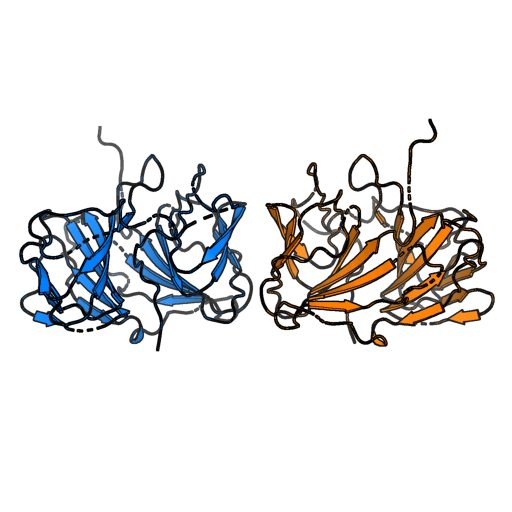 1
ATOM 3744 O O . ALA B 1 207 ? 31.687 95.903 -4.445 1.00 17.06 207 ALA B O 1
ATOM 3746 N N . GLU B 1 208 ? 33.244 94.401 -3.918 1.00 17.26 208 GLU B N 1
ATOM 3747 C CA . GLU B 1 208 ? 33.992 94.650 -5.132 1.00 16.72 208 GLU B CA 1
ATOM 3748 C C . GLU B 1 208 ? 33.278 94.029 -6.344 1.00 15.91 208 GLU B C 1
ATOM 3749 O O . GLU B 1 208 ? 32.837 92.880 -6.292 1.00 15.46 208 GLU B O 1
ATOM 3755 N N . THR B 1 209 ? 33.128 94.800 -7.420 1.00 15.57 209 THR B N 1
ATOM 3756 C CA . THR B 1 209 ? 32.477 94.287 -8.630 1.00 16.47 209 THR B CA 1
ATOM 3757 C C . THR B 1 209 ? 33.456 94.236 -9.795 1.00 16.34 209 THR B C 1
ATOM 3758 O O . THR B 1 209 ? 33.188 93.611 -10.821 1.00 17.48 209 THR B O 1
ATOM 3762 N N . HIS B 1 210 ? 34.587 94.904 -9.637 1.00 15.31 210 HIS B N 1
ATOM 3763 C CA . HIS B 1 210 ? 35.596 94.923 -10.676 1.00 16.11 210 HIS B CA 1
ATOM 3764 C C . HIS B 1 210 ? 36.942 94.771 -9.981 1.00 16.79 210 HIS B C 1
ATOM 3765 O O . HIS B 1 210 ? 37.125 95.257 -8.864 1.00 17.25 210 HIS B O 1
ATOM 3772 N N . VAL B 1 211 ? 37.867 94.079 -10.637 1.00 15.94 211 VAL B N 1
ATOM 3773 C CA . VAL B 1 211 ? 39.192 93.836 -10.086 1.00 15.29 211 VAL B CA 1
ATOM 3774 C C . VAL B 1 211 ? 40.160 94.963 -10.471 1.00 14.43 211 VAL B C 1
ATOM 3775 O O . VAL B 1 211 ? 41.002 95.364 -9.670 1.00 13.63 211 VAL B O 1
ATOM 3787 N N . GLU B 1 213 ? 41.051 99.023 -12.016 1.00 13.59 213 GLU B N 1
ATOM 3788 C CA . GLU B 1 213 ? 40.615 100.349 -11.614 1.00 12.61 213 GLU B CA 1
ATOM 3789 C C . GLU B 1 213 ? 39.244 100.778 -12.140 1.00 10.87 213 GLU B C 1
ATOM 3790 O O . GLU B 1 213 ? 38.873 100.474 -13.268 1.00 10.96 213 GLU B O 1
ATOM 3796 N N . HIS B 1 214 ? 38.484 101.469 -11.297 1.00 9.77 214 HIS B N 1
ATOM 3797 C CA . HIS B 1 214 ? 37.176 101.964 -11.685 1.00 9.18 214 HIS B CA 1
ATOM 3798 C C . HIS B 1 214 ? 36.728 103.057 -10.733 1.00 9.43 214 HIS B C 1
ATOM 3799 O O . HIS B 1 214 ? 37.259 103.196 -9.632 1.00 10.59 214 HIS B O 1
ATOM 3806 N N . GLY B 1 215 ? 35.762 103.853 -11.174 1.00 10.37 215 GLY B N 1
ATOM 3807 C CA . GLY B 1 215 ? 35.280 104.943 -10.351 1.00 9.29 215 GLY B CA 1
ATOM 3808 C C . GLY B 1 215 ? 33.887 104.732 -9.804 1.00 8.93 215 GLY B C 1
ATOM 3809 O O . GLY B 1 215 ? 33.055 104.081 -10.430 1.00 8.65 215 GLY B O 1
ATOM 3810 N N . LEU B 1 216 ? 33.647 105.288 -8.623 1.00 8.41 216 LEU B N 1
ATOM 3811 C CA . LEU B 1 216 ? 32.359 105.196 -7.948 1.00 8.65 216 LEU B CA 1
ATOM 3812 C C . LEU B 1 216 ? 31.858 106.602 -7.614 1.00 9.53 216 LEU B C 1
ATOM 3813 O O . LEU B 1 216 ? 32.576 107.391 -6.996 1.00 11.29 216 LEU B O 1
ATOM 3818 N N . TYR B 1 217 ? 30.632 106.913 -8.021 1.00 9.52 217 TYR B N 1
ATOM 3819 C CA . TYR B 1 217 ? 30.055 108.222 -7.743 1.00 8.60 217 TYR B CA 1
ATOM 3820 C C . TYR B 1 217 ? 28.724 108.033 -7.042 1.00 8.54 217 TYR B C 1
ATOM 3821 O O . TYR B 1 217 ? 27.770 107.531 -7.624 1.00 8.77 217 TYR B O 1
ATOM 3830 N N . VAL B 1 218 ? 28.669 108.445 -5.786 1.00 7.66 218 VAL B N 1
ATOM 3831 C CA . VAL B 1 218 ? 27.465 108.294 -5.003 1.00 8.26 218 VAL B CA 1
ATOM 3832 C C . VAL B 1 218 ? 26.344 109.188 -5.517 1.00 9.62 218 VAL B C 1
ATOM 3833 O O . VAL B 1 218 ? 26.516 110.398 -5.678 1.00 8.99 218 VAL B O 1
ATOM 3837 N N . LEU B 1 219 ? 25.189 108.581 -5.761 1.00 10.58 219 LEU B N 1
ATOM 3838 C CA . LEU B 1 219 ? 24.044 109.307 -6.278 1.00 13.02 219 LEU B CA 1
ATOM 3839 C C . LEU B 1 219 ? 22.999 109.561 -5.199 1.00 13.94 219 LEU B C 1
ATOM 3840 O O . LEU B 1 219 ? 22.204 110.498 -5.293 1.00 14.33 219 LEU B O 1
ATOM 3845 N N . GLU B 1 220 ? 23.007 108.731 -4.168 1.00 14.16 220 GLU B N 1
ATOM 3846 C CA . GLU B 1 220 ? 22.006 108.861 -3.133 1.00 15.72 220 GLU B CA 1
ATOM 3847 C C . GLU B 1 220 ? 22.374 108.120 -1.868 1.00 15.90 220 GLU B C 1
ATOM 3848 O O . GLU B 1 220 ? 23.055 107.089 -1.901 1.00 15.06 220 GLU B O 1
ATOM 3854 N N . GLY B 1 221 ? 21.920 108.665 -0.746 1.00 15.56 221 GLY B N 1
ATOM 3855 C CA . GLY B 1 221 ? 22.161 108.024 0.528 1.00 15.86 221 GLY B CA 1
ATOM 3856 C C . GLY B 1 221 ? 23.465 108.347 1.210 1.00 15.76 221 GLY B C 1
ATOM 3857 O O . GLY B 1 221 ? 24.229 109.214 0.797 1.00 16.34 221 GLY B O 1
ATOM 3858 N N . LYS B 1 222 ? 23.716 107.610 2.274 1.00 15.90 222 LYS B N 1
ATOM 3859 C CA . LYS B 1 222 ? 24.904 107.806 3.060 1.00 16.13 222 LYS B CA 1
ATOM 3860 C C . LYS B 1 222 ? 25.379 106.428 3.458 1.00 14.85 222 LYS B C 1
ATOM 3861 O O . LYS B 1 222 ? 24.574 105.503 3.572 1.00 15.35 222 LYS B O 1
ATOM 3867 N N . ALA B 1 223 ? 26.681 106.274 3.648 1.00 12.96 223 ALA B N 1
ATOM 3868 C CA . ALA B 1 223 ? 27.204 104.978 4.055 1.00 12.33 223 ALA B CA 1
ATOM 3869 C C . ALA B 1 223 ? 28.661 105.028 4.451 1.00 11.53 223 ALA B C 1
ATOM 3870 O O . ALA B 1 223 ? 29.396 105.938 4.075 1.00 11.23 223 ALA B O 1
ATOM 3872 N N . VAL B 1 224 ? 29.065 104.043 5.239 1.00 12.26 224 VAL B N 1
ATOM 3873 C CA . VAL B 1 224 ? 30.444 103.936 5.680 1.00 12.64 224 VAL B CA 1
ATOM 3874 C C . VAL B 1 224 ? 31.072 102.866 4.795 1.00 13.30 224 VAL B C 1
ATOM 3875 O O . VAL B 1 224 ? 30.838 101.669 4.983 1.00 13.13 224 VAL B O 1
ATOM 3879 N N . TYR B 1 225 ? 31.845 103.313 3.811 1.00 13.19 225 TYR B N 1
ATOM 3880 C CA . TYR B 1 225 ? 32.498 102.407 2.883 1.00 14.56 225 TYR B CA 1
ATOM 3881 C C . TYR B 1 225 ? 33.873 102.038 3.410 1.00 15.71 225 TYR B C 1
ATOM 3882 O O . TYR B 1 225 ? 34.528 102.831 4.086 1.00 14.95 225 TYR B O 1
ATOM 3891 N N . ARG B 1 226 ? 34.308 100.831 3.072 1.00 17.37 226 ARG B N 1
ATOM 3892 C CA . ARG B 1 226 ? 35.593 100.319 3.505 1.00 18.81 226 ARG B CA 1
ATOM 3893 C C . ARG B 1 226 ? 36.534 100.166 2.310 1.00 18.77 226 ARG B C 1
ATOM 3894 O O . ARG B 1 226 ? 36.464 99.189 1.563 1.00 19.76 226 ARG B O 1
ATOM 3902 N N . LEU B 1 227 ? 37.400 101.163 2.137 1.00 18.16 227 LEU B N 1
ATOM 3903 C CA . LEU B 1 227 ? 38.387 101.205 1.059 1.00 17.82 227 LEU B CA 1
ATOM 3904 C C . LEU B 1 227 ? 39.720 100.632 1.545 1.00 18.87 227 LEU B C 1
ATOM 3905 O O . LEU B 1 227 ? 40.510 101.328 2.184 1.00 18.59 227 LEU B O 1
ATOM 3910 N N . ASN B 1 228 ? 39.967 99.363 1.244 1.00 19.73 228 ASN B N 1
ATOM 3911 C CA . ASN B 1 228 ? 41.200 98.706 1.666 1.00 20.88 228 ASN B CA 1
ATOM 3912 C C . ASN B 1 228 ? 41.617 98.967 3.115 1.00 23.07 228 ASN B C 1
ATOM 3913 O O . ASN B 1 228 ? 42.432 99.852 3.373 1.00 26.03 228 ASN B O 1
ATOM 3918 N N . GLN B 1 229 ? 41.080 98.204 4.059 1.00 23.79 229 GLN B N 1
ATOM 3919 C CA . GLN B 1 229 ? 41.455 98.370 5.465 1.00 26.15 229 GLN B CA 1
ATOM 3920 C C . GLN B 1 229 ? 41.042 99.731 6.059 1.00 25.05 229 GLN B C 1
ATOM 3921 O O . GLN B 1 229 ? 41.120 99.932 7.273 1.00 26.12 229 GLN B O 1
ATOM 3927 N N . ASP B 1 230 ? 40.597 100.663 5.220 1.00 22.92 230 ASP B N 1
ATOM 3928 C CA . ASP B 1 230 ? 40.200 101.987 5.705 1.00 21.15 230 ASP B CA 1
ATOM 3929 C C . ASP B 1 230 ? 38.694 102.302 5.596 1.00 19.65 230 ASP B C 1
ATOM 3930 O O . ASP B 1 230 ? 38.124 102.257 4.512 1.00 19.18 230 ASP B O 1
ATOM 3935 N N . TRP B 1 231 ? 38.048 102.605 6.720 1.00 17.59 231 TRP B N 1
ATOM 3936 C CA . TRP B 1 231 ? 36.631 102.947 6.684 1.00 16.26 231 TRP B CA 1
ATOM 3937 C C . TRP B 1 231 ? 36.481 104.457 6.521 1.00 15.90 231 TRP B C 1
ATOM 3938 O O . TRP B 1 231 ? 37.118 105.243 7.232 1.00 14.83 231 TRP B O 1
ATOM 3949 N N . VAL B 1 232 ? 35.641 104.862 5.576 1.00 15.64 232 VAL B N 1
ATOM 3950 C CA . VAL B 1 232 ? 35.422 106.280 5.314 1.00 15.99 232 VAL B CA 1
ATOM 3951 C C . VAL B 1 232 ? 33.961 106.571 5.009 1.00 14.67 232 VAL B C 1
ATOM 3952 O O . VAL B 1 232 ? 33.321 105.837 4.262 1.00 15.79 232 VAL B O 1
ATOM 3956 N N . GLU B 1 233 ? 33.439 107.640 5.596 1.00 13.41 233 GLU B N 1
ATOM 3957 C CA . GLU B 1 233 ? 32.061 108.030 5.356 1.00 12.70 233 GLU B CA 1
ATOM 3958 C C . GLU B 1 233 ? 31.931 108.691 3.989 1.00 11.69 233 GLU B C 1
ATOM 3959 O O . GLU B 1 233 ? 32.796 109.466 3.575 1.00 12.02 233 GLU B O 1
ATOM 3965 N N . VAL B 1 234 ? 30.854 108.364 3.287 1.00 9.44 234 VAL B N 1
ATOM 3966 C CA . VAL B 1 234 ? 30.592 108.941 1.985 1.00 9.10 234 VAL B CA 1
ATOM 3967 C C . VAL B 1 234 ? 29.109 109.235 1.859 1.00 9.46 234 VAL B C 1
ATOM 3968 O O . VAL B 1 234 ? 28.281 108.614 2.526 1.00 11.33 234 VAL B O 1
ATOM 3972 N N . GLU B 1 235 ? 28.771 110.194 1.011 1.00 9.46 235 GLU B N 1
ATOM 3973 C CA . GLU B 1 235 ? 27.369 110.539 0.795 1.00 10.83 235 GLU B CA 1
ATOM 3974 C C . GLU B 1 235 ? 27.152 110.962 -0.654 1.00 8.82 235 GLU B C 1
ATOM 3975 O O . GLU B 1 235 ? 28.105 111.117 -1.420 1.00 9.03 235 GLU B O 1
ATOM 3981 N N . ALA B 1 236 ? 25.891 111.131 -1.024 1.00 6.42 236 ALA B N 1
ATOM 3982 C CA . ALA B 1 236 ? 25.551 111.550 -2.367 1.00 4.39 236 ALA B CA 1
ATOM 3983 C C . ALA B 1 236 ? 26.457 112.701 -2.764 1.00 4.64 236 ALA B C 1
ATOM 3984 O O . ALA B 1 236 ? 26.561 113.692 -2.043 1.00 3.74 236 ALA B O 1
ATOM 3986 N N . GLY B 1 237 ? 27.130 112.552 -3.902 1.00 6.67 237 GLY B N 1
ATOM 3987 C CA . GLY B 1 237 ? 28.008 113.602 -4.381 1.00 9.12 237 GLY B CA 1
ATOM 3988 C C . GLY B 1 237 ? 29.475 113.271 -4.250 1.00 9.95 237 GLY B C 1
ATOM 3989 O O . GLY B 1 237 ? 30.313 113.802 -4.976 1.00 10.65 237 GLY B O 1
ATOM 3990 N N . ASP B 1 238 ? 29.805 112.400 -3.314 1.00 9.73 238 ASP B N 1
ATOM 3991 C CA . ASP B 1 238 ? 31.192 112.058 -3.160 1.00 10.55 238 ASP B CA 1
ATOM 3992 C C . ASP B 1 238 ? 31.598 111.106 -4.282 1.00 11.52 238 ASP B C 1
ATOM 3993 O O . ASP B 1 238 ? 30.756 110.419 -4.874 1.00 11.90 238 ASP B O 1
ATOM 3998 N N . PHE B 1 239 ? 32.894 111.096 -4.581 1.00 10.34 239 PHE B N 1
ATOM 3999 C CA . PHE B 1 239 ? 33.447 110.247 -5.618 1.00 8.66 239 PHE B CA 1
ATOM 4000 C C . PHE B 1 239 ? 34.605 109.445 -5.067 1.00 10.11 239 PHE B C 1
ATOM 4001 O O . PHE B 1 239 ? 35.368 109.935 -4.233 1.00 11.61 239 PHE B O 1
ATOM 4017 N N . TRP B 1 241 ? 37.772 106.489 -6.239 1.00 10.25 241 TRP B N 1
ATOM 4018 C CA . TRP B 1 241 ? 38.549 105.893 -7.306 1.00 12.01 241 TRP B CA 1
ATOM 4019 C C . TRP B 1 241 ? 39.428 104.804 -6.724 1.00 12.76 241 TRP B C 1
ATOM 4020 O O . TRP B 1 241 ? 40.180 105.061 -5.785 1.00 12.26 241 TRP B O 1
ATOM 4031 N N . LEU B 1 242 ? 39.338 103.598 -7.281 1.00 13.15 242 LEU B N 1
ATOM 4032 C CA . LEU B 1 242 ? 40.128 102.473 -6.790 1.00 14.50 242 LEU B CA 1
ATOM 4033 C C . LEU B 1 242 ? 41.189 102.042 -7.777 1.00 15.32 242 LEU B C 1
ATOM 4034 O O . LEU B 1 242 ? 40.887 101.786 -8.943 1.00 15.40 242 LEU B O 1
ATOM 4039 N N . ARG B 1 243 ? 42.430 101.958 -7.305 1.00 15.89 243 ARG B N 1
ATOM 4040 C CA . ARG B 1 243 ? 43.548 101.564 -8.163 1.00 17.12 243 ARG B CA 1
ATOM 4041 C C . ARG B 1 243 ? 43.360 100.202 -8.812 1.00 17.87 243 ARG B C 1
ATOM 4042 O O . ARG B 1 243 ? 43.282 100.101 -10.034 1.00 21.96 243 ARG B O 1
ATOM 4050 N N . ALA B 1 244 ? 43.287 99.154 -8.010 1.00 15.10 244 ALA B N 1
ATOM 4051 C CA . ALA B 1 244 ? 43.156 97.826 -8.574 1.00 15.51 244 ALA B CA 1
ATOM 4052 C C . ALA B 1 244 ? 43.296 96.862 -7.423 1.00 15.45 244 ALA B C 1
ATOM 4053 O O . ALA B 1 244 ? 44.194 97.016 -6.604 1.00 16.85 244 ALA B O 1
ATOM 4055 N N . PHE B 1 245 ? 42.412 95.872 -7.359 1.00 14.86 245 PHE B N 1
ATOM 4056 C CA . PHE B 1 245 ? 42.445 94.898 -6.280 1.00 14.72 245 PHE B CA 1
ATOM 4057 C C . PHE B 1 245 ? 42.106 95.585 -4.970 1.00 12.92 245 PHE B C 1
ATOM 4058 O O . PHE B 1 245 ? 41.944 94.939 -3.942 1.00 13.87 245 PHE B O 1
ATOM 4066 N N . CYS B 1 246 ? 41.975 96.903 -5.020 1.00 12.04 246 CYS B N 1
ATOM 4067 C CA . CYS B 1 246 ? 41.642 97.666 -3.829 1.00 11.90 246 CYS B CA 1
ATOM 4068 C C . CYS B 1 246 ? 40.400 97.087 -3.173 1.00 11.81 246 CYS B C 1
ATOM 4069 O O . CYS B 1 246 ? 39.301 97.221 -3.709 1.00 14.75 246 CYS B O 1
ATOM 4072 N N . PRO B 1 247 ? 40.553 96.450 -1.995 1.00 10.96 247 PRO B N 1
ATOM 4073 C CA . PRO B 1 247 ? 39.423 95.851 -1.283 1.00 9.88 247 PRO B CA 1
ATOM 4074 C C . PRO B 1 247 ? 38.237 96.784 -1.137 1.00 8.52 247 PRO B C 1
ATOM 4075 O O . PRO B 1 247 ? 38.399 97.992 -0.995 1.00 8.61 247 PRO B O 1
ATOM 4079 N N . GLN B 1 248 ? 37.046 96.204 -1.156 1.00 7.39 248 GLN B N 1
ATOM 4080 C CA . GLN B 1 248 ? 35.828 96.974 -1.038 1.00 7.62 248 GLN B CA 1
ATOM 4081 C C . GLN B 1 248 ? 34.791 96.366 -0.110 1.00 8.57 248 GLN B C 1
ATOM 4082 O O . GLN B 1 248 ? 34.439 95.190 -0.243 1.00 8.45 248 GLN B O 1
ATOM 4088 N N . ALA B 1 249 ? 34.284 97.180 0.812 1.00 8.68 249 ALA B N 1
ATOM 4089 C CA . ALA B 1 249 ? 33.245 96.738 1.736 1.00 10.21 249 ALA B CA 1
ATOM 4090 C C . ALA B 1 249 ? 32.263 97.880 1.978 1.00 12.42 249 ALA B C 1
ATOM 4091 O O . ALA B 1 249 ? 32.649 99.057 1.975 1.00 9.95 249 ALA B O 1
ATOM 4093 N N . CYS B 1 250 ? 30.995 97.528 2.185 1.00 14.62 250 CYS B N 1
ATOM 4094 C CA . CYS B 1 250 ? 29.959 98.532 2.414 1.00 19.51 250 CYS B CA 1
ATOM 4095 C C . CYS B 1 250 ? 29.034 98.288 3.605 1.00 22.94 250 CYS B C 1
ATOM 4096 O O . CYS B 1 250 ? 28.501 97.196 3.789 1.00 23.73 250 CYS B O 1
ATOM 4099 N N . TYR B 1 251 ? 28.836 99.341 4.394 1.00 28.41 251 TYR B N 1
ATOM 4100 C CA . TYR B 1 251 ? 27.982 99.300 5.574 1.00 31.75 251 TYR B CA 1
ATOM 4101 C C . TYR B 1 251 ? 26.903 100.371 5.425 1.00 32.82 251 TYR B C 1
ATOM 4102 O O . TYR B 1 251 ? 27.016 101.462 5.975 1.00 31.90 251 TYR B O 1
ATOM 4111 N N . SER B 1 252 ? 25.866 100.062 4.662 1.00 35.06 252 SER B N 1
ATOM 4112 C CA . SER B 1 252 ? 24.786 101.006 4.453 1.00 37.43 252 SER B CA 1
ATOM 4113 C C . SER B 1 252 ? 23.904 101.020 5.682 1.00 39.34 252 SER B C 1
ATOM 4114 O O . SER B 1 252 ? 23.268 100.019 6.014 1.00 40.72 252 SER B O 1
ATOM 4117 N N . GLY B 1 253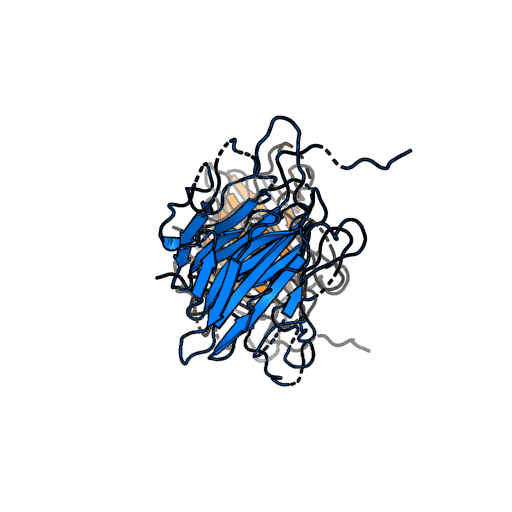 ? 23.871 102.152 6.368 1.00 41.11 253 GLY B N 1
ATOM 4118 C CA . GLY B 1 253 ? 23.040 102.255 7.553 1.00 42.38 253 GLY B CA 1
ATOM 4119 C C . GLY B 1 253 ? 21.981 103.325 7.353 1.00 43.87 253 GLY B C 1
ATOM 4120 O O . GLY B 1 253 ? 21.034 103.430 8.135 1.00 44.63 253 GLY B O 1
ATOM 4121 N N . GLY B 1 254 ? 22.144 104.125 6.301 1.00 43.06 254 GLY B N 1
ATOM 4122 C CA . GLY B 1 254 ? 21.188 105.177 6.029 1.00 42.12 254 GLY B CA 1
ATOM 4123 C C . GLY B 1 254 ? 19.766 104.647 6.056 1.00 41.11 254 GLY B C 1
ATOM 4124 O O . GLY B 1 254 ? 19.549 103.464 5.799 1.00 42.17 254 GLY B O 1
ATOM 4125 N N . PRO B 1 255 ? 18.773 105.489 6.381 1.00 38.96 255 PRO B N 1
ATOM 4126 C CA . PRO B 1 255 ? 17.386 105.026 6.418 1.00 37.81 255 PRO B CA 1
ATOM 4127 C C . PRO B 1 255 ? 16.834 104.749 5.024 1.00 35.97 255 PRO B C 1
ATOM 4128 O O . PRO B 1 255 ? 15.844 104.033 4.861 1.00 36.43 255 PRO B O 1
ATOM 4132 N N . GLY B 1 256 ? 17.481 105.319 4.014 1.00 33.16 256 GLY B N 1
ATOM 4133 C CA . GLY B 1 256 ? 17.025 105.108 2.651 1.00 29.77 256 GLY B CA 1
ATOM 4134 C C . GLY B 1 256 ? 17.962 104.223 1.857 1.00 26.78 256 GLY B C 1
ATOM 4135 O O . GLY B 1 256 ? 18.769 103.491 2.428 1.00 27.72 256 GLY B O 1
ATOM 4136 N N . ARG B 1 257 ? 17.861 104.290 0.536 1.00 23.61 257 ARG B N 1
ATOM 4137 C CA . ARG B 1 257 ? 18.714 103.491 -0.329 1.00 20.37 257 ARG B CA 1
ATOM 4138 C C . ARG B 1 257 ? 20.040 104.214 -0.596 1.00 18.09 257 ARG B C 1
ATOM 4139 O O . ARG B 1 257 ? 20.087 105.438 -0.720 1.00 17.24 257 ARG B O 1
ATOM 4147 N N . PHE B 1 258 ? 21.121 103.447 -0.649 1.00 15.34 258 PHE B N 1
ATOM 4148 C CA . PHE B 1 258 ? 22.450 103.985 -0.911 1.00 13.81 258 PHE B CA 1
ATOM 4149 C C . PHE B 1 258 ? 22.880 103.454 -2.272 1.00 12.88 258 PHE B C 1
ATOM 4150 O O . PHE B 1 258 ? 22.996 102.245 -2.443 1.00 11.73 258 PHE B O 1
ATOM 4158 N N . ARG B 1 259 ? 23.120 104.353 -3.226 1.00 11.93 259 ARG B N 1
ATOM 4159 C CA . ARG B 1 259 ? 23.517 103.945 -4.566 1.00 12.00 259 ARG B CA 1
ATOM 4160 C C . ARG B 1 259 ? 24.566 104.845 -5.197 1.00 11.55 259 ARG B C 1
ATOM 4161 O O . ARG B 1 259 ? 24.600 106.050 -4.946 1.00 12.53 259 ARG B O 1
ATOM 4169 N N . TYR B 1 260 ? 25.413 104.260 -6.037 1.00 10.96 260 TYR B N 1
ATOM 4170 C CA . TYR B 1 260 ? 26.432 105.034 -6.722 1.00 11.51 260 TYR B CA 1
ATOM 4171 C C . TYR B 1 260 ? 26.619 104.627 -8.184 1.00 12.59 260 TYR B C 1
ATOM 4172 O O . TYR B 1 260 ? 26.501 103.454 -8.549 1.00 14.08 260 TYR B O 1
ATOM 4181 N N . LEU B 1 261 ? 26.895 105.613 -9.025 1.00 11.28 261 LEU B N 1
ATOM 4182 C CA . LEU B 1 261 ? 27.121 105.362 -10.441 1.00 10.22 261 LEU B CA 1
ATOM 4183 C C . LEU B 1 261 ? 28.487 104.681 -10.507 1.00 11.02 261 LEU B C 1
ATOM 4184 O O . LEU B 1 261 ? 29.368 105.011 -9.719 1.00 13.10 261 LEU B O 1
ATOM 4189 N N . LEU B 1 262 ? 28.666 103.733 -11.424 1.00 9.60 262 LEU B N 1
ATOM 4190 C CA . LEU B 1 262 ? 29.940 103.019 -11.550 1.00 6.50 262 LEU B CA 1
ATOM 4191 C C . LEU B 1 262 ? 30.320 102.758 -13.002 1.00 6.47 262 LEU B C 1
ATOM 4192 O O . LEU B 1 262 ? 29.490 102.295 -13.786 1.00 7.18 262 LEU B O 1
ATOM 4197 N N . TYR B 1 263 ? 31.574 103.053 -13.352 1.00 6.05 263 TYR B N 1
ATOM 4198 C CA . TYR B 1 263 ? 32.079 102.819 -14.707 1.00 6.55 263 TYR B CA 1
ATOM 4199 C C . TYR B 1 263 ? 33.406 102.081 -14.694 1.00 6.23 263 TYR B C 1
ATOM 4200 O O . TYR B 1 263 ? 34.266 102.350 -13.863 1.00 4.62 263 TYR B O 1
ATOM 4209 N N . LYS B 1 264 ? 33.564 101.160 -15.637 1.00 7.21 264 LYS B N 1
ATOM 4210 C CA . LYS B 1 264 ? 34.763 100.336 -15.735 1.00 8.09 264 LYS B CA 1
ATOM 4211 C C . LYS B 1 264 ? 34.937 99.802 -17.154 1.00 10.07 264 LYS B C 1
ATOM 4212 O O . LYS B 1 264 ? 33.968 99.696 -17.902 1.00 12.98 264 LYS B O 1
ATOM 4218 N N . ASP B 1 265 ? 36.161 99.449 -17.525 1.00 10.54 265 ASP B N 1
ATOM 4219 C CA . ASP B 1 265 ? 36.406 98.900 -18.852 1.00 12.59 265 ASP B CA 1
ATOM 4220 C C . ASP B 1 265 ? 36.416 97.389 -18.733 1.00 12.94 265 ASP B C 1
ATOM 4221 O O . ASP B 1 265 ? 36.868 96.834 -17.730 1.00 11.50 265 ASP B O 1
ATOM 4226 N N . VAL B 1 266 ? 35.924 96.723 -19.768 1.00 13.88 266 VAL B N 1
ATOM 4227 C CA . VAL B 1 266 ? 35.833 95.277 -19.745 1.00 14.14 266 VAL B CA 1
ATOM 4228 C C . VAL B 1 266 ? 35.8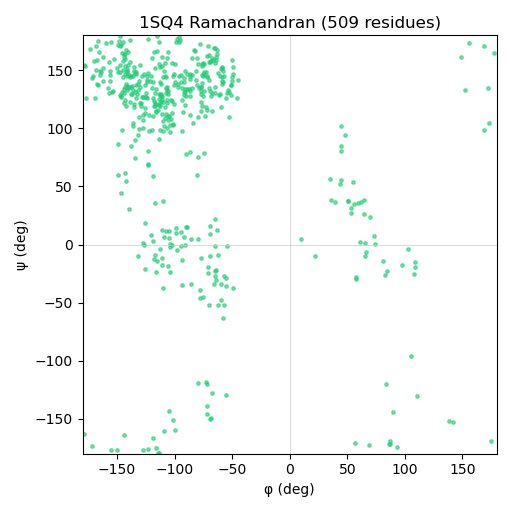23 94.664 -21.138 1.00 13.75 266 VAL B C 1
ATOM 4229 O O . VAL B 1 266 ? 35.933 95.372 -22.141 1.00 14.88 266 VAL B O 1
ATOM 4233 N N . ASN B 1 267 ? 35.671 93.339 -21.162 1.00 12.52 267 ASN B N 1
ATOM 4234 C CA . ASN B 1 267 ? 35.601 92.510 -22.369 1.00 11.99 267 ASN B CA 1
ATOM 4235 C C . ASN B 1 267 ? 36.732 92.671 -23.360 1.00 13.12 267 ASN B C 1
ATOM 4236 O O . ASN B 1 267 ? 36.561 92.422 -24.556 1.00 13.46 267 ASN B O 1
ATOM 4241 N N . ARG B 1 268 ? 37.895 93.069 -22.873 1.00 12.39 268 ARG B N 1
ATOM 4242 C CA . ARG B 1 268 ? 39.015 93.264 -23.768 1.00 13.01 268 ARG B CA 1
ATOM 4243 C C . ARG B 1 268 ? 40.308 92.762 -23.127 1.00 13.36 268 ARG B C 1
ATOM 4244 O O . ARG B 1 268 ? 40.336 92.498 -21.932 1.00 14.21 268 ARG B O 1
ATOM 4252 N N . HIS B 1 269 ? 41.367 92.604 -23.912 1.00 13.05 269 HIS B N 1
ATOM 4253 C CA . HIS B 1 269 ? 42.633 92.142 -23.354 1.00 14.94 269 HIS B CA 1
ATOM 4254 C C . HIS B 1 269 ? 43.244 93.272 -22.548 1.00 17.64 269 HIS B C 1
ATOM 4255 O O . HIS B 1 269 ? 42.841 94.429 -22.686 1.00 18.47 269 HIS B O 1
ATOM 4270 N N . ARG B 1 271 ? 46.053 95.947 -21.700 1.00 28.41 271 ARG B N 1
ATOM 4271 C CA . ARG B 1 271 ? 47.047 96.678 -22.481 1.00 31.79 271 ARG B CA 1
ATOM 4272 C C . ARG B 1 271 ? 48.481 96.276 -22.151 1.00 31.30 271 ARG B C 1
ATOM 4273 O O . ARG B 1 271 ? 48.901 96.319 -20.998 1.00 31.79 271 ARG B O 1
ATOM 4281 N N . LEU B 1 272 ? 49.232 95.882 -23.172 1.00 30.84 272 LEU B N 1
ATOM 4282 C CA . LEU B 1 272 ? 50.619 95.477 -22.975 1.00 32.07 272 LEU B CA 1
ATOM 4283 C C . LEU B 1 272 ? 51.575 96.492 -23.581 1.00 33.38 272 LEU B C 1
ATOM 4284 O O . LEU B 1 272 ? 51.294 97.078 -24.622 1.00 34.15 272 LEU B O 1
ATOM 4289 N N . THR B 1 273 ? 52.708 96.698 -22.928 1.00 34.99 273 THR B N 1
ATOM 4290 C CA . THR B 1 273 ? 53.696 97.637 -23.430 1.00 37.05 273 THR B CA 1
ATOM 4291 C C . THR B 1 273 ? 54.167 97.177 -24.805 1.00 37.82 273 THR B C 1
ATOM 4292 O O . THR B 1 273 ? 54.547 96.021 -24.985 1.00 36.40 273 THR B O 1
ATOM 4296 N N . LEU B 1 274 ? 54.139 98.086 -25.774 1.00 40.59 274 LEU B N 1
ATOM 4297 C CA . LEU B 1 274 ? 54.552 97.761 -27.135 1.00 43.43 274 LEU B CA 1
ATOM 4298 C C . LEU B 1 274 ? 56.077 97.790 -27.299 1.00 44.43 274 LEU B C 1
ATOM 4299 O O . LEU B 1 274 ? 56.616 98.553 -28.099 1.00 44.97 274 LEU B O 1
ATOM 4304 N N . ASN B 1 275 ? 56.767 96.955 -26.529 1.00 45.83 275 ASN B N 1
ATOM 4305 C CA . ASN B 1 275 ? 58.220 96.874 -26.604 1.00 46.71 275 ASN B CA 1
ATOM 4306 C C . ASN B 1 275 ? 58.648 95.846 -27.645 1.00 46.75 275 ASN B C 1
ATOM 4307 O O . ASN B 1 275 ? 58.842 94.669 -27.261 1.00 46.85 275 ASN B O 1
#

Secondary structure (DSSP, 8-state):
---------------------SSB----TT--GGG----TT-B---EE---SSSS--S-EEEEEEE-TT-EESS----TTEEEEEEEEES--EEEESS-EE--TTEEEEE-TT--EEEE--SSS-EEEEEEEEE----TT-PPPPPEEEEGGGS--B---GGG-EEEE-S--------EEEEEE-SSSEES-------BEEEEEE-EEEEEETTEEEEEETT---B-SS--EEEE--SSS-EEEEEE---S-------/------------------SSB----TT--GGG----TT-B---B----SSSS--S-EEEEEEE-TT-EESS----TTEEEEEEEEES--EEEETTEEE--TTEEEEE-TT--EEEE--SSS-EEEEEEEEE---BTTBPPPPPEEEEGGGS--B---GGG-EEEE-S--------EEEEEE-SS-EES-------BEEEEEE-EEEEEETTEEEEEETT---B-SS--EEEE--SSS-EEEEEE---S-------